Protein AF-A0A7C4HL92-F1 (afdb_monomer_lite)

Secondary structure (DSSP, 8-state):
------S-B-TTT-PBPPPPPTT-SEEE-TTT--EEEHHHHHHHHHHHHHHHHHHHHHHS-TT--TTS---HHHHHHHIIIIIHHHHHHHHHHHHHHHHHHHTS-S--BTTTB------HHHHHHHHHHHHTTGGG--SHHHHHHHHHHHHHHHHHHHHHHHHHHHHTT-HHHHHHHHHHHHHTTTT-S-HHHHHHHHHHHHHHHHHHHHHTT-HHHHHHHHHHHHHHHHHHHH-GGGGG-GGGHHHHHHHHHHHHHHHHHHHHHHHHHHTTS-TTTTHHHHHHHHHHHHHHGGGTS-HHHHHHHHHHHHHHHHHHHTTSS-EEEES--SEEEEEEEEEEEEEEEETTTTEEEEEEEEEEEEESS-SSS--B--TT-TTTT----HHHHGGGS--THHHHTT-EEEPPPSSBBPP-S-HHHHHHHHHHHHHHHHHHTTTSEEEEEPPPPSSPEEEEEEEETTEEEESS--S------HHHHTTTB-

Structure (mmCIF, N/CA/C/O backbone):
data_AF-A0A7C4HL92-F1
#
_entry.id   AF-A0A7C4HL92-F1
#
loop_
_atom_site.group_PDB
_atom_site.id
_atom_site.type_symbol
_atom_site.label_atom_id
_atom_site.label_alt_id
_atom_site.label_comp_id
_atom_site.label_asym_id
_atom_site.label_entity_id
_atom_site.label_seq_id
_atom_site.pdbx_PDB_ins_code
_atom_site.Cartn_x
_atom_site.Cartn_y
_atom_site.Cartn_z
_atom_site.occupancy
_atom_site.B_iso_or_equiv
_atom_site.auth_seq_id
_atom_site.auth_comp_id
_atom_site.auth_asym_id
_atom_site.auth_atom_id
_atom_site.pdbx_PDB_model_num
ATOM 1 N N . MET A 1 1 ? -22.792 1.082 38.961 1.00 51.25 1 MET A N 1
ATOM 2 C CA . MET A 1 1 ? -22.179 0.990 37.625 1.00 51.25 1 MET A CA 1
ATOM 3 C C . MET A 1 1 ? -21.330 -0.270 37.550 1.00 51.25 1 MET A C 1
ATOM 5 O O . MET A 1 1 ? -20.354 -0.383 38.287 1.00 51.25 1 MET A O 1
ATOM 9 N N . THR A 1 2 ? -21.731 -1.240 36.735 1.00 46.06 2 THR A N 1
ATOM 10 C CA . THR A 1 2 ? -20.910 -2.421 36.436 1.00 46.06 2 THR A CA 1
ATOM 11 C C . THR A 1 2 ? -19.999 -2.026 35.281 1.00 46.06 2 THR A C 1
ATOM 13 O O . THR A 1 2 ? -20.484 -1.461 34.309 1.00 46.06 2 THR A O 1
ATOM 16 N N . ILE A 1 3 ? -18.688 -2.266 35.353 1.00 54.38 3 ILE A N 1
ATOM 17 C CA . ILE A 1 3 ? -17.836 -2.057 34.173 1.00 54.38 3 ILE A CA 1
ATOM 18 C C . ILE A 1 3 ? -18.171 -3.181 33.190 1.00 54.38 3 ILE A C 1
ATOM 20 O O . ILE A 1 3 ? -17.644 -4.293 33.293 1.00 54.38 3 ILE A O 1
ATOM 24 N N . VAL A 1 4 ? -19.084 -2.897 32.266 1.00 51.09 4 VAL A N 1
ATOM 25 C CA . VAL A 1 4 ? -19.541 -3.828 31.237 1.00 51.09 4 VAL A CA 1
ATOM 26 C C . VAL A 1 4 ? -18.483 -3.892 30.132 1.00 51.09 4 VAL A C 1
ATOM 28 O O . VAL A 1 4 ? -18.659 -3.385 29.035 1.00 51.09 4 VAL A O 1
ATOM 31 N N . VAL A 1 5 ? -17.328 -4.498 30.423 1.00 57.97 5 VAL A N 1
ATOM 32 C CA . VAL A 1 5 ? -16.474 -5.033 29.353 1.00 57.97 5 VAL A CA 1
ATOM 33 C C . VAL A 1 5 ? -16.852 -6.500 29.183 1.00 57.97 5 VAL A C 1
ATOM 35 O O . VAL A 1 5 ? -16.341 -7.370 29.890 1.00 57.97 5 VAL A O 1
ATOM 38 N N . GLU A 1 6 ? -17.826 -6.743 28.306 1.00 61.19 6 GLU A N 1
ATOM 39 C CA . GLU A 1 6 ? -18.467 -8.053 28.106 1.00 61.19 6 GLU A CA 1
ATOM 40 C C . GLU A 1 6 ? -17.602 -9.058 27.348 1.00 61.19 6 GLU A C 1
ATOM 42 O O . GLU A 1 6 ? -17.754 -10.265 27.524 1.00 61.19 6 GLU A O 1
ATOM 47 N N . LYS A 1 7 ? -16.681 -8.577 26.509 1.00 80.38 7 LYS A N 1
ATOM 48 C CA . LYS A 1 7 ? -15.852 -9.429 25.652 1.00 80.38 7 LYS A CA 1
ATOM 49 C C . LYS A 1 7 ? -14.403 -9.413 26.111 1.00 80.38 7 LYS A C 1
ATOM 51 O O . LYS A 1 7 ? -13.867 -8.355 26.448 1.00 80.38 7 LYS A O 1
ATOM 56 N N . LEU A 1 8 ? -13.762 -10.583 26.072 1.00 88.94 8 LEU A N 1
ATOM 57 C CA . LEU A 1 8 ? -12.307 -10.667 26.173 1.00 88.94 8 LEU A CA 1
ATOM 58 C C . LEU A 1 8 ? -11.665 -9.823 25.070 1.00 88.94 8 LEU A C 1
ATOM 60 O O . LEU A 1 8 ? -12.252 -9.627 24.005 1.00 88.94 8 LEU A O 1
ATOM 64 N N . ARG A 1 9 ? -10.454 -9.330 25.319 1.00 91.88 9 ARG A N 1
ATOM 65 C CA . ARG A 1 9 ? -9.725 -8.481 24.376 1.00 91.88 9 ARG A CA 1
ATOM 66 C C . ARG A 1 9 ? -8.368 -9.065 24.031 1.00 91.88 9 ARG A C 1
ATOM 68 O O . ARG A 1 9 ? -7.756 -9.793 24.816 1.00 91.88 9 ARG A O 1
ATOM 75 N N . CYS A 1 10 ? -7.933 -8.758 22.817 1.00 95.00 10 CYS A N 1
ATOM 76 C CA . CYS A 1 10 ? -6.649 -9.172 22.290 1.00 95.00 10 CYS A CA 1
ATOM 77 C C . CYS A 1 10 ? -5.537 -8.466 23.067 1.00 95.00 10 CYS A C 1
ATOM 79 O O . CYS A 1 10 ? -5.531 -7.239 23.158 1.00 95.00 10 CYS A O 1
ATOM 81 N N . THR A 1 11 ? -4.582 -9.224 23.598 1.00 94.81 11 THR A N 1
ATOM 82 C CA . THR A 1 11 ? -3.456 -8.670 24.364 1.00 94.81 11 THR A CA 1
ATOM 83 C C . THR A 1 11 ? -2.499 -7.869 23.480 1.00 94.81 11 THR A C 1
ATOM 85 O O . THR A 1 11 ? -1.822 -6.970 23.982 1.00 94.81 11 THR A O 1
ATOM 88 N N . ASN A 1 12 ? -2.481 -8.164 22.173 1.00 94.81 12 ASN A N 1
ATOM 89 C CA . ASN A 1 12 ? -1.649 -7.495 21.178 1.00 94.81 12 ASN A CA 1
ATOM 90 C C . ASN A 1 12 ? -2.251 -6.160 20.710 1.00 94.81 12 ASN A C 1
ATOM 92 O O . ASN A 1 12 ? -1.643 -5.116 20.904 1.00 94.81 12 ASN A O 1
ATOM 96 N N . CYS A 1 13 ? -3.456 -6.170 20.127 1.00 94.25 13 CYS A N 1
ATOM 97 C CA . CYS A 1 13 ? -4.036 -4.962 19.523 1.00 94.25 13 CYS A CA 1
ATOM 98 C C . CYS A 1 13 ? -5.153 -4.296 20.339 1.00 94.25 13 CYS A C 1
ATOM 100 O O . CYS A 1 13 ? -5.615 -3.244 19.928 1.00 94.25 13 CYS A O 1
ATOM 102 N N . GLY A 1 14 ? -5.635 -4.874 21.447 1.00 93.75 14 GLY A N 1
ATOM 103 C CA . GLY A 1 14 ? -6.723 -4.309 22.269 1.00 93.75 14 GLY A CA 1
ATOM 104 C C . GLY A 1 14 ? -8.147 -4.474 21.705 1.00 93.75 14 GLY A C 1
ATOM 105 O O . GLY A 1 14 ? -9.130 -4.188 22.400 1.00 93.75 14 GLY A O 1
ATOM 106 N N . ALA A 1 15 ? -8.285 -4.977 20.476 1.00 94.50 15 ALA A N 1
ATOM 107 C CA . ALA A 1 15 ? -9.577 -5.248 19.848 1.00 94.50 15 ALA A CA 1
ATOM 108 C C . ALA A 1 15 ? -10.353 -6.366 20.584 1.00 94.50 15 ALA A C 1
ATOM 110 O O . ALA A 1 15 ? -9.735 -7.237 21.212 1.00 94.50 15 ALA A O 1
ATOM 111 N N . PRO A 1 16 ? -11.698 -6.375 20.528 1.00 92.81 16 PRO A N 1
ATOM 112 C CA . PRO A 1 16 ? -12.498 -7.451 21.110 1.00 92.81 16 PRO A CA 1
ATOM 113 C C . PRO A 1 16 ? -12.199 -8.798 20.435 1.00 92.81 16 PRO A C 1
ATOM 115 O O . PRO A 1 16 ? -11.994 -8.875 19.226 1.00 92.81 16 PRO A O 1
ATOM 118 N N . LEU A 1 17 ? -12.162 -9.868 21.225 1.00 92.19 17 LEU A N 1
ATOM 119 C CA . LEU A 1 17 ? -11.989 -11.235 20.739 1.00 92.19 17 LEU A CA 1
ATOM 120 C C . LEU A 1 17 ? -13.340 -11.860 20.361 1.00 92.19 17 LEU A C 1
ATOM 122 O O . LEU A 1 17 ? -14.373 -11.470 20.924 1.00 92.19 17 LEU A O 1
ATOM 126 N N . PRO A 1 18 ? -13.346 -12.833 19.427 1.00 88.31 18 PRO A N 1
ATOM 127 C CA . PRO A 1 18 ? -14.556 -13.570 19.091 1.00 88.31 18 PRO A CA 1
ATOM 128 C C . PRO A 1 18 ? -15.093 -14.373 20.289 1.00 88.31 18 PRO A C 1
ATOM 130 O O . PRO A 1 18 ? -14.448 -14.506 21.332 1.00 88.31 18 PRO A O 1
ATOM 133 N N . GLN A 1 19 ? -16.314 -14.895 20.158 1.00 83.94 19 GLN A N 1
ATOM 134 C CA . GLN A 1 19 ? -16.912 -15.729 21.203 1.00 83.94 19 GLN A CA 1
ATOM 135 C C . GLN A 1 19 ? -16.117 -17.031 21.380 1.00 83.94 19 GLN A C 1
ATOM 137 O O . GLN A 1 19 ? -15.771 -17.696 20.403 1.00 83.94 19 GLN A O 1
ATOM 142 N N . LEU A 1 20 ? -15.849 -17.392 22.636 1.00 81.69 20 LEU A N 1
ATOM 143 C CA . LEU A 1 20 ? -15.131 -18.613 22.994 1.00 81.69 20 LEU A CA 1
ATOM 144 C C . LEU A 1 20 ? -15.978 -19.850 22.687 1.00 81.69 20 LEU A C 1
ATOM 146 O O . LEU A 1 20 ? -17.129 -19.939 23.121 1.00 81.69 20 LEU A O 1
ATOM 150 N N . LYS A 1 21 ? -15.387 -20.842 22.019 1.00 79.12 21 LYS A N 1
ATOM 151 C CA . LYS A 1 21 ? -15.948 -22.195 21.984 1.00 79.12 21 LYS A CA 1
ATOM 152 C C . LYS A 1 21 ? -15.537 -22.937 23.257 1.00 79.12 21 LYS A C 1
ATOM 154 O O . LYS A 1 21 ? -14.426 -22.764 23.761 1.00 79.12 21 LYS A O 1
ATOM 159 N N . GLN A 1 22 ? -16.441 -23.747 23.805 1.00 74.12 22 GLN A N 1
ATOM 160 C CA . GLN A 1 22 ? -16.168 -24.507 25.029 1.00 74.12 22 GLN A CA 1
ATOM 161 C C . GLN A 1 22 ? -14.968 -25.449 24.830 1.00 74.12 22 GLN A C 1
ATOM 163 O O . GLN A 1 22 ? -14.916 -26.189 23.852 1.00 74.12 22 GLN A O 1
ATOM 168 N N . GLY A 1 23 ? -14.018 -25.426 25.770 1.00 77.56 23 GLY A N 1
ATOM 169 C CA . GLY A 1 23 ? -12.854 -26.323 25.791 1.00 77.56 23 GLY A CA 1
ATOM 170 C C . GLY A 1 23 ? -11.609 -25.830 25.041 1.00 77.56 23 GLY A C 1
ATOM 171 O O . GLY A 1 23 ? -10.557 -26.455 25.158 1.00 77.56 23 GLY A O 1
ATOM 172 N N . GLU A 1 24 ? -11.674 -24.713 24.313 1.00 84.06 24 GLU A N 1
ATOM 173 C CA . GLU A 1 24 ? -10.482 -24.128 23.685 1.00 84.06 24 GLU A CA 1
ATOM 174 C C . GLU A 1 24 ? -9.584 -23.453 24.736 1.00 84.06 24 GLU A C 1
ATOM 176 O O . GLU A 1 24 ? -10.067 -22.927 25.733 1.00 84.06 24 GLU A O 1
ATOM 181 N N . SER A 1 25 ? -8.261 -23.476 24.528 1.00 87.94 25 SER A N 1
ATOM 182 C CA . SER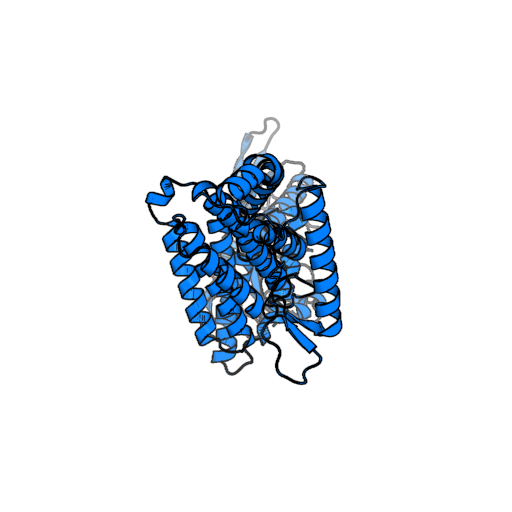 A 1 25 ? -7.271 -22.769 25.374 1.00 87.94 25 SER A CA 1
ATOM 183 C C . SER A 1 25 ? -6.688 -21.518 24.705 1.00 87.94 25 SER A C 1
ATOM 185 O O . SER A 1 25 ? -6.071 -20.678 25.369 1.00 87.94 25 SER A O 1
ATOM 187 N N . PHE A 1 26 ? -6.888 -21.394 23.393 1.00 91.56 26 PHE A N 1
ATOM 188 C CA . PHE A 1 26 ? -6.364 -20.327 22.551 1.00 91.56 26 PHE A CA 1
ATOM 189 C C . PHE A 1 26 ? -7.456 -19.793 21.633 1.00 91.56 26 PHE A C 1
ATOM 191 O O . PHE A 1 26 ? -8.332 -20.540 21.213 1.00 91.56 26 PHE A O 1
ATOM 1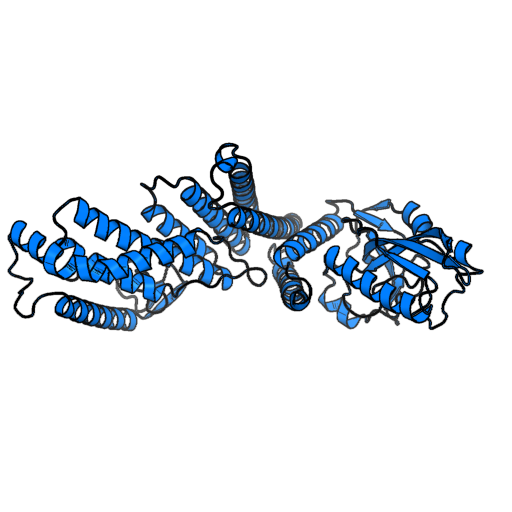98 N N . ILE A 1 27 ? -7.364 -18.513 21.289 1.00 93.06 27 ILE A N 1
ATOM 199 C CA . ILE A 1 27 ? -8.297 -17.823 20.404 1.00 93.06 27 ILE A CA 1
ATOM 200 C C . ILE A 1 27 ? -7.528 -16.898 19.457 1.00 93.06 27 ILE A C 1
ATOM 202 O O . ILE A 1 27 ? -6.726 -16.065 19.889 1.00 93.06 27 ILE A O 1
ATOM 206 N N . LYS A 1 28 ? -7.747 -17.046 18.146 1.00 93.50 28 LYS A N 1
ATOM 207 C CA . LYS A 1 28 ? -7.165 -16.147 17.140 1.00 93.50 28 LYS A CA 1
ATOM 208 C C . LYS A 1 28 ? -7.965 -14.843 17.115 1.00 93.50 28 LYS A C 1
ATOM 210 O O . LYS A 1 28 ? -9.187 -14.865 17.011 1.00 93.50 28 LYS A O 1
ATOM 215 N N . CYS A 1 29 ? -7.280 -13.707 17.199 1.00 94.75 29 CYS A N 1
ATOM 216 C CA . CYS A 1 29 ? -7.905 -12.403 17.020 1.00 94.75 29 CYS A CA 1
ATOM 217 C C . CYS A 1 29 ? -8.283 -12.196 15.547 1.00 94.75 29 CYS A C 1
ATOM 219 O O . CYS A 1 29 ? -7.419 -12.270 14.672 1.00 94.75 29 CYS A O 1
ATOM 221 N N . ASP A 1 30 ? -9.551 -11.875 15.288 1.00 94.19 30 ASP A N 1
ATOM 222 C CA . ASP A 1 30 ? -10.062 -11.582 13.942 1.00 94.19 30 ASP A CA 1
ATOM 223 C C . ASP A 1 30 ? -9.472 -10.316 13.316 1.00 94.19 30 ASP A C 1
ATOM 225 O O . ASP A 1 30 ? -9.549 -10.145 12.100 1.00 94.19 30 ASP A O 1
ATOM 229 N N . TYR A 1 31 ? -8.892 -9.446 14.144 1.00 95.88 31 TYR A N 1
ATOM 230 C CA . TYR A 1 31 ? -8.489 -8.103 13.755 1.00 95.88 31 TYR A CA 1
ATOM 231 C C . TYR A 1 31 ? -6.987 -7.906 13.638 1.00 95.88 31 TYR A C 1
ATOM 233 O O . TYR A 1 31 ? -6.612 -6.916 13.060 1.00 95.88 31 TYR A O 1
ATOM 241 N N . CYS A 1 32 ? -6.115 -8.750 14.190 1.00 94.62 32 CYS A N 1
ATOM 242 C CA . CYS A 1 32 ? -4.658 -8.633 13.952 1.00 94.62 32 CYS A CA 1
ATOM 243 C C . CYS A 1 32 ? -3.972 -9.986 13.719 1.00 94.62 32 CYS A C 1
ATOM 245 O O . CYS A 1 32 ? -2.746 -10.102 13.613 1.00 94.62 32 CYS A O 1
ATOM 247 N N . GLY A 1 33 ? -4.768 -11.058 13.730 1.00 93.12 33 GLY A N 1
ATOM 248 C CA . GLY A 1 33 ? -4.319 -12.427 13.532 1.00 93.12 33 GLY A CA 1
ATOM 249 C C . GLY A 1 33 ? -3.561 -13.041 14.712 1.00 93.12 33 GLY A C 1
ATOM 250 O O . GLY A 1 33 ? -3.219 -14.219 14.646 1.00 93.12 33 GLY A O 1
ATOM 251 N N . PHE A 1 34 ? -3.317 -12.288 15.790 1.00 95.00 34 PHE A N 1
ATOM 252 C CA . PHE A 1 34 ? -2.577 -12.771 16.957 1.00 95.00 34 PHE A CA 1
ATOM 253 C C . PHE A 1 34 ? -3.330 -13.892 17.687 1.00 95.00 34 PHE A C 1
ATOM 255 O O . PHE A 1 34 ? -4.533 -13.786 17.949 1.00 95.00 34 PHE A O 1
ATOM 262 N N . ILE A 1 35 ? -2.616 -14.964 18.035 1.00 93.81 35 ILE A N 1
ATOM 263 C CA . ILE A 1 35 ? -3.158 -16.090 18.799 1.00 93.81 35 ILE A CA 1
ATOM 264 C C . ILE A 1 35 ? -3.019 -15.765 20.284 1.00 93.81 35 ILE A C 1
ATOM 266 O O . ILE A 1 35 ? -1.917 -15.702 20.819 1.00 93.81 35 ILE A O 1
ATOM 270 N N . ASN A 1 36 ? -4.149 -15.563 20.950 1.00 93.81 36 ASN A N 1
ATOM 271 C CA . ASN A 1 36 ? -4.200 -15.240 22.367 1.00 93.81 36 ASN A CA 1
ATOM 272 C C . ASN A 1 36 ? -4.426 -16.512 23.174 1.00 93.81 36 ASN A C 1
ATOM 274 O O . ASN A 1 36 ? -5.320 -17.298 22.857 1.00 93.81 36 ASN A O 1
ATOM 278 N N . ARG A 1 37 ? -3.683 -16.688 24.265 1.00 93.06 37 ARG A N 1
ATOM 279 C CA . ARG A 1 37 ? -4.063 -17.644 25.302 1.00 93.06 37 ARG A CA 1
ATOM 280 C C . ARG A 1 37 ? -5.202 -17.041 26.120 1.00 93.06 37 ARG A C 1
ATOM 282 O O . ARG A 1 37 ? -5.109 -15.895 26.554 1.00 93.06 37 ARG A O 1
ATOM 289 N N . ILE A 1 38 ? -6.259 -17.810 26.372 1.00 90.44 38 ILE A N 1
ATOM 290 C CA . ILE A 1 38 ? -7.452 -17.301 27.076 1.00 90.44 38 ILE A CA 1
ATOM 291 C C . ILE A 1 38 ? -7.101 -16.788 28.476 1.00 90.44 38 ILE A C 1
ATOM 293 O O . ILE A 1 38 ? -7.615 -15.754 28.902 1.00 90.44 38 ILE A O 1
ATOM 297 N N . TYR A 1 39 ? -6.190 -17.475 29.169 1.00 90.62 39 TYR A N 1
ATOM 298 C CA . TYR A 1 39 ? -5.685 -17.052 30.476 1.00 90.62 39 TYR A CA 1
ATOM 299 C C . TYR A 1 39 ? -5.050 -15.651 30.435 1.00 90.62 39 TYR A C 1
ATOM 301 O O . TYR A 1 39 ? -5.369 -14.803 31.270 1.00 90.62 39 TYR A O 1
ATOM 309 N N . ASP A 1 40 ? -4.215 -15.375 29.429 1.00 92.38 40 ASP A N 1
ATOM 310 C CA . ASP A 1 40 ? -3.521 -14.090 29.292 1.00 92.38 40 ASP A CA 1
ATOM 311 C C . ASP A 1 40 ? -4.512 -12.972 28.949 1.00 92.38 40 ASP A C 1
ATOM 313 O O . ASP A 1 40 ? -4.470 -11.901 29.550 1.00 92.38 40 ASP A O 1
ATOM 317 N N . SER A 1 41 ? -5.464 -13.234 28.046 1.00 91.50 41 SER A N 1
ATOM 318 C CA . SER A 1 41 ? -6.546 -12.290 27.737 1.00 91.50 41 SER A CA 1
ATOM 319 C C . SER A 1 41 ? -7.445 -12.012 28.940 1.00 91.50 41 SER A C 1
ATOM 321 O O . SER A 1 41 ? -7.877 -10.877 29.123 1.00 91.50 41 SER A O 1
ATOM 323 N N . THR A 1 42 ? -7.716 -13.016 29.776 1.00 90.62 42 THR A N 1
ATOM 324 C CA . THR A 1 42 ? -8.501 -12.853 31.012 1.00 90.62 42 THR A CA 1
ATOM 325 C C . THR A 1 42 ? -7.742 -11.996 32.022 1.00 90.62 42 THR A C 1
ATOM 327 O O . THR A 1 42 ? -8.292 -11.028 32.542 1.00 90.62 42 THR A O 1
ATOM 330 N N . THR A 1 43 ? -6.453 -12.277 32.221 1.00 93.00 43 THR A N 1
ATOM 331 C CA . THR A 1 43 ? -5.573 -11.497 33.105 1.00 93.00 43 THR A CA 1
ATOM 332 C C . THR A 1 43 ? -5.462 -10.042 32.641 1.00 93.00 43 THR A C 1
ATOM 334 O O . THR A 1 43 ? -5.635 -9.115 33.432 1.00 93.00 43 THR A O 1
ATOM 337 N N . TYR A 1 44 ? -5.244 -9.829 31.342 1.00 93.38 44 TYR A N 1
ATOM 338 C CA . TYR A 1 44 ? -5.217 -8.499 30.734 1.00 93.38 44 TYR A CA 1
ATOM 339 C C . TYR A 1 44 ? -6.535 -7.748 30.958 1.00 93.38 44 TYR A C 1
ATOM 341 O O . TYR A 1 44 ? -6.536 -6.583 31.351 1.00 93.38 44 TYR A O 1
ATOM 349 N N . MET A 1 45 ? -7.666 -8.427 30.783 1.00 91.25 45 MET A N 1
ATOM 350 C CA . MET A 1 45 ? -8.987 -7.856 31.027 1.00 91.25 45 MET A CA 1
ATOM 351 C C . MET A 1 45 ? -9.219 -7.466 32.490 1.00 91.25 45 MET A C 1
ATOM 353 O O . MET A 1 45 ? -9.797 -6.413 32.759 1.00 91.25 45 MET A O 1
ATOM 357 N N . GLU A 1 46 ? -8.783 -8.287 33.445 1.00 91.62 46 GLU A N 1
ATOM 358 C CA . GLU A 1 46 ? -8.852 -7.950 34.870 1.00 91.62 46 GLU A CA 1
ATOM 359 C C . GLU A 1 46 ? -8.001 -6.725 35.204 1.00 91.62 46 GLU A C 1
ATOM 361 O O . GLU A 1 46 ? -8.460 -5.834 35.924 1.00 91.62 46 GLU A O 1
ATOM 366 N N . GLN A 1 47 ? -6.788 -6.648 34.652 1.00 92.25 47 GLN A N 1
ATOM 367 C CA . GLN A 1 47 ? -5.926 -5.482 34.807 1.00 92.25 47 GLN A CA 1
ATOM 368 C C . GLN A 1 47 ? -6.591 -4.225 34.233 1.00 92.25 47 GLN A C 1
ATOM 370 O O . GLN A 1 47 ? -6.693 -3.217 34.933 1.00 92.25 47 GLN A O 1
ATOM 375 N N . LEU A 1 48 ? -7.124 -4.303 33.013 1.00 91.44 48 LEU A N 1
ATOM 376 C CA . LEU A 1 48 ? -7.809 -3.188 32.367 1.00 91.44 48 LEU A CA 1
ATOM 377 C C . LEU A 1 48 ? -9.023 -2.720 33.183 1.00 91.44 48 LEU A C 1
ATOM 379 O O . LEU A 1 48 ? -9.215 -1.521 33.377 1.00 91.44 48 LEU A O 1
ATOM 383 N N . LYS A 1 49 ? -9.814 -3.647 33.742 1.00 90.31 49 LYS A N 1
ATOM 384 C CA . LYS A 1 49 ? -10.925 -3.306 34.649 1.00 90.31 49 LYS A CA 1
ATOM 385 C C . LYS A 1 49 ? -10.438 -2.564 35.894 1.00 90.31 49 LYS A C 1
ATOM 387 O O . LYS A 1 49 ? -11.063 -1.578 36.289 1.00 90.31 49 LYS A O 1
ATOM 392 N N . ARG A 1 50 ? -9.334 -2.997 36.517 1.00 90.69 50 ARG A N 1
ATOM 393 C CA . ARG A 1 50 ? -8.736 -2.295 37.672 1.00 90.69 50 ARG A CA 1
ATOM 394 C C . ARG A 1 50 ? -8.265 -0.891 37.302 1.00 90.69 50 ARG A C 1
ATOM 396 O O . ARG A 1 50 ? -8.517 0.047 38.055 1.00 90.69 50 ARG A O 1
ATOM 403 N N . GLU A 1 51 ? -7.629 -0.732 36.146 1.00 91.06 51 GLU A N 1
ATOM 404 C CA . GLU A 1 51 ? -7.180 0.570 35.645 1.00 91.06 51 GLU A CA 1
ATOM 405 C C . GLU A 1 51 ? -8.350 1.515 35.366 1.00 91.06 51 GLU A C 1
ATOM 407 O O . GLU A 1 51 ? -8.314 2.669 35.793 1.00 91.06 51 GLU A O 1
ATOM 412 N N . ILE A 1 52 ? -9.418 1.024 34.732 1.00 89.88 52 ILE A N 1
ATOM 413 C CA . ILE A 1 52 ? -10.655 1.787 34.522 1.00 89.88 52 ILE A CA 1
ATOM 414 C C . ILE A 1 52 ? -11.274 2.169 35.869 1.00 89.88 52 ILE A C 1
ATOM 416 O O . ILE A 1 52 ? -11.632 3.324 36.069 1.00 89.88 52 ILE A O 1
ATOM 420 N N . SER A 1 53 ? -11.341 1.239 36.825 1.00 88.19 53 SER A N 1
ATOM 421 C CA . SER A 1 53 ? -11.921 1.498 38.152 1.00 88.19 53 SER A CA 1
ATOM 422 C C . SER A 1 53 ? -11.148 2.588 38.900 1.00 88.19 53 SER A C 1
ATOM 424 O O . SER A 1 53 ? -11.743 3.487 39.492 1.00 88.19 53 SER A O 1
ATOM 426 N N . LYS A 1 54 ? -9.812 2.536 38.830 1.00 89.81 54 LYS A N 1
ATOM 427 C CA . LYS A 1 54 ? -8.915 3.559 39.379 1.00 89.81 54 LYS A CA 1
ATOM 428 C C . LYS A 1 54 ? -9.083 4.905 38.671 1.00 89.81 54 LYS A C 1
ATOM 430 O O . LYS A 1 54 ? -9.038 5.946 39.314 1.00 89.81 54 LYS A O 1
ATOM 435 N N . TRP A 1 55 ? -9.266 4.903 37.357 1.00 90.38 55 TRP A N 1
ATOM 436 C CA . TRP A 1 55 ? -9.490 6.126 36.589 1.00 90.38 55 TRP A CA 1
ATOM 437 C C . TRP A 1 55 ? -10.849 6.765 36.918 1.00 90.38 55 TRP A C 1
ATOM 439 O O . TRP A 1 55 ? -10.917 7.967 37.171 1.00 90.38 55 TRP A O 1
ATOM 449 N N . ILE A 1 56 ? -11.916 5.967 37.030 1.00 87.31 56 ILE A N 1
ATOM 450 C CA . ILE A 1 56 ? -13.245 6.436 37.447 1.00 87.31 56 ILE A CA 1
ATOM 451 C C . ILE A 1 56 ? -13.188 7.042 38.857 1.00 87.31 56 ILE A C 1
ATOM 453 O O . ILE A 1 56 ? -13.722 8.130 39.075 1.00 87.31 56 ILE A O 1
ATOM 457 N N . SER A 1 57 ? -12.510 6.387 39.809 1.00 85.62 57 SER A N 1
ATOM 458 C CA . SER A 1 57 ? -12.393 6.900 41.183 1.00 85.62 57 SER A CA 1
ATOM 459 C C . SER A 1 57 ? -11.575 8.186 41.284 1.00 85.62 57 SER A C 1
ATOM 461 O O . SER A 1 57 ? -11.784 8.972 42.202 1.00 85.62 57 SER A O 1
ATOM 463 N N . GLN A 1 58 ? -10.670 8.437 40.334 1.00 87.06 58 GLN A N 1
ATOM 464 C CA . GLN A 1 58 ? -9.985 9.721 40.234 1.00 87.06 58 GLN A CA 1
ATOM 465 C C . GLN A 1 58 ? -10.927 10.816 39.742 1.00 87.06 58 GLN A C 1
ATOM 467 O O . GLN A 1 58 ? -10.814 11.943 40.223 1.00 87.06 58 GLN A O 1
ATOM 472 N N . ILE A 1 59 ? -11.803 10.511 38.777 1.00 85.81 59 ILE A N 1
ATOM 473 C CA . ILE A 1 59 ? -12.738 11.460 38.152 1.00 85.81 59 ILE A CA 1
ATOM 474 C C . ILE A 1 59 ? -13.842 11.889 39.111 1.00 85.81 59 ILE A C 1
ATOM 476 O O . ILE A 1 59 ? -14.173 13.075 39.171 1.00 85.81 59 ILE A O 1
ATOM 480 N N . LEU A 1 60 ? -14.393 10.936 39.855 1.00 83.31 60 LEU A N 1
ATOM 481 C CA . LEU A 1 60 ? -15.508 11.175 40.756 1.00 83.31 60 LEU A CA 1
ATOM 482 C C . LEU A 1 60 ? -15.046 11.702 42.125 1.00 83.31 60 LEU A C 1
ATOM 484 O O . LEU A 1 60 ? -13.927 11.427 42.558 1.00 83.31 60 LEU A O 1
ATOM 488 N N . PRO A 1 61 ? -15.904 12.444 42.844 1.00 78.50 61 PRO A N 1
ATOM 489 C CA . PRO A 1 61 ? -15.654 12.801 44.237 1.00 78.50 61 PRO A CA 1
ATOM 490 C C . PRO A 1 61 ? -15.474 11.561 45.131 1.00 78.50 61 PRO A C 1
ATOM 492 O O . PRO A 1 61 ? -16.164 10.557 44.962 1.00 78.50 61 PRO A O 1
ATOM 495 N N . GLN A 1 62 ? -14.598 11.654 46.141 1.00 68.44 62 GLN A N 1
ATOM 496 C CA . GLN A 1 62 ? -14.196 10.526 47.008 1.00 68.44 62 GLN A CA 1
ATOM 497 C C . GLN A 1 62 ? -15.348 9.857 47.787 1.00 68.44 62 GLN A C 1
ATOM 499 O O . GLN A 1 62 ? -15.198 8.728 48.244 1.00 68.44 62 GLN A O 1
ATOM 504 N N . TYR A 1 63 ? -16.500 10.523 47.913 1.00 66.12 63 TYR A N 1
ATOM 505 C CA . TYR A 1 63 ? -17.677 10.035 48.646 1.00 66.12 63 TYR A CA 1
ATOM 506 C C . TYR A 1 63 ? -18.835 9.613 47.729 1.00 66.12 63 TYR A C 1
ATOM 508 O O . TYR A 1 63 ? -19.919 9.270 48.201 1.00 66.12 63 TYR A O 1
ATOM 516 N N . THR A 1 64 ? -18.638 9.647 46.410 1.00 63.75 64 THR A N 1
ATOM 517 C CA . THR A 1 64 ? -19.665 9.265 45.442 1.00 63.75 64 THR A CA 1
ATOM 518 C C . THR A 1 64 ? -19.713 7.745 45.311 1.00 63.75 64 THR A C 1
ATOM 520 O O . THR A 1 64 ? -18.950 7.144 44.557 1.00 63.75 64 THR A O 1
ATOM 523 N N . SER A 1 65 ? -20.640 7.104 46.027 1.00 59.38 65 SER A N 1
ATOM 524 C CA . SER A 1 65 ? -20.937 5.692 45.787 1.00 59.38 65 SER A CA 1
ATOM 525 C C . SER A 1 65 ? -21.775 5.534 44.513 1.00 59.38 65 SER A C 1
ATOM 527 O O . SER A 1 65 ? -22.948 5.914 44.445 1.00 59.38 65 SER A O 1
ATOM 529 N N . LEU A 1 66 ? -21.160 4.947 43.484 1.00 58.56 66 LEU A N 1
ATOM 530 C CA . LEU A 1 66 ? -21.770 4.664 42.179 1.00 58.56 66 LEU A CA 1
ATOM 531 C C . LEU A 1 66 ? -22.898 3.620 42.227 1.00 58.56 66 LEU A C 1
ATOM 533 O O . LEU A 1 66 ? -23.605 3.450 41.234 1.00 58.56 66 LEU A O 1
ATOM 537 N N . SER A 1 67 ? -23.061 2.890 43.335 1.00 54.28 67 SER A N 1
ATOM 538 C CA . SER A 1 67 ? -24.166 1.940 43.525 1.00 54.28 67 SER A CA 1
ATOM 539 C C . SER A 1 67 ? -25.466 2.613 43.983 1.00 54.28 67 SER A C 1
ATOM 541 O O . SER A 1 67 ? -26.503 1.962 44.005 1.00 54.28 67 SER A O 1
ATOM 543 N N . THR A 1 68 ? -25.418 3.902 44.339 1.00 50.41 68 THR A N 1
ATOM 544 C CA . THR A 1 68 ? -26.525 4.636 44.983 1.00 50.41 68 THR A CA 1
ATOM 545 C C . THR A 1 68 ? -27.077 5.814 44.177 1.00 50.41 68 THR A C 1
ATOM 547 O O . THR A 1 68 ? -28.063 6.416 44.593 1.00 50.41 68 THR A O 1
ATOM 550 N N . ILE A 1 69 ? -26.502 6.156 43.018 1.00 58.84 69 ILE A N 1
ATOM 551 C CA . ILE A 1 69 ? -26.989 7.286 42.207 1.00 58.84 69 ILE A CA 1
ATOM 552 C C . ILE A 1 69 ? -28.141 6.814 41.301 1.00 58.84 69 ILE A C 1
ATOM 554 O O . ILE A 1 69 ? -27.972 6.618 40.099 1.00 58.84 69 ILE A O 1
ATOM 558 N N . ALA A 1 70 ? -29.315 6.583 41.890 1.00 60.06 70 ALA A N 1
ATOM 559 C CA . ALA A 1 70 ? -30.513 6.192 41.141 1.00 60.06 70 ALA A CA 1
ATOM 560 C C . ALA A 1 70 ? -31.130 7.376 40.367 1.00 60.06 70 ALA A C 1
ATOM 562 O O . ALA A 1 70 ? -31.656 7.206 39.265 1.00 60.06 70 ALA A O 1
ATOM 563 N N . ASP A 1 71 ? -31.022 8.588 40.918 1.00 80.19 71 ASP A N 1
ATOM 564 C CA . ASP A 1 71 ? -31.678 9.783 40.392 1.00 80.19 71 ASP A CA 1
ATOM 565 C C . ASP A 1 71 ? -31.003 10.316 39.103 1.00 80.19 71 ASP A C 1
ATOM 567 O O . ASP A 1 71 ? -29.798 10.600 39.103 1.00 80.19 71 ASP A O 1
ATOM 571 N N . PRO A 1 72 ? -31.748 10.460 37.985 1.00 82.44 72 PRO A N 1
ATOM 572 C CA . PRO A 1 72 ? -31.253 11.083 36.758 1.00 82.44 72 PRO A CA 1
ATOM 573 C C . PRO A 1 72 ? -30.698 12.500 36.958 1.00 82.44 72 PRO A C 1
ATOM 575 O O . PRO A 1 72 ? -29.715 12.853 36.304 1.00 82.44 72 PRO A O 1
ATOM 578 N N . VAL A 1 73 ? -31.272 13.301 37.866 1.00 84.06 73 VAL A N 1
ATOM 579 C CA . VAL A 1 73 ? -30.806 14.677 38.110 1.00 84.06 73 VAL A CA 1
ATOM 580 C C . VAL A 1 73 ? -29.439 14.660 38.790 1.00 84.06 73 VAL A C 1
ATOM 582 O O . VAL A 1 73 ? -28.520 15.340 38.328 1.00 84.06 73 VAL A O 1
ATOM 585 N N . ALA A 1 74 ? -29.257 13.834 39.821 1.00 83.25 74 ALA A N 1
ATOM 586 C CA . ALA A 1 74 ? -27.959 13.628 40.460 1.00 83.25 74 ALA A CA 1
ATOM 587 C C . ALA A 1 74 ? -26.892 13.090 39.486 1.00 83.25 74 ALA A C 1
ATOM 589 O O . ALA A 1 74 ? -25.756 13.568 39.500 1.00 83.25 74 ALA A O 1
ATOM 590 N N . ARG A 1 75 ? -27.245 12.144 38.598 1.00 83.25 75 ARG A N 1
ATOM 591 C CA . ARG A 1 75 ? -26.326 11.642 37.555 1.00 83.25 75 ARG A CA 1
ATOM 592 C C . ARG A 1 75 ? -25.893 12.742 36.594 1.00 83.25 75 ARG A C 1
ATOM 594 O O . ARG A 1 75 ? -24.700 12.882 36.341 1.00 83.25 75 ARG A O 1
ATOM 601 N N . HIS A 1 76 ? -26.836 13.554 36.122 1.00 86.06 76 HIS A N 1
ATOM 602 C CA . HIS A 1 76 ? -26.526 14.673 35.240 1.00 86.06 76 HIS A CA 1
ATOM 603 C C . HIS A 1 76 ? -25.624 15.713 35.924 1.00 86.06 76 HIS A C 1
ATOM 605 O O . HIS A 1 76 ? -24.623 16.123 35.340 1.00 86.06 76 HIS A O 1
ATOM 611 N N . HIS A 1 77 ? -25.893 16.077 37.184 1.00 87.12 77 HIS A N 1
ATOM 612 C CA . HIS A 1 77 ? -25.032 16.995 37.943 1.00 87.12 77 HIS A CA 1
ATOM 613 C C . HIS A 1 77 ? -23.618 16.440 38.143 1.00 87.12 77 HIS A C 1
ATOM 615 O O . HIS A 1 77 ? -22.641 17.169 37.972 1.00 87.12 77 HIS A O 1
ATOM 621 N N . LEU A 1 78 ? -23.487 15.149 38.464 1.00 87.38 78 LEU A N 1
ATOM 622 C CA . LEU A 1 78 ? -22.182 14.496 38.579 1.00 87.38 78 LEU A CA 1
ATOM 623 C C . LEU A 1 78 ? -21.429 14.504 37.248 1.00 87.38 78 LEU A C 1
ATOM 625 O O . LEU A 1 78 ? -20.225 14.773 37.217 1.00 87.38 78 LEU A O 1
ATOM 629 N N . PHE A 1 79 ? -22.138 14.250 36.148 1.00 90.88 79 PHE A N 1
ATOM 630 C CA . PHE A 1 79 ? -21.545 14.275 34.824 1.00 90.88 79 PHE A CA 1
ATOM 631 C C . PHE A 1 79 ? -21.047 15.676 34.459 1.00 90.88 79 PHE A C 1
ATOM 633 O O . PHE A 1 79 ? -19.869 15.830 34.147 1.00 90.88 79 PHE A O 1
ATOM 640 N N . GLN A 1 80 ? -21.898 16.699 34.566 1.00 91.56 80 GLN A N 1
ATOM 641 C CA . GLN A 1 80 ? -21.539 18.083 34.237 1.00 91.56 80 GLN A CA 1
ATOM 642 C C . GLN A 1 80 ? -20.443 18.642 35.148 1.00 91.56 80 GLN A C 1
ATOM 644 O O . GLN A 1 80 ? -19.523 19.301 34.672 1.00 91.56 80 GLN A O 1
ATOM 649 N N . GLY A 1 81 ? -20.525 18.377 36.454 1.00 90.00 81 GLY A N 1
ATOM 650 C CA . GLY A 1 81 ? -19.620 18.963 37.441 1.00 90.00 81 GLY A CA 1
ATOM 651 C C . GLY A 1 81 ? -18.240 18.307 37.500 1.00 90.00 81 GLY A C 1
ATOM 652 O O . GLY A 1 81 ? -17.258 18.990 37.781 1.00 90.00 81 GLY A O 1
ATOM 653 N N . TYR A 1 82 ? -18.144 16.999 37.235 1.00 89.75 82 TYR A N 1
ATOM 654 C CA . TYR A 1 82 ? -16.914 16.238 37.501 1.00 89.75 82 TYR A CA 1
ATOM 655 C C . TYR A 1 82 ? -16.418 15.411 36.314 1.00 89.75 82 TYR A C 1
ATOM 657 O O . TYR A 1 82 ? -15.211 15.364 36.071 1.00 89.75 82 TYR A O 1
ATOM 665 N N . VAL A 1 83 ? -17.320 14.773 35.563 1.00 91.12 83 VAL A N 1
ATOM 666 C CA . VAL A 1 83 ? -16.940 13.867 34.467 1.00 91.12 83 VAL A CA 1
ATOM 667 C C . VAL A 1 83 ? -16.614 14.649 33.196 1.00 91.12 83 VAL A C 1
ATOM 669 O O . VAL A 1 83 ? -15.466 14.640 32.753 1.00 91.12 83 VAL A O 1
ATOM 672 N N . LYS A 1 84 ? -17.588 15.379 32.635 1.00 93.12 84 LYS A N 1
ATOM 673 C CA . LYS A 1 84 ? -17.468 16.139 31.379 1.00 93.12 84 LYS A CA 1
ATOM 674 C C . LYS A 1 84 ? -16.230 17.046 31.363 1.00 93.12 84 LYS A C 1
ATOM 676 O O . LYS A 1 84 ? -15.465 16.927 30.406 1.00 93.12 84 LYS A O 1
ATOM 681 N N . PRO A 1 85 ? -15.914 17.844 32.408 1.00 94.00 85 PRO A N 1
ATOM 682 C CA . PRO A 1 85 ? -14.728 18.707 32.407 1.00 94.00 85 PRO A CA 1
ATOM 683 C C . PRO A 1 85 ? -13.409 17.947 32.221 1.00 94.00 85 PRO A C 1
ATOM 685 O O . PRO A 1 85 ? -12.493 18.443 31.569 1.00 94.00 85 PRO A O 1
ATOM 688 N N . ARG A 1 86 ? -13.313 16.721 32.749 1.00 92.25 86 ARG A N 1
ATOM 689 C CA . ARG A 1 86 ? -12.119 15.872 32.610 1.00 92.25 86 ARG A CA 1
ATOM 690 C C . ARG A 1 86 ? -12.077 15.118 31.288 1.00 92.25 86 ARG A C 1
ATOM 692 O O . ARG A 1 86 ? -10.995 14.773 30.821 1.00 92.25 86 ARG A O 1
ATOM 699 N N . LEU A 1 87 ? -13.236 14.882 30.679 1.00 94.19 87 LEU A N 1
ATOM 700 C CA . LEU A 1 87 ? -13.333 14.256 29.365 1.00 94.19 87 LEU A CA 1
ATOM 701 C C . LEU A 1 87 ? -13.116 15.238 28.214 1.00 94.19 87 LEU A C 1
ATOM 703 O O . LEU A 1 87 ? -12.688 14.801 27.155 1.00 94.19 87 LEU A O 1
ATOM 707 N N . ILE A 1 88 ? -13.368 16.538 28.392 1.00 95.56 88 ILE A N 1
ATOM 708 C CA . ILE A 1 88 ? -13.139 17.562 27.356 1.00 95.56 88 ILE A CA 1
ATOM 709 C C . ILE A 1 88 ? -11.737 17.465 26.723 1.00 95.56 88 ILE A C 1
ATOM 711 O O . ILE A 1 88 ? -11.673 17.324 25.500 1.00 95.56 88 ILE A O 1
ATOM 715 N N . PRO A 1 89 ? -10.615 17.479 27.475 1.00 95.75 89 PRO A N 1
ATOM 716 C CA . PRO A 1 89 ? -9.288 17.374 26.861 1.00 95.75 89 PRO A CA 1
ATOM 717 C C . PRO A 1 89 ? -9.076 16.038 26.133 1.00 95.75 89 PRO A C 1
ATOM 719 O O . PRO A 1 89 ? -8.467 16.015 25.063 1.00 95.75 89 PRO A O 1
ATOM 722 N N . ILE A 1 90 ? -9.624 14.938 26.663 1.00 94.88 90 ILE A N 1
ATOM 723 C CA . ILE A 1 90 ? -9.561 13.613 26.027 1.00 94.88 90 ILE A CA 1
ATOM 724 C C . ILE A 1 90 ? -10.343 13.618 24.710 1.00 94.88 90 ILE A C 1
ATOM 726 O O . ILE A 1 90 ? -9.848 13.141 23.695 1.00 94.88 90 ILE A O 1
ATOM 730 N N . SER A 1 91 ? -11.536 14.212 24.700 1.00 96.50 91 SER A N 1
ATOM 731 C CA . SER A 1 91 ? -12.391 14.332 23.520 1.00 96.50 91 SER A CA 1
ATOM 732 C C . SER A 1 91 ? -11.750 15.184 22.428 1.00 96.50 91 SER A C 1
ATOM 734 O O . SER A 1 91 ? -11.758 14.800 21.259 1.00 96.50 91 SER A O 1
ATOM 736 N N . VAL A 1 92 ? -11.111 16.298 22.800 1.00 97.25 92 VAL A N 1
ATOM 737 C CA . VAL A 1 92 ? -10.335 17.121 21.862 1.00 97.25 92 VAL A CA 1
ATOM 738 C C . VAL A 1 92 ? -9.195 16.303 21.255 1.00 97.25 92 VAL A C 1
ATOM 740 O O . VAL A 1 92 ? -9.063 16.266 20.035 1.00 97.25 92 VAL A O 1
ATOM 743 N N . ASN A 1 93 ? -8.421 15.585 22.074 1.00 96.62 93 ASN A N 1
ATOM 744 C CA . ASN A 1 93 ? -7.331 14.734 21.594 1.00 96.62 93 ASN A CA 1
ATOM 745 C C . ASN A 1 93 ? -7.823 13.584 20.695 1.00 96.62 93 ASN A C 1
ATOM 747 O O . ASN A 1 93 ? -7.219 13.296 19.659 1.00 96.62 93 ASN A O 1
ATOM 751 N N . ALA A 1 94 ? -8.941 12.952 21.058 1.00 97.38 94 ALA A N 1
ATOM 752 C CA . ALA A 1 94 ? -9.592 11.911 20.271 1.00 97.38 94 ALA A CA 1
ATOM 753 C C . ALA A 1 94 ? -10.034 12.447 18.906 1.00 97.38 94 ALA A C 1
ATOM 755 O O . ALA A 1 94 ? -9.753 11.831 17.879 1.00 97.38 94 ALA A O 1
ATOM 756 N N . LYS A 1 95 ? -10.665 13.627 18.878 1.00 97.19 95 LYS A N 1
ATOM 757 C CA . LYS A 1 95 ? -11.074 14.297 17.642 1.00 97.19 95 LYS A CA 1
ATOM 758 C C . LYS A 1 95 ? -9.870 14.665 16.775 1.00 97.19 95 LYS A C 1
ATOM 760 O O . LYS A 1 95 ? -9.920 14.436 15.570 1.00 97.19 95 LYS A O 1
ATOM 765 N N . THR A 1 96 ? -8.792 15.187 17.361 1.00 96.81 96 THR A N 1
ATOM 766 C CA . THR A 1 96 ? -7.544 15.480 16.639 1.00 96.81 96 THR A CA 1
ATOM 767 C C . THR A 1 96 ? -6.947 14.211 16.040 1.00 96.81 96 THR A C 1
ATOM 769 O O . THR A 1 96 ? -6.711 14.170 14.838 1.00 96.81 96 THR A O 1
ATOM 772 N N . THR A 1 97 ? -6.811 13.143 16.833 1.00 96.75 97 THR A N 1
ATOM 773 C CA . THR A 1 97 ? -6.308 11.841 16.360 1.00 96.75 97 THR A CA 1
ATOM 774 C C . THR A 1 97 ? -7.164 11.296 15.216 1.00 96.75 97 THR A C 1
ATOM 776 O O . THR A 1 97 ? -6.643 10.819 14.209 1.00 96.75 97 THR A O 1
ATOM 779 N N . TYR A 1 98 ? -8.487 11.394 15.342 1.00 96.69 98 TYR A N 1
ATOM 780 C CA . TYR A 1 98 ? -9.425 10.980 14.307 1.00 96.69 98 TYR A CA 1
ATOM 781 C C . TYR A 1 98 ? -9.252 11.785 13.023 1.00 96.69 98 TYR A C 1
ATOM 783 O O . TYR A 1 98 ? -9.129 11.200 11.950 1.00 96.69 98 TYR A O 1
ATOM 791 N N . ILE A 1 99 ? -9.174 13.113 13.123 1.00 94.69 99 ILE A N 1
ATOM 792 C CA . ILE A 1 99 ? -8.904 13.998 11.988 1.00 94.69 99 ILE A CA 1
ATOM 793 C C . ILE A 1 99 ? -7.571 13.613 11.336 1.00 94.69 99 ILE A C 1
ATOM 795 O O . ILE A 1 99 ? -7.544 13.348 10.138 1.00 94.69 99 ILE A O 1
ATOM 799 N N . GLU A 1 100 ? -6.485 13.500 12.094 1.00 93.62 100 GLU A N 1
ATOM 800 C CA . GLU A 1 100 ? -5.177 13.096 11.564 1.00 93.62 100 GLU A CA 1
ATOM 801 C C . GLU A 1 100 ? -5.215 11.733 10.869 1.00 93.62 100 GLU A C 1
ATOM 803 O O . GLU A 1 100 ? -4.565 11.549 9.841 1.00 93.62 100 GLU A O 1
ATOM 808 N N . THR A 1 101 ? -5.989 10.787 11.400 1.00 95.31 101 THR A N 1
ATOM 809 C CA . THR A 1 101 ? -6.136 9.446 10.827 1.00 95.31 101 THR A CA 1
ATOM 810 C C . THR A 1 101 ? -6.899 9.495 9.506 1.00 95.31 101 THR A C 1
ATOM 812 O O . THR A 1 101 ? -6.427 8.964 8.505 1.00 95.31 101 THR A O 1
ATOM 815 N N . ILE A 1 102 ? -8.048 10.179 9.456 1.00 93.62 102 ILE A N 1
ATOM 816 C CA . ILE A 1 102 ? -8.903 10.182 8.260 1.00 93.62 102 ILE A CA 1
ATOM 817 C C . ILE A 1 102 ? -8.360 11.028 7.104 1.00 93.62 102 ILE A C 1
ATOM 819 O O . ILE A 1 102 ? -8.793 10.847 5.968 1.00 93.62 102 ILE A O 1
ATOM 823 N N . HIS A 1 103 ? -7.450 11.970 7.363 1.00 92.06 103 HIS A N 1
ATOM 824 C CA . HIS A 1 103 ? -6.830 12.787 6.309 1.00 92.06 103 HIS A CA 1
ATOM 825 C C . HIS A 1 103 ? -5.661 12.084 5.617 1.00 92.06 103 HIS A C 1
ATOM 827 O O . HIS A 1 103 ? -5.150 12.594 4.622 1.00 92.06 103 HIS A O 1
ATOM 833 N N . LYS A 1 104 ? -5.249 10.912 6.104 1.00 93.06 104 LYS A N 1
ATOM 834 C CA . LYS A 1 104 ? -4.213 10.107 5.468 1.00 93.06 104 LYS A CA 1
ATOM 835 C C . LYS A 1 104 ? -4.816 9.027 4.550 1.00 93.06 104 LYS A C 1
ATOM 837 O O . LYS A 1 104 ? -5.975 8.651 4.736 1.00 93.06 104 LYS A O 1
ATOM 842 N N . PRO A 1 105 ? -4.055 8.532 3.556 1.00 94.50 105 PRO A N 1
ATOM 843 C CA . PRO A 1 105 ? -4.417 7.346 2.773 1.00 94.50 105 PRO A CA 1
ATOM 844 C C . PRO A 1 105 ? -4.682 6.107 3.636 1.00 94.50 105 PRO A C 1
ATOM 846 O O . PRO A 1 105 ? -3.892 5.805 4.525 1.00 94.50 105 PRO A O 1
ATOM 849 N N . PHE A 1 106 ? -5.743 5.358 3.335 1.00 96.38 106 PHE A N 1
ATOM 850 C CA . PHE A 1 106 ? -6.128 4.143 4.073 1.00 96.38 106 PHE A CA 1
ATOM 851 C C . PHE A 1 106 ? -5.536 2.847 3.517 1.00 96.38 106 PHE A C 1
ATOM 853 O O . PHE A 1 106 ? -5.826 1.765 4.031 1.00 96.38 106 PHE A O 1
ATOM 860 N N . ILE A 1 107 ? -4.726 2.949 2.465 1.00 96.38 107 ILE A N 1
ATOM 861 C CA . ILE A 1 107 ? -4.076 1.822 1.803 1.00 96.38 107 ILE A CA 1
ATOM 862 C C . ILE A 1 107 ? -2.592 1.849 2.169 1.00 96.38 107 ILE A C 1
ATOM 864 O O . ILE A 1 107 ? -1.911 2.852 1.952 1.00 96.38 107 ILE A O 1
ATOM 868 N N . ALA A 1 108 ? -2.096 0.744 2.715 1.00 94.62 108 ALA A N 1
ATOM 869 C CA . ALA A 1 108 ? -0.676 0.497 2.921 1.00 94.62 108 ALA A CA 1
ATOM 870 C C . ALA A 1 108 ? -0.228 -0.699 2.074 1.00 94.62 108 ALA A C 1
ATOM 872 O O . ALA A 1 108 ? -0.971 -1.666 1.892 1.00 94.62 108 ALA A O 1
ATOM 873 N N . LEU A 1 109 ? 0.988 -0.614 1.538 1.00 93.75 109 LEU A N 1
ATOM 874 C CA . LEU A 1 109 ? 1.581 -1.645 0.695 1.00 93.75 109 LEU A CA 1
ATOM 875 C C . LEU A 1 109 ? 3.087 -1.721 0.957 1.00 93.75 109 LEU A C 1
ATOM 877 O O . LEU A 1 109 ? 3.863 -0.881 0.494 1.00 93.75 109 LEU A O 1
ATOM 881 N N . ASN A 1 110 ? 3.504 -2.744 1.698 1.00 89.50 110 ASN A N 1
ATOM 882 C CA . ASN A 1 110 ? 4.909 -3.012 1.993 1.00 89.50 110 ASN A CA 1
ATOM 883 C C . ASN A 1 110 ? 5.672 -3.409 0.708 1.00 89.50 110 ASN A C 1
ATOM 885 O O . ASN A 1 110 ? 5.153 -4.211 -0.070 1.00 89.50 110 ASN A O 1
ATOM 889 N N . PRO A 1 111 ? 6.892 -2.896 0.451 1.00 89.56 111 PRO A N 1
ATOM 890 C CA . PRO A 1 111 ? 7.661 -1.885 1.197 1.00 89.56 111 PRO A CA 1
ATOM 891 C C . PRO A 1 111 ? 7.523 -0.454 0.658 1.00 89.56 111 PRO A C 1
ATOM 893 O O . PRO A 1 111 ? 8.301 0.418 1.040 1.00 89.56 111 PRO A O 1
ATOM 896 N N . ILE A 1 112 ? 6.606 -0.199 -0.275 1.00 88.75 112 ILE A N 1
ATOM 897 C CA . ILE A 1 112 ? 6.516 1.097 -0.964 1.00 88.75 112 ILE A CA 1
ATOM 898 C C . ILE A 1 112 ? 5.934 2.178 -0.074 1.00 88.75 112 ILE A C 1
ATOM 900 O O . ILE A 1 112 ? 6.403 3.315 -0.084 1.00 88.75 112 ILE A O 1
ATOM 904 N N . TYR A 1 113 ? 4.873 1.841 0.649 1.00 89.00 113 TYR A N 1
ATOM 905 C CA . TYR A 1 113 ? 4.084 2.836 1.339 1.00 89.00 113 TYR A CA 1
ATOM 906 C C . TYR A 1 113 ? 3.549 2.289 2.652 1.00 89.00 113 TYR A C 1
ATOM 908 O O . TYR A 1 113 ? 2.646 1.454 2.684 1.00 89.00 113 TYR A O 1
ATOM 916 N N . SER A 1 114 ? 4.108 2.811 3.735 1.00 85.38 114 SER A N 1
ATOM 917 C CA . SER A 1 114 ? 3.657 2.592 5.102 1.00 85.38 114 SER A CA 1
ATOM 918 C C . SER A 1 114 ? 3.427 3.943 5.756 1.00 85.38 114 SER A C 1
ATOM 920 O O . SER A 1 114 ? 4.216 4.869 5.555 1.00 85.38 114 SER A O 1
ATOM 922 N N . GLN A 1 115 ? 2.402 4.051 6.589 1.00 80.19 115 GLN A N 1
ATOM 923 C CA . GLN A 1 115 ? 2.174 5.253 7.377 1.00 80.19 115 GLN A CA 1
ATOM 924 C C . GLN A 1 115 ? 2.291 4.972 8.861 1.00 80.19 115 GLN A C 1
ATOM 926 O O . GLN A 1 115 ? 1.799 3.961 9.358 1.00 80.19 115 GLN A O 1
ATOM 931 N N . ALA A 1 116 ? 2.881 5.930 9.572 1.00 83.50 116 ALA A N 1
ATOM 932 C CA . ALA A 1 116 ? 2.816 5.953 11.018 1.00 83.50 116 ALA A CA 1
ATOM 933 C C . ALA A 1 116 ? 1.371 6.211 11.469 1.00 83.50 116 ALA A C 1
ATOM 935 O O . ALA A 1 116 ? 0.734 7.197 11.066 1.00 83.50 116 ALA A O 1
ATOM 936 N N . CYS A 1 117 ? 0.892 5.333 12.343 1.00 87.12 117 CYS A N 1
ATOM 937 C CA . CYS A 1 117 ? -0.383 5.455 13.030 1.00 87.12 117 CYS A CA 1
ATOM 938 C C . CYS A 1 117 ? -0.162 5.327 14.535 1.00 87.12 117 CYS A C 1
ATOM 940 O O . CYS A 1 117 ? 0.843 4.768 14.980 1.00 87.12 117 CYS A O 1
ATOM 942 N N . LYS A 1 118 ? -1.097 5.863 15.320 1.00 91.19 118 LYS A N 1
ATOM 943 C CA . LYS A 1 118 ? -1.079 5.684 16.772 1.00 91.19 118 LYS A CA 1
ATOM 944 C C . LYS A 1 118 ? -1.328 4.209 17.098 1.00 91.19 118 LYS A C 1
ATOM 946 O O . LYS A 1 118 ? -2.036 3.521 16.367 1.00 91.19 118 LYS A O 1
ATOM 951 N N . GLU A 1 119 ? -0.737 3.729 18.187 1.00 94.94 119 GLU A N 1
ATOM 952 C CA . GLU A 1 119 ? -0.860 2.333 18.603 1.00 94.94 119 GLU A CA 1
ATOM 953 C C . GLU A 1 119 ? -2.342 1.964 18.829 1.00 94.94 119 GLU A C 1
ATOM 955 O O . GLU A 1 119 ? -2.978 2.555 19.714 1.00 94.94 119 GLU A O 1
ATOM 960 N N . PRO A 1 120 ? -2.907 0.991 18.082 1.00 95.75 120 PRO A N 1
ATOM 961 C CA . PRO A 1 120 ? -4.331 0.659 18.160 1.00 95.75 120 PRO A CA 1
ATOM 962 C C . PRO A 1 120 ? -4.781 0.257 19.560 1.00 95.75 120 PRO A C 1
ATOM 964 O O . PRO A 1 120 ? -5.861 0.654 19.994 1.00 95.75 120 PRO A O 1
ATOM 967 N N . LYS A 1 121 ? -3.931 -0.472 20.294 1.00 96.44 121 LYS A N 1
ATOM 968 C CA . LYS A 1 121 ? -4.224 -0.929 21.653 1.00 96.44 121 LYS A CA 1
ATOM 969 C C . LYS A 1 121 ? -4.554 0.235 22.581 1.00 96.44 121 LYS A C 1
ATOM 971 O O . LYS A 1 121 ? -5.591 0.204 23.239 1.00 96.44 121 LYS A O 1
ATOM 976 N N . SER A 1 122 ? -3.738 1.291 22.551 1.00 96.12 122 SER A N 1
ATOM 977 C CA . SER A 1 122 ? -3.964 2.499 23.353 1.00 96.12 122 SER A CA 1
ATOM 978 C C . SER A 1 122 ? -5.310 3.162 23.038 1.00 96.12 122 SER A C 1
ATOM 980 O O . SER A 1 122 ? -6.022 3.591 23.943 1.00 96.12 122 SER A O 1
ATOM 982 N N . LEU A 1 123 ? -5.699 3.191 21.758 1.00 97.19 123 LEU A N 1
ATOM 983 C CA . LEU A 1 123 ? -6.953 3.788 21.306 1.00 97.19 123 LEU A CA 1
ATOM 984 C C . LEU A 1 123 ? -8.170 2.956 21.713 1.00 97.19 123 LEU A C 1
ATOM 986 O O . LEU A 1 123 ? -9.163 3.519 22.173 1.00 97.19 123 LEU A O 1
ATOM 990 N N . PHE A 1 124 ? -8.096 1.628 21.594 1.00 96.19 124 PHE A N 1
ATOM 991 C CA . PHE A 1 124 ? -9.162 0.752 22.073 1.00 96.19 124 PHE A CA 1
ATOM 992 C C . PHE A 1 124 ? -9.343 0.872 23.585 1.00 96.19 124 PHE A C 1
ATOM 994 O O . PHE A 1 124 ? -10.474 1.039 24.038 1.00 96.19 124 PHE A O 1
ATOM 1001 N N . GLU A 1 125 ? -8.256 0.841 24.357 1.00 94.69 125 GLU A N 1
ATOM 1002 C CA . GLU A 1 125 ? -8.296 1.001 25.815 1.00 94.69 125 GLU A CA 1
ATOM 1003 C C . GLU A 1 125 ? -8.894 2.349 26.234 1.00 94.69 125 GLU A C 1
ATOM 1005 O O . GLU A 1 125 ? -9.733 2.406 27.136 1.00 94.69 125 GLU A O 1
ATOM 1010 N N . GLU A 1 126 ? -8.516 3.436 25.557 1.00 94.88 126 GLU A N 1
ATOM 1011 C CA . GLU A 1 126 ? -9.084 4.764 25.790 1.00 94.88 126 GLU A CA 1
ATOM 1012 C C . GLU A 1 126 ? -10.576 4.811 25.416 1.00 94.88 126 GLU A C 1
ATOM 1014 O O . GLU A 1 126 ? -11.376 5.350 26.181 1.00 94.88 126 GLU A O 1
ATOM 1019 N N . SER A 1 127 ? -10.993 4.163 24.318 1.00 94.81 127 SER A N 1
ATOM 1020 C CA . SER A 1 127 ? -12.412 4.102 23.920 1.00 94.81 127 SER A CA 1
ATOM 1021 C C . SER A 1 127 ? -13.291 3.418 24.973 1.00 94.81 127 SER A C 1
ATOM 1023 O O . SER A 1 127 ? -14.420 3.854 25.205 1.00 94.81 127 SER A O 1
ATOM 1025 N N . ILE A 1 128 ? -12.757 2.395 25.653 1.00 92.12 128 ILE A N 1
ATOM 1026 C CA . ILE A 1 128 ? -13.461 1.661 26.713 1.00 92.12 128 ILE A CA 1
ATOM 1027 C C . ILE A 1 128 ? -13.583 2.527 27.962 1.00 92.12 128 ILE A C 1
ATOM 1029 O O . ILE A 1 128 ? -14.623 2.511 28.613 1.00 92.12 128 ILE A O 1
ATOM 1033 N N . LYS A 1 129 ? -12.547 3.306 28.307 1.00 92.00 129 LYS A N 1
ATOM 1034 C CA . LYS A 1 129 ? -12.627 4.262 29.425 1.00 92.00 129 LYS A CA 1
ATOM 1035 C C . LYS A 1 129 ? -13.777 5.243 29.200 1.00 92.00 129 LYS A C 1
ATOM 1037 O O . LYS A 1 129 ? -14.585 5.449 30.101 1.00 92.00 129 LYS A O 1
ATOM 1042 N N . ILE A 1 130 ? -13.911 5.774 27.987 1.00 93.62 130 ILE A N 1
ATOM 1043 C CA . ILE A 1 130 ? -15.013 6.674 27.622 1.00 93.62 130 ILE A CA 1
ATOM 1044 C C . ILE A 1 130 ? -16.375 5.971 27.692 1.00 93.62 130 ILE A C 1
ATOM 1046 O O . ILE A 1 130 ? -17.314 6.502 28.283 1.00 93.62 130 ILE A O 1
ATOM 1050 N N . GLU A 1 131 ? -16.482 4.758 27.154 1.00 90.88 131 GLU A N 1
ATOM 1051 C CA . GLU A 1 131 ? -17.712 3.960 27.212 1.00 90.88 131 GLU A CA 1
ATOM 1052 C C . GLU A 1 131 ? -18.119 3.624 28.659 1.00 90.88 131 GLU A C 1
ATOM 1054 O O . GLU A 1 131 ? -19.299 3.667 29.008 1.00 90.88 131 GLU A O 1
ATOM 1059 N N . SER A 1 132 ? -17.139 3.393 29.539 1.00 88.06 132 SER A N 1
ATOM 1060 C CA . SER A 1 132 ? -17.338 3.034 30.949 1.00 88.06 132 SER A CA 1
ATOM 1061 C C . SER A 1 132 ? -17.903 4.144 31.836 1.00 88.06 132 SER A C 1
ATOM 1063 O O . SER A 1 132 ? -18.088 3.913 33.024 1.00 88.06 132 SER A O 1
ATOM 1065 N N . VAL A 1 133 ? -18.167 5.337 31.300 1.00 89.12 133 VAL A N 1
ATOM 1066 C CA . VAL A 1 133 ? -18.860 6.433 32.006 1.00 89.12 133 VAL A CA 1
ATOM 1067 C C . VAL A 1 133 ? -20.147 6.864 31.294 1.00 89.12 133 VAL A C 1
ATOM 1069 O O . VAL A 1 133 ? -20.776 7.843 31.692 1.00 89.12 133 VAL A O 1
ATOM 1072 N N . SER A 1 134 ? -20.576 6.116 30.273 1.00 88.19 134 SER A N 1
ATOM 1073 C CA . SER A 1 134 ? -21.768 6.416 29.468 1.00 88.19 134 SER A CA 1
ATOM 1074 C C . SER A 1 134 ? -23.072 6.439 30.274 1.00 88.19 134 SER A C 1
ATOM 1076 O O . SER A 1 134 ? -23.914 7.294 30.022 1.00 88.19 134 SER A O 1
ATOM 1078 N N . GLU A 1 135 ? -23.233 5.591 31.299 1.00 86.38 135 GLU A N 1
ATOM 1079 C CA . GLU A 1 135 ? -24.445 5.565 32.146 1.00 86.38 135 GLU A CA 1
ATOM 1080 C C . GLU A 1 135 ? -24.665 6.858 32.959 1.00 86.38 135 GLU A C 1
ATOM 1082 O O . GLU A 1 135 ? -25.767 7.097 33.470 1.00 86.38 135 GLU A O 1
ATOM 1087 N N . LEU A 1 136 ? -23.619 7.682 33.103 1.00 85.62 136 LEU A N 1
ATOM 1088 C CA . LEU A 1 136 ? -23.687 8.986 33.766 1.00 85.62 136 LEU A CA 1
ATOM 1089 C C . LEU A 1 136 ? -24.188 10.088 32.817 1.00 85.62 136 LEU A C 1
ATOM 1091 O O . LEU A 1 136 ? -24.672 11.116 33.286 1.00 85.62 136 LEU A O 1
ATOM 1095 N N . ALA A 1 137 ? -24.112 9.875 31.501 1.00 88.50 137 ALA A N 1
ATOM 1096 C CA . ALA A 1 137 ? -24.605 10.805 30.493 1.00 88.50 137 ALA A CA 1
ATOM 1097 C C . ALA A 1 137 ? -26.124 10.638 30.300 1.00 88.50 137 ALA A C 1
ATOM 1099 O O . ALA A 1 137 ? -26.602 9.667 29.711 1.00 88.50 137 ALA A O 1
ATOM 1100 N N . ILE A 1 138 ? -26.902 11.594 30.817 1.00 88.94 138 ILE A N 1
ATOM 1101 C CA . ILE A 1 138 ? -28.374 11.521 30.817 1.00 88.94 138 ILE A CA 1
ATOM 1102 C C . ILE A 1 138 ? -28.996 12.316 29.669 1.00 88.94 138 ILE A C 1
ATOM 1104 O O . ILE A 1 138 ? -29.899 11.803 29.003 1.00 88.94 138 ILE A O 1
ATOM 1108 N N . SER A 1 139 ? -28.527 13.545 29.439 1.00 90.75 139 SER A N 1
ATOM 1109 C CA . SER A 1 139 ? -29.037 14.402 28.367 1.00 90.75 139 SER A CA 1
ATOM 1110 C C . SER A 1 139 ? -28.566 13.908 26.999 1.00 90.75 139 SER A C 1
ATOM 1112 O O . SER A 1 139 ? -27.537 13.236 26.886 1.00 90.75 139 SER A O 1
ATOM 1114 N N . ASP A 1 140 ? -29.303 14.259 25.948 1.00 92.56 140 ASP A N 1
ATOM 1115 C CA . ASP A 1 140 ? -28.937 13.875 24.581 1.00 92.56 140 ASP A CA 1
ATOM 1116 C C . ASP A 1 140 ? -27.604 14.500 24.151 1.00 92.56 140 ASP A C 1
ATOM 1118 O O . ASP A 1 140 ? -26.806 13.852 23.477 1.00 92.56 140 ASP A O 1
ATOM 1122 N N . GLU A 1 141 ? -27.305 15.715 24.622 1.00 93.44 141 GLU A N 1
ATOM 1123 C CA . GLU A 1 141 ? -26.014 16.370 24.396 1.00 93.44 141 GLU A CA 1
ATOM 1124 C C . GLU A 1 141 ? -24.856 15.577 25.024 1.00 93.44 141 GLU A C 1
ATOM 1126 O O . GLU A 1 141 ? -23.838 15.335 24.376 1.00 93.44 141 GLU A O 1
ATOM 1131 N N . ASP A 1 142 ? -25.012 15.124 26.270 1.00 92.69 142 ASP A N 1
ATOM 1132 C CA . ASP A 1 142 ? -23.971 14.376 26.979 1.00 92.69 142 ASP A CA 1
ATOM 1133 C C . ASP A 1 142 ? -23.762 12.988 26.371 1.00 92.69 142 ASP A C 1
ATOM 1135 O O . ASP A 1 142 ? -22.625 12.537 26.207 1.00 92.69 142 ASP A O 1
ATOM 1139 N N . LYS A 1 143 ? -24.858 12.323 25.985 1.00 94.06 143 LYS A N 1
ATOM 1140 C CA . LYS A 1 143 ? -24.808 11.046 25.266 1.00 94.06 143 LYS A CA 1
ATOM 1141 C C . LYS A 1 143 ? -24.111 11.209 23.922 1.00 94.06 143 LYS A C 1
ATOM 1143 O O . LYS A 1 143 ? -23.253 10.392 23.596 1.00 94.06 143 LYS A O 1
ATOM 1148 N N . SER A 1 144 ? -24.421 12.272 23.176 1.00 93.56 144 SER A N 1
ATOM 1149 C CA . SER A 1 144 ? -23.750 12.585 21.912 1.00 93.56 144 SER A CA 1
ATOM 1150 C C . SER A 1 144 ? -22.261 12.832 22.125 1.00 93.56 144 SER A C 1
ATOM 1152 O O . SER A 1 144 ? -21.447 12.280 21.394 1.00 93.56 144 SER A O 1
ATOM 1154 N N . PHE A 1 145 ? -21.878 13.586 23.158 1.00 95.38 145 PHE A N 1
ATOM 1155 C CA . PHE A 1 145 ? -20.474 13.850 23.478 1.00 95.38 145 PHE A CA 1
ATOM 1156 C C . PHE A 1 145 ? -19.680 12.563 23.768 1.00 95.38 145 PHE A C 1
ATOM 1158 O O . PHE A 1 145 ? -18.582 12.375 23.230 1.00 95.38 145 PHE A O 1
ATOM 1165 N N . ILE A 1 146 ? -20.232 11.657 24.585 1.00 95.25 146 ILE A N 1
ATOM 1166 C CA . ILE A 1 146 ? -19.615 10.351 24.872 1.00 95.25 146 ILE A CA 1
ATOM 1167 C C . ILE A 1 146 ? -19.560 9.488 23.612 1.00 95.25 146 ILE A C 1
ATOM 1169 O O . ILE A 1 146 ? -18.500 8.956 23.283 1.00 95.25 146 ILE A O 1
ATOM 1173 N N . SER A 1 147 ? -20.676 9.390 22.888 1.00 94.12 147 SER A N 1
ATOM 1174 C CA . SER A 1 147 ? -20.796 8.598 21.663 1.00 94.12 147 SER A CA 1
ATOM 1175 C C . SER A 1 147 ? -19.811 9.059 20.587 1.00 94.12 147 SER A C 1
ATOM 1177 O O . SER A 1 147 ? -19.108 8.241 20.000 1.00 94.12 147 SER A O 1
ATOM 1179 N N . ASP A 1 148 ? -19.696 10.367 20.359 1.00 94.69 148 ASP A N 1
ATOM 1180 C CA . ASP A 1 148 ? -18.765 10.938 19.388 1.00 94.69 148 ASP A CA 1
ATOM 1181 C C . ASP A 1 148 ? -17.314 10.674 19.787 1.00 94.69 148 ASP A C 1
ATOM 1183 O O . ASP A 1 148 ? -16.512 10.259 18.951 1.00 94.69 148 ASP A O 1
ATOM 1187 N N . THR A 1 149 ? -16.979 10.861 21.067 1.00 96.81 149 THR A N 1
ATOM 1188 C CA . THR A 1 149 ? -15.623 10.616 21.576 1.00 96.81 149 THR A CA 1
ATOM 1189 C C . THR A 1 149 ? -15.241 9.141 21.446 1.00 96.81 149 THR A C 1
ATOM 1191 O O . THR A 1 149 ? -14.152 8.826 20.962 1.00 96.81 149 THR A O 1
ATOM 1194 N N . HIS A 1 150 ? -16.149 8.234 21.817 1.00 95.94 150 HIS A N 1
ATOM 1195 C CA . HIS A 1 150 ? -15.975 6.798 21.625 1.00 95.94 150 HIS A CA 1
ATOM 1196 C C . HIS A 1 150 ? -15.797 6.462 20.137 1.00 95.94 150 HIS A C 1
ATOM 1198 O O . HIS A 1 150 ? -14.827 5.801 19.772 1.00 95.94 150 HIS A O 1
ATOM 1204 N N . ARG A 1 151 ? -16.666 6.982 19.259 1.00 95.94 151 ARG A N 1
ATOM 1205 C CA . ARG A 1 151 ? -16.582 6.777 17.805 1.00 95.94 151 ARG A CA 1
ATOM 1206 C C . ARG A 1 151 ? -15.239 7.238 17.238 1.00 95.94 151 ARG A C 1
ATOM 1208 O O . ARG A 1 151 ? -14.638 6.501 16.461 1.00 95.94 151 ARG A O 1
ATOM 1215 N N . TYR A 1 152 ? -14.745 8.417 17.625 1.00 97.38 152 TYR A N 1
ATOM 1216 C CA . TYR A 1 152 ? -13.451 8.931 17.161 1.00 97.38 152 TYR A CA 1
ATOM 1217 C C . TYR A 1 152 ? -12.297 7.990 17.511 1.00 97.38 152 TYR A C 1
ATOM 1219 O O . TYR A 1 152 ? -11.479 7.682 16.642 1.00 97.38 152 TYR A O 1
ATOM 1227 N N . LEU A 1 153 ? -12.247 7.498 18.752 1.00 97.88 153 LEU A N 1
ATOM 1228 C CA . LEU A 1 153 ? -11.210 6.568 19.202 1.00 97.88 153 LEU A CA 1
ATOM 1229 C C . LEU A 1 153 ? -11.326 5.216 18.495 1.00 97.88 153 LEU A C 1
ATOM 1231 O O . LEU A 1 153 ? -10.340 4.731 17.946 1.00 97.88 153 LEU A O 1
ATOM 1235 N N . THR A 1 154 ? -12.529 4.643 18.451 1.00 97.12 154 THR A N 1
ATOM 1236 C CA . THR A 1 154 ? -12.775 3.309 17.893 1.00 97.12 154 THR A CA 1
ATOM 1237 C C . THR A 1 154 ? -12.513 3.252 16.388 1.00 97.12 154 THR A C 1
ATOM 1239 O O . THR A 1 154 ? -11.812 2.354 15.923 1.00 97.12 154 THR A O 1
ATOM 1242 N N . VAL A 1 155 ? -12.996 4.233 15.616 1.00 97.88 155 VAL A N 1
ATOM 1243 C CA . VAL A 1 155 ? -12.729 4.300 14.168 1.00 97.88 155 VAL A CA 1
ATOM 1244 C C . VAL A 1 155 ? -11.232 4.464 13.902 1.00 97.88 155 VAL A C 1
ATOM 1246 O O . VAL A 1 155 ? -10.682 3.763 13.054 1.00 97.88 155 VAL A O 1
ATOM 1249 N N . SER A 1 156 ? -10.554 5.335 14.656 1.00 98.06 156 SER A N 1
ATOM 1250 C CA . SER A 1 156 ? -9.103 5.519 14.518 1.00 98.06 156 SER A CA 1
ATOM 1251 C C . SER A 1 156 ? -8.336 4.239 14.848 1.00 98.06 156 SER A C 1
ATOM 1253 O O . SER A 1 156 ? -7.405 3.888 14.129 1.00 98.06 156 SER A O 1
ATOM 1255 N N . ALA A 1 157 ? -8.746 3.514 15.895 1.00 98.12 157 ALA A N 1
ATOM 1256 C CA . ALA A 1 157 ? -8.123 2.259 16.303 1.00 98.12 157 ALA A CA 1
ATOM 1257 C C . ALA A 1 157 ? -8.204 1.204 15.194 1.00 98.12 157 ALA A C 1
ATOM 1259 O O . ALA A 1 157 ? -7.179 0.637 14.818 1.00 98.12 157 ALA A O 1
ATOM 1260 N N . TYR A 1 158 ? -9.394 0.993 14.621 1.00 98.44 158 TYR A N 1
ATOM 1261 C CA . TYR A 1 158 ? -9.583 0.046 13.523 1.00 98.44 158 TYR A CA 1
ATOM 1262 C C . TYR A 1 158 ? -8.806 0.449 12.264 1.00 98.44 158 TYR A C 1
ATOM 1264 O O . TYR A 1 158 ? -8.126 -0.393 11.682 1.00 98.44 158 TYR A O 1
ATOM 1272 N N . ILE A 1 159 ? -8.826 1.725 11.860 1.00 98.12 159 ILE A N 1
ATOM 1273 C CA . ILE A 1 159 ? -8.052 2.182 10.692 1.00 98.12 159 ILE A CA 1
ATOM 1274 C C . ILE A 1 159 ? -6.546 1.987 10.923 1.00 98.12 159 ILE A C 1
ATOM 1276 O O . ILE A 1 159 ? -5.862 1.440 10.059 1.00 98.12 159 ILE A O 1
ATOM 1280 N N . CYS A 1 160 ? -6.024 2.376 12.091 1.00 97.38 160 CYS A N 1
ATOM 1281 C CA . CYS A 1 160 ? -4.614 2.172 12.420 1.00 97.38 160 CYS A CA 1
ATOM 1282 C C . CYS A 1 160 ? -4.230 0.691 12.420 1.00 97.38 160 CYS A C 1
ATOM 1284 O O . CYS A 1 160 ? -3.175 0.331 11.899 1.00 97.38 160 CYS A O 1
ATOM 1286 N N . ASN A 1 161 ? -5.086 -0.170 12.970 1.00 96.94 161 ASN A N 1
ATOM 1287 C CA . ASN A 1 161 ? -4.847 -1.606 12.996 1.00 96.94 161 ASN A CA 1
ATOM 1288 C C . ASN A 1 161 ? -4.835 -2.189 11.571 1.00 96.94 161 ASN A C 1
ATOM 1290 O O . ASN A 1 161 ? -3.915 -2.922 11.224 1.00 96.94 161 ASN A O 1
ATOM 1294 N N . ALA A 1 162 ? -5.756 -1.752 10.700 1.00 97.69 162 ALA A N 1
ATOM 1295 C CA . ALA A 1 162 ? -5.784 -2.159 9.296 1.00 97.69 162 ALA A CA 1
ATOM 1296 C C . ALA A 1 162 ? -4.483 -1.826 8.548 1.00 97.69 162 ALA A C 1
ATOM 1298 O O . ALA A 1 162 ? -3.991 -2.653 7.777 1.00 97.69 162 ALA A O 1
ATOM 1299 N N . LEU A 1 163 ? -3.932 -0.628 8.779 1.00 96.94 163 LEU A N 1
ATOM 1300 C CA . LEU A 1 163 ? -2.676 -0.170 8.176 1.00 96.94 163 LEU A CA 1
ATOM 1301 C C . LEU A 1 163 ? -1.467 -0.972 8.680 1.00 96.94 163 LEU A C 1
ATOM 1303 O O . LEU A 1 163 ? -0.571 -1.281 7.895 1.00 96.94 163 LEU A O 1
ATOM 1307 N N . ILE A 1 164 ? -1.437 -1.319 9.972 1.00 95.62 164 ILE A N 1
ATOM 1308 C CA . ILE A 1 164 ? -0.390 -2.169 10.558 1.00 95.62 164 ILE A CA 1
ATOM 1309 C C . ILE A 1 164 ? -0.450 -3.571 9.948 1.00 95.62 164 ILE A C 1
ATOM 1311 O O . ILE A 1 164 ? 0.552 -4.042 9.413 1.00 95.62 164 ILE A O 1
ATOM 1315 N N . ASP A 1 165 ? -1.628 -4.192 9.936 1.00 95.75 165 ASP A N 1
ATOM 1316 C CA . ASP A 1 165 ? -1.829 -5.522 9.357 1.00 95.75 165 ASP A CA 1
ATOM 1317 C C . ASP A 1 165 ? -1.461 -5.567 7.868 1.00 95.75 165 ASP A C 1
ATOM 1319 O O . ASP A 1 165 ? -0.831 -6.517 7.406 1.00 95.75 165 ASP A O 1
ATOM 1323 N N . ALA A 1 166 ? -1.777 -4.512 7.113 1.00 95.81 166 ALA A N 1
ATOM 1324 C CA . ALA A 1 166 ? -1.468 -4.437 5.687 1.00 95.81 166 ALA A CA 1
ATOM 1325 C C . ALA A 1 166 ? 0.044 -4.364 5.425 1.00 95.81 166 ALA A C 1
ATOM 1327 O O . ALA A 1 166 ? 0.529 -4.937 4.446 1.00 95.81 166 ALA A O 1
ATOM 1328 N N . ASN A 1 167 ? 0.808 -3.710 6.309 1.00 93.12 167 ASN A N 1
ATOM 1329 C CA . ASN A 1 167 ? 2.272 -3.715 6.243 1.00 93.12 167 ASN A CA 1
ATOM 1330 C C . ASN A 1 167 ? 2.862 -5.104 6.530 1.00 93.12 167 ASN A C 1
ATOM 1332 O O . ASN A 1 167 ? 3.926 -5.437 6.007 1.00 93.12 167 ASN A O 1
ATOM 1336 N N . GLU A 1 168 ? 2.168 -5.920 7.320 1.00 93.12 168 GLU A N 1
ATOM 1337 C CA . GLU A 1 168 ? 2.512 -7.320 7.588 1.00 93.12 168 GLU A CA 1
ATOM 1338 C C . GLU A 1 168 ? 1.902 -8.296 6.564 1.00 93.12 168 GLU A C 1
ATOM 1340 O O . GLU A 1 168 ? 1.966 -9.507 6.758 1.00 93.12 168 GLU A O 1
ATOM 1345 N N . GLU A 1 169 ? 1.319 -7.782 5.473 1.00 94.19 169 GLU A N 1
ATOM 1346 C CA . GLU A 1 169 ? 0.666 -8.563 4.410 1.00 94.19 169 GLU A CA 1
ATOM 1347 C C . GLU A 1 169 ? -0.550 -9.388 4.906 1.00 94.19 169 GLU A C 1
ATOM 1349 O O . GLU A 1 169 ? -1.005 -10.321 4.243 1.00 94.19 169 GLU A O 1
ATOM 1354 N N . LYS A 1 170 ? -1.145 -9.013 6.049 1.00 95.94 170 LYS A N 1
ATOM 1355 C CA . LYS A 1 170 ? -2.354 -9.616 6.645 1.00 95.94 170 LYS A CA 1
ATOM 1356 C C . LYS A 1 170 ? -3.637 -8.971 6.107 1.00 95.94 170 LYS A C 1
ATOM 1358 O O . LYS A 1 170 ? -4.451 -8.409 6.839 1.00 95.94 170 LYS A O 1
ATOM 1363 N N . TYR A 1 171 ? -3.831 -9.039 4.793 1.00 97.19 171 TYR A N 1
ATOM 1364 C CA . TYR A 1 171 ? -4.892 -8.286 4.108 1.00 97.19 171 TYR A CA 1
ATOM 1365 C C . TYR A 1 171 ? -6.323 -8.688 4.496 1.00 97.19 171 TYR A C 1
ATOM 1367 O O . TYR A 1 171 ? -7.236 -7.863 4.430 1.00 97.19 171 TYR A O 1
ATOM 1375 N N . THR A 1 172 ? -6.534 -9.934 4.925 1.00 97.50 172 THR A N 1
ATOM 1376 C CA . THR A 1 172 ? -7.837 -10.397 5.427 1.00 97.50 172 THR A CA 1
ATOM 1377 C C . THR A 1 172 ? -8.222 -9.656 6.705 1.00 97.50 172 THR A C 1
ATOM 1379 O O . THR A 1 172 ? -9.327 -9.124 6.812 1.00 97.50 172 THR A O 1
ATOM 1382 N N . GLU A 1 173 ? -7.302 -9.591 7.666 1.00 97.56 173 GLU A N 1
ATOM 1383 C CA . GLU A 1 173 ? -7.452 -8.844 8.909 1.00 97.56 173 GLU A CA 1
ATOM 1384 C C . GLU A 1 173 ? -7.578 -7.333 8.630 1.00 97.56 173 GLU A C 1
ATOM 1386 O O . GLU A 1 173 ? -8.488 -6.691 9.162 1.00 97.56 173 GLU A O 1
ATOM 1391 N N . SER A 1 174 ? -6.787 -6.768 7.707 1.00 97.94 174 SER A N 1
ATOM 1392 C CA . SER A 1 174 ? -6.941 -5.367 7.278 1.00 97.94 174 SER A CA 1
ATOM 1393 C C . SER A 1 174 ? -8.347 -5.061 6.760 1.00 97.94 174 SER A C 1
ATOM 1395 O O . SER A 1 174 ? -8.969 -4.092 7.196 1.00 97.94 174 SER A O 1
ATOM 1397 N N . ALA A 1 175 ? -8.890 -5.897 5.870 1.00 98.25 175 ALA A N 1
ATOM 1398 C CA . ALA A 1 175 ? -10.237 -5.712 5.336 1.00 98.25 175 ALA A CA 1
ATOM 1399 C C . ALA A 1 175 ? -11.316 -5.793 6.432 1.00 98.25 175 ALA A C 1
ATOM 1401 O O . ALA A 1 175 ? -12.259 -4.999 6.412 1.00 98.25 175 ALA A O 1
ATOM 1402 N N . LYS A 1 176 ? -11.166 -6.705 7.406 1.00 98.06 176 LYS A N 1
ATOM 1403 C CA . LYS A 1 176 ? -12.074 -6.824 8.563 1.00 98.06 176 LYS A CA 1
ATOM 1404 C C . LYS A 1 176 ? -12.061 -5.575 9.441 1.00 98.06 176 LYS A C 1
ATOM 1406 O O . LYS A 1 176 ? -13.123 -5.095 9.817 1.00 98.06 176 LYS A O 1
ATOM 1411 N N . ASN A 1 177 ? -10.886 -5.021 9.739 1.00 98.38 177 ASN A N 1
ATOM 1412 C CA . ASN A 1 177 ? -10.785 -3.778 10.505 1.00 98.38 177 ASN A CA 1
ATOM 1413 C C . ASN A 1 177 ? -11.500 -2.612 9.802 1.00 98.38 177 ASN A C 1
ATOM 1415 O O . ASN A 1 177 ? -12.241 -1.867 10.439 1.00 98.38 177 ASN A O 1
ATOM 1419 N N . ILE A 1 178 ? -11.317 -2.463 8.485 1.00 98.44 178 ILE A N 1
ATOM 1420 C CA . ILE A 1 178 ? -12.014 -1.419 7.720 1.00 98.44 178 ILE A CA 1
ATOM 1421 C C . ILE A 1 178 ? -13.534 -1.645 7.722 1.00 98.44 178 ILE A C 1
ATOM 1423 O O . ILE A 1 178 ? -14.294 -0.681 7.806 1.00 98.44 178 ILE A O 1
ATOM 1427 N N . ASP A 1 179 ? -13.989 -2.901 7.673 1.00 97.94 179 ASP A N 1
ATOM 1428 C CA . ASP A 1 179 ? -15.410 -3.238 7.795 1.00 97.94 179 ASP A CA 1
ATOM 1429 C C . ASP A 1 179 ? -15.997 -2.822 9.152 1.00 97.94 179 ASP A C 1
ATOM 1431 O O . ASP A 1 179 ? -17.063 -2.214 9.191 1.00 97.94 179 ASP A O 1
ATOM 1435 N N . GLU A 1 180 ? -15.287 -3.061 10.260 1.00 97.50 180 GLU A N 1
ATOM 1436 C CA . GLU A 1 180 ? -15.728 -2.576 11.576 1.00 97.50 180 GLU A CA 1
ATOM 1437 C C . GLU A 1 180 ? -15.740 -1.050 11.649 1.00 97.50 180 GLU A C 1
ATOM 1439 O O . GLU A 1 180 ? -16.716 -0.469 12.118 1.00 97.50 180 GLU A O 1
ATOM 1444 N N . ALA A 1 181 ? -14.703 -0.376 11.141 1.00 97.81 181 ALA A N 1
ATOM 1445 C CA . ALA A 1 181 ? -14.666 1.086 11.099 1.00 97.81 181 ALA A CA 1
ATOM 1446 C C . ALA A 1 181 ? -15.881 1.667 10.351 1.00 97.81 181 ALA A C 1
ATOM 1448 O O . ALA A 1 181 ? -16.451 2.668 10.783 1.00 97.81 181 ALA A O 1
ATOM 1449 N N . LEU A 1 182 ? -16.306 1.018 9.260 1.00 97.81 182 LEU A N 1
ATOM 1450 C CA . LEU A 1 182 ? -17.493 1.401 8.496 1.00 97.81 182 LEU A CA 1
ATOM 1451 C C . LEU A 1 182 ? -18.791 1.280 9.307 1.00 97.81 182 LEU A C 1
ATOM 1453 O O . LEU A 1 182 ? -19.635 2.165 9.186 1.00 97.81 182 LEU A O 1
ATOM 1457 N N . ARG A 1 183 ? -18.939 0.257 10.163 1.00 96.31 183 ARG A N 1
ATOM 1458 C CA . ARG A 1 183 ? -20.131 0.093 11.024 1.00 96.31 183 ARG A CA 1
ATOM 1459 C C . ARG A 1 183 ? -20.301 1.258 11.996 1.00 96.31 183 ARG A C 1
ATOM 1461 O O . ARG A 1 183 ? -21.397 1.781 12.168 1.00 96.31 183 ARG A O 1
ATOM 1468 N N . TYR A 1 184 ? -19.201 1.753 12.562 1.00 94.88 184 TYR A N 1
ATOM 1469 C CA . TYR A 1 184 ? -19.218 2.940 13.429 1.00 94.88 184 TYR A CA 1
ATOM 1470 C C . TYR A 1 184 ? -19.499 4.255 12.676 1.00 94.88 184 TYR A C 1
ATOM 1472 O O . TYR A 1 184 ? -19.695 5.296 13.308 1.00 94.88 184 TYR A O 1
ATOM 1480 N N . LEU A 1 185 ? -19.528 4.228 11.340 1.00 94.75 185 LEU A N 1
ATOM 1481 C CA . LEU A 1 185 ? -19.765 5.379 10.470 1.00 94.75 185 LEU A CA 1
ATOM 1482 C C . LEU A 1 185 ? -21.087 5.294 9.690 1.00 94.75 185 LEU A C 1
ATOM 1484 O O . LEU A 1 185 ? -21.336 6.169 8.867 1.00 94.75 185 LEU A O 1
ATOM 1488 N N . GLU A 1 186 ? -21.955 4.309 9.941 1.00 87.75 186 GLU A N 1
ATOM 1489 C CA . GLU A 1 186 ? -23.204 4.110 9.177 1.00 87.75 186 GLU A CA 1
ATOM 1490 C C . GLU A 1 186 ? -24.094 5.362 9.109 1.00 87.75 186 GLU A C 1
ATOM 1492 O O . GLU A 1 186 ? -24.682 5.646 8.068 1.00 87.75 186 GLU A O 1
ATOM 1497 N N . ASN A 1 187 ? -24.122 6.151 10.186 1.00 84.81 187 ASN A N 1
ATOM 1498 C CA . ASN A 1 187 ? -24.932 7.366 10.300 1.00 84.81 187 ASN A CA 1
ATOM 1499 C C . ASN A 1 187 ? -24.131 8.664 10.082 1.00 84.81 187 ASN A C 1
ATOM 1501 O O . ASN A 1 187 ? -24.573 9.736 10.490 1.00 84.81 187 ASN A O 1
ATOM 1505 N N . THR A 1 188 ? -22.926 8.599 9.502 1.00 87.44 188 THR A N 1
ATOM 1506 C CA . THR A 1 188 ? -22.116 9.802 9.261 1.00 87.44 188 THR A CA 1
ATOM 1507 C C . THR A 1 188 ? -22.572 10.570 8.021 1.00 87.44 188 THR A C 1
ATOM 1509 O O . THR A 1 188 ? -22.905 9.991 6.987 1.00 87.44 188 THR A O 1
ATOM 1512 N N . GLU A 1 189 ? -22.510 11.900 8.089 1.00 87.69 189 GLU A N 1
ATOM 1513 C CA . GLU A 1 189 ? -22.740 12.768 6.929 1.00 87.69 189 GLU A CA 1
ATOM 1514 C C . GLU A 1 189 ? -21.544 12.793 5.958 1.00 87.69 189 GLU A C 1
ATOM 1516 O O . GLU A 1 189 ? -21.691 13.178 4.795 1.00 87.69 189 GLU A O 1
ATOM 1521 N N . ASP A 1 190 ? -20.352 12.364 6.401 1.00 90.06 190 ASP A N 1
ATOM 1522 C CA . ASP A 1 190 ? -19.133 12.338 5.582 1.00 90.06 190 ASP A CA 1
ATOM 1523 C C . ASP A 1 190 ? -19.130 11.133 4.619 1.00 90.06 190 ASP A C 1
ATOM 1525 O O . ASP A 1 190 ? -18.408 10.146 4.779 1.00 90.06 190 ASP A O 1
ATOM 1529 N N . LYS A 1 191 ? -19.975 11.215 3.584 1.00 90.12 191 LYS A N 1
ATOM 1530 C CA . LYS A 1 191 ? -20.112 10.179 2.545 1.00 90.12 191 LYS A CA 1
ATOM 1531 C C . LYS A 1 191 ? -18.793 9.893 1.819 1.00 90.12 19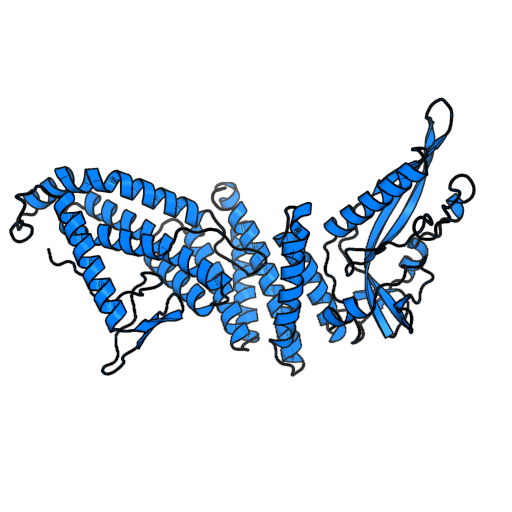1 LYS A C 1
ATOM 1533 O O . LYS A 1 191 ? -18.569 8.762 1.389 1.00 90.12 191 LYS A O 1
ATOM 1538 N N . THR A 1 192 ? -17.915 10.891 1.697 1.00 90.69 192 THR A N 1
ATOM 1539 C CA . THR A 1 192 ? -16.599 10.735 1.066 1.00 90.69 192 THR A CA 1
ATOM 1540 C C . THR A 1 192 ? -15.685 9.853 1.911 1.00 90.69 192 THR A C 1
ATOM 1542 O O . THR A 1 192 ? -15.058 8.948 1.365 1.00 90.69 192 THR A O 1
ATOM 1545 N N . LEU A 1 193 ? -15.644 10.046 3.235 1.00 93.38 193 LEU A N 1
ATOM 1546 C CA . LEU A 1 193 ? -14.909 9.159 4.140 1.00 93.38 193 LEU A CA 1
ATOM 1547 C C . LEU A 1 193 ? -15.393 7.705 4.030 1.00 93.38 193 LEU A C 1
ATOM 1549 O O . LEU A 1 193 ? -14.582 6.789 3.890 1.00 93.38 193 LEU A O 1
ATOM 1553 N N . VAL A 1 194 ? -16.712 7.493 4.034 1.00 95.19 194 VAL A N 1
ATOM 1554 C CA . VAL A 1 194 ? -17.310 6.155 3.890 1.00 95.19 194 VAL A CA 1
ATOM 1555 C C . VAL A 1 194 ? -16.914 5.511 2.559 1.00 95.19 194 VAL A C 1
ATOM 1557 O O . VAL A 1 194 ? -16.539 4.339 2.527 1.00 95.19 194 VAL A O 1
ATOM 1560 N N . ALA A 1 195 ? -16.964 6.262 1.456 1.00 94.88 195 ALA A N 1
ATOM 1561 C CA . ALA A 1 195 ? -16.564 5.760 0.144 1.00 94.88 195 ALA A CA 1
ATOM 1562 C C . ALA A 1 195 ? -15.072 5.382 0.103 1.00 94.88 195 ALA A C 1
ATOM 1564 O O . ALA A 1 195 ? -14.732 4.299 -0.372 1.00 94.88 195 ALA A O 1
ATOM 1565 N N . ARG A 1 196 ? -14.194 6.209 0.685 1.00 95.62 196 ARG A N 1
ATOM 1566 C CA . ARG A 1 196 ? -12.754 5.919 0.799 1.00 95.62 196 ARG A CA 1
ATOM 1567 C C . ARG A 1 196 ? -12.471 4.634 1.573 1.00 95.62 196 ARG A C 1
ATOM 1569 O O . ARG A 1 196 ? -11.691 3.803 1.117 1.00 95.62 196 ARG A O 1
ATOM 1576 N N . LEU A 1 197 ? -13.147 4.417 2.702 1.00 97.62 197 LEU A N 1
ATOM 1577 C CA . LEU A 1 197 ? -13.015 3.174 3.467 1.00 97.62 197 LEU A CA 1
ATOM 1578 C C . LEU A 1 197 ? -13.523 1.957 2.674 1.00 97.62 197 LEU A C 1
ATOM 1580 O O . LEU A 1 197 ? -12.877 0.914 2.674 1.00 97.62 197 LEU A O 1
ATOM 1584 N N . LYS A 1 198 ? -14.623 2.077 1.920 1.00 97.88 198 LYS A N 1
ATOM 1585 C CA . LYS A 1 198 ? -15.099 0.991 1.036 1.00 97.88 198 LYS A CA 1
ATOM 1586 C C . LYS A 1 198 ? -14.097 0.645 -0.073 1.00 97.88 198 LYS A C 1
ATOM 1588 O O . LYS A 1 198 ? -13.907 -0.536 -0.374 1.00 97.88 198 LYS A O 1
ATOM 1593 N N . ILE A 1 199 ? -13.429 1.648 -0.641 1.00 98.19 199 ILE A N 1
ATOM 1594 C CA . ILE A 1 199 ? -12.358 1.466 -1.631 1.00 98.19 199 ILE A CA 1
ATOM 1595 C C . ILE A 1 199 ? -11.157 0.747 -0.999 1.00 98.19 199 ILE A C 1
ATOM 1597 O O . ILE A 1 199 ? -10.665 -0.239 -1.554 1.00 98.19 199 ILE A O 1
ATOM 1601 N N . ALA A 1 200 ? -10.718 1.182 0.186 1.00 98.19 200 ALA A N 1
ATOM 1602 C CA . ALA A 1 200 ? -9.623 0.541 0.915 1.00 98.19 200 ALA A CA 1
ATOM 1603 C C . ALA A 1 200 ? -9.949 -0.920 1.264 1.00 98.19 200 ALA A C 1
ATOM 1605 O O . ALA A 1 200 ? -9.143 -1.810 0.998 1.00 98.19 200 ALA A O 1
ATOM 1606 N N . LYS A 1 201 ? -11.168 -1.191 1.757 1.00 98.50 201 LYS A N 1
ATOM 1607 C CA . LYS A 1 201 ? -11.670 -2.553 1.991 1.00 98.50 201 LYS A CA 1
ATOM 1608 C C . LYS A 1 201 ? -11.581 -3.398 0.722 1.00 98.50 201 LYS A C 1
ATOM 1610 O O . LYS A 1 201 ? -10.995 -4.471 0.763 1.00 98.50 201 LYS A O 1
ATOM 1615 N N . SER A 1 202 ? -12.109 -2.903 -0.399 1.00 98.50 202 SER A N 1
ATOM 1616 C CA . SER A 1 202 ? -12.094 -3.625 -1.682 1.00 98.50 202 SER A CA 1
ATOM 1617 C C . SER A 1 202 ? -10.670 -3.923 -2.155 1.00 98.50 202 SER A C 1
ATOM 1619 O O . SER A 1 202 ? -10.405 -5.011 -2.657 1.00 98.50 202 SER A O 1
ATOM 1621 N N . THR A 1 203 ? -9.739 -2.995 -1.928 1.00 98.62 203 THR A N 1
ATOM 1622 C CA . THR A 1 203 ? -8.314 -3.171 -2.245 1.00 98.62 203 THR A CA 1
ATOM 1623 C C . THR A 1 203 ? -7.679 -4.272 -1.391 1.00 98.62 203 THR A C 1
ATOM 1625 O O . THR A 1 203 ? -7.025 -5.165 -1.928 1.00 98.62 203 THR A O 1
ATOM 1628 N N . TYR A 1 204 ? -7.906 -4.269 -0.074 1.00 98.50 204 TYR A N 1
ATOM 1629 C CA . TYR A 1 204 ? -7.401 -5.323 0.812 1.00 98.50 204 TYR A CA 1
ATOM 1630 C C . TYR A 1 204 ? -8.054 -6.680 0.544 1.00 98.50 204 TYR A C 1
ATOM 1632 O O . TYR A 1 204 ? -7.365 -7.698 0.534 1.00 98.50 204 TYR A O 1
ATOM 1640 N N . THR A 1 205 ? -9.354 -6.719 0.250 1.00 98.62 205 THR A N 1
ATOM 1641 C CA . THR A 1 205 ? -10.022 -7.957 -0.167 1.00 98.62 205 THR A CA 1
ATOM 1642 C C . THR A 1 205 ? -9.450 -8.467 -1.490 1.00 98.62 205 THR A C 1
ATOM 1644 O O . THR A 1 205 ? -9.174 -9.654 -1.593 1.00 98.62 205 THR A O 1
ATOM 1647 N N . ALA A 1 206 ? -9.174 -7.596 -2.468 1.00 98.56 206 ALA A N 1
ATOM 1648 C CA . ALA A 1 206 ? -8.538 -8.002 -3.721 1.00 98.56 206 ALA A CA 1
ATOM 1649 C C . ALA A 1 206 ? -7.160 -8.643 -3.490 1.00 98.56 206 ALA A C 1
ATOM 1651 O O . ALA A 1 206 ? -6.850 -9.672 -4.091 1.00 98.56 206 ALA A O 1
ATOM 1652 N N . LEU A 1 207 ? -6.346 -8.071 -2.597 1.00 97.88 207 LEU A N 1
ATOM 1653 C CA . LEU A 1 207 ? -5.061 -8.654 -2.211 1.00 97.88 207 LEU A CA 1
ATOM 1654 C C . LEU A 1 207 ? -5.249 -9.997 -1.490 1.00 97.88 207 LEU A C 1
ATOM 1656 O O . LEU A 1 207 ? -4.594 -10.965 -1.856 1.00 97.88 207 LEU A O 1
ATOM 1660 N N . SER A 1 208 ? -6.175 -10.102 -0.535 1.00 97.88 208 SER A N 1
ATOM 1661 C CA . SER A 1 208 ? -6.488 -11.372 0.140 1.00 97.88 208 SER A CA 1
ATOM 1662 C C . SER A 1 208 ? -6.897 -12.473 -0.852 1.00 97.88 208 SER A C 1
ATOM 1664 O O . SER A 1 208 ? -6.332 -13.566 -0.828 1.00 97.88 208 SER A O 1
ATOM 1666 N N . GLU A 1 209 ? -7.792 -12.168 -1.797 1.00 98.25 209 GLU A N 1
ATOM 1667 C CA . GLU A 1 209 ? -8.205 -13.103 -2.851 1.00 98.25 209 GLU A CA 1
ATOM 1668 C C . GLU A 1 209 ? -7.033 -13.522 -3.751 1.00 98.25 209 GLU A C 1
ATOM 1670 O O . GLU A 1 209 ? -6.938 -14.692 -4.123 1.00 98.25 209 GLU A O 1
ATOM 1675 N N . LEU A 1 210 ? -6.092 -12.615 -4.046 1.00 97.19 210 LEU A N 1
ATOM 1676 C CA . LEU A 1 210 ? -4.870 -12.964 -4.774 1.00 97.19 210 LEU A CA 1
ATOM 1677 C C . LEU A 1 210 ? -4.033 -14.000 -4.005 1.00 97.19 210 LEU A C 1
ATOM 1679 O O . LEU A 1 210 ? -3.623 -15.000 -4.593 1.00 97.19 210 LEU A O 1
ATOM 1683 N N . TYR A 1 211 ? -3.813 -13.805 -2.700 1.00 95.31 211 TYR A N 1
ATOM 1684 C CA . TYR A 1 211 ? -3.076 -14.765 -1.860 1.00 95.31 211 TYR A CA 1
ATOM 1685 C C . TYR A 1 211 ? -3.817 -16.100 -1.691 1.00 95.31 211 TYR A C 1
ATOM 1687 O O . TYR A 1 211 ? -3.177 -17.145 -1.578 1.00 95.31 211 TYR A O 1
ATOM 1695 N N . ASN A 1 212 ? -5.148 -16.087 -1.782 1.00 96.12 212 ASN A N 1
ATOM 1696 C CA . ASN A 1 212 ? -5.985 -17.288 -1.857 1.00 96.12 212 ASN A CA 1
ATOM 1697 C C . ASN A 1 212 ? -6.046 -17.905 -3.269 1.00 96.12 212 ASN A C 1
ATOM 1699 O O . ASN A 1 212 ? -6.802 -18.848 -3.495 1.00 96.12 212 ASN A O 1
ATOM 1703 N N . LYS A 1 213 ? -5.247 -17.398 -4.220 1.00 95.44 213 LYS A N 1
ATOM 1704 C CA . LYS A 1 213 ? -5.165 -17.844 -5.623 1.00 95.44 213 LYS A CA 1
ATOM 1705 C C . LYS A 1 213 ? -6.463 -17.673 -6.422 1.00 95.44 213 LYS A C 1
ATOM 1707 O O . LYS A 1 213 ? -6.631 -18.290 -7.471 1.00 95.44 213 LYS A O 1
ATOM 1712 N N . ASN A 1 214 ? -7.356 -16.796 -5.975 1.00 95.56 214 ASN A N 1
ATOM 1713 C CA . ASN A 1 214 ? -8.582 -16.425 -6.670 1.00 95.56 214 ASN A CA 1
ATOM 1714 C C . ASN A 1 214 ? -8.361 -15.152 -7.508 1.00 95.56 214 ASN A C 1
ATOM 1716 O O . ASN A 1 214 ? -8.804 -14.051 -7.166 1.00 95.56 214 ASN A O 1
ATOM 1720 N N . THR A 1 215 ? -7.624 -15.291 -8.615 1.00 92.44 215 THR A N 1
ATOM 1721 C CA . THR A 1 215 ? -7.208 -14.145 -9.444 1.00 92.44 215 THR A CA 1
ATOM 1722 C C . THR A 1 215 ? -8.382 -13.424 -10.100 1.00 92.44 215 THR A C 1
ATOM 1724 O O . THR A 1 215 ? -8.335 -12.204 -10.248 1.00 92.44 215 THR A O 1
ATOM 1727 N N . GLN A 1 216 ? -9.457 -14.140 -10.441 1.00 92.06 216 GLN A N 1
ATOM 1728 C CA . GLN A 1 216 ? -10.647 -13.547 -11.048 1.00 92.06 216 GLN A CA 1
ATOM 1729 C C . GLN A 1 216 ? -11.367 -12.609 -10.071 1.00 92.06 216 GLN A C 1
ATOM 1731 O O . GLN A 1 216 ? -11.632 -11.457 -10.419 1.00 92.06 216 GLN A O 1
ATOM 1736 N N . ALA A 1 217 ? -11.642 -13.066 -8.842 1.00 96.31 217 ALA A N 1
ATOM 1737 C CA . ALA A 1 217 ? -12.268 -12.216 -7.828 1.00 96.31 217 ALA A CA 1
ATOM 1738 C C . ALA A 1 217 ? -11.374 -11.022 -7.475 1.00 96.31 217 ALA A C 1
ATOM 1740 O O . ALA A 1 217 ? -11.852 -9.888 -7.406 1.00 96.31 217 ALA A O 1
ATOM 1741 N N . SER A 1 218 ? -10.067 -11.264 -7.336 1.00 97.25 218 SER A N 1
ATOM 1742 C CA . SER A 1 218 ? -9.066 -10.221 -7.109 1.00 97.25 218 SER A CA 1
ATOM 1743 C C . SER A 1 218 ? -9.108 -9.132 -8.192 1.00 97.25 218 SER A C 1
ATOM 1745 O O . SER A 1 218 ? -9.216 -7.943 -7.881 1.00 97.25 218 SER A O 1
ATOM 1747 N N . HIS A 1 219 ? -9.121 -9.529 -9.469 1.00 95.06 219 HIS A N 1
ATOM 1748 C CA . HIS A 1 219 ? -9.178 -8.615 -10.609 1.00 95.06 219 HIS A CA 1
ATOM 1749 C C . HIS A 1 219 ? -10.482 -7.798 -10.647 1.00 95.06 219 HIS A C 1
ATOM 1751 O O . HIS A 1 219 ? -10.453 -6.586 -10.872 1.00 95.06 219 HIS A O 1
ATOM 1757 N N . SER A 1 220 ? -11.632 -8.425 -10.382 1.00 96.62 220 SER A N 1
ATOM 1758 C CA . SER A 1 220 ? -12.918 -7.720 -10.315 1.00 96.62 220 SER A CA 1
ATOM 1759 C C . SER A 1 220 ? -12.960 -6.687 -9.184 1.00 96.62 220 SER A C 1
ATOM 1761 O O . SER A 1 220 ? -13.387 -5.552 -9.403 1.00 96.62 220 SER A O 1
ATOM 1763 N N . LEU A 1 221 ? -12.488 -7.052 -7.989 1.00 98.25 221 LEU A N 1
ATOM 1764 C CA . LEU A 1 221 ? -12.495 -6.177 -6.814 1.00 98.25 221 LEU A CA 1
ATOM 1765 C C . LEU A 1 221 ? -11.580 -4.960 -6.989 1.00 98.25 221 LEU A C 1
ATOM 1767 O O . LEU A 1 221 ? -11.987 -3.841 -6.669 1.00 98.25 221 LEU A O 1
ATOM 1771 N N . ILE A 1 222 ? -10.372 -5.147 -7.533 1.00 98.25 222 ILE A N 1
ATOM 1772 C CA . ILE A 1 222 ? -9.458 -4.019 -7.757 1.00 98.25 222 ILE A CA 1
ATOM 1773 C C . ILE A 1 222 ? -9.939 -3.103 -8.889 1.00 98.25 222 ILE A C 1
ATOM 1775 O O . ILE A 1 222 ? -9.774 -1.886 -8.808 1.00 98.25 222 ILE A O 1
ATOM 1779 N N . GLY A 1 223 ? -10.587 -3.661 -9.919 1.00 97.38 223 GLY A N 1
ATOM 1780 C CA . GLY A 1 223 ? -11.225 -2.881 -10.980 1.00 97.38 223 GLY A CA 1
ATOM 1781 C C . GLY A 1 223 ? -12.339 -1.980 -10.442 1.00 97.38 223 GLY A C 1
ATOM 1782 O O . GLY A 1 223 ? -12.385 -0.794 -10.773 1.00 97.38 223 GLY A O 1
ATOM 1783 N N . LEU A 1 224 ? -13.184 -2.514 -9.552 1.00 96.81 224 LEU A N 1
ATOM 1784 C CA . LEU A 1 224 ? -14.221 -1.745 -8.864 1.00 96.81 224 LEU A CA 1
ATOM 1785 C C . LEU A 1 224 ? -13.619 -0.619 -8.010 1.00 96.81 224 LEU A C 1
ATOM 1787 O O . LEU A 1 224 ? -14.055 0.526 -8.121 1.00 96.81 224 LEU A O 1
ATOM 1791 N N . ALA A 1 225 ? -12.596 -0.925 -7.205 1.00 97.88 225 ALA A N 1
ATOM 1792 C CA . ALA A 1 225 ? -11.911 0.062 -6.370 1.00 97.88 225 ALA A CA 1
ATOM 1793 C C . ALA A 1 225 ? -11.322 1.215 -7.206 1.00 97.88 225 ALA A C 1
ATOM 1795 O O . ALA A 1 225 ? -11.459 2.382 -6.836 1.00 97.88 225 ALA A O 1
ATOM 1796 N N . LEU A 1 226 ? -10.719 0.900 -8.361 1.00 97.56 226 LEU A N 1
ATOM 1797 C CA . LEU A 1 226 ? -10.162 1.902 -9.270 1.00 97.56 226 LEU A CA 1
ATOM 1798 C C . LEU A 1 226 ? -11.245 2.774 -9.923 1.00 97.56 226 LEU A C 1
ATOM 1800 O O . LEU A 1 226 ? -11.059 3.984 -10.045 1.00 97.56 226 LEU A O 1
ATOM 1804 N N . SER A 1 227 ? -12.377 2.193 -10.334 1.00 96.69 227 SER A N 1
ATOM 1805 C CA . SER A 1 227 ? -13.506 2.981 -10.857 1.00 96.69 227 SER A CA 1
ATOM 1806 C C . SER A 1 227 ? -14.002 3.965 -9.802 1.00 96.69 227 SER A C 1
ATOM 1808 O O . SER A 1 227 ? -14.071 5.165 -10.051 1.00 96.69 227 SER A O 1
ATOM 1810 N N . GLN A 1 228 ? -14.240 3.470 -8.586 1.00 95.44 228 GLN A N 1
ATOM 1811 C CA . GLN A 1 228 ? -14.777 4.260 -7.483 1.00 95.44 228 GLN A CA 1
ATOM 1812 C C . GLN A 1 228 ? -13.845 5.403 -7.059 1.00 95.44 228 GLN A C 1
ATOM 1814 O O . GLN A 1 228 ? -14.316 6.516 -6.836 1.00 95.44 228 GLN A O 1
ATOM 1819 N N . VAL A 1 229 ? -12.526 5.178 -6.970 1.00 95.38 229 VAL A N 1
ATOM 1820 C CA . VAL A 1 229 ? -11.590 6.261 -6.611 1.00 95.38 229 VAL A CA 1
ATOM 1821 C C . VAL A 1 229 ? -11.513 7.331 -7.705 1.00 95.38 229 VAL A C 1
ATOM 1823 O O . VAL A 1 229 ? -11.458 8.520 -7.398 1.00 95.38 229 VAL A O 1
ATOM 1826 N N . ASN A 1 230 ? -11.574 6.936 -8.981 1.00 93.94 230 ASN A N 1
ATOM 1827 C CA . ASN A 1 230 ? -11.586 7.880 -10.097 1.00 93.94 230 ASN A CA 1
ATOM 1828 C C . ASN A 1 230 ? -12.898 8.669 -10.153 1.00 93.94 230 ASN A C 1
ATOM 1830 O O . ASN A 1 230 ? -12.876 9.869 -10.411 1.00 93.94 230 ASN A O 1
ATOM 1834 N N . GLU A 1 231 ? -14.035 8.029 -9.880 1.00 91.94 231 GLU A N 1
ATOM 1835 C CA . GLU A 1 231 ? -15.323 8.710 -9.736 1.00 91.94 231 GLU A CA 1
ATOM 1836 C C . GLU A 1 231 ? -15.262 9.760 -8.621 1.00 91.94 231 GLU A C 1
ATOM 1838 O O . GLU A 1 231 ? -15.615 10.912 -8.868 1.00 91.94 231 GLU A O 1
ATOM 1843 N N . LEU A 1 232 ? -14.735 9.412 -7.439 1.00 89.81 232 LEU A N 1
ATOM 1844 C CA . LEU A 1 232 ? -14.571 10.359 -6.328 1.00 89.81 232 LEU A CA 1
ATOM 1845 C C . LEU A 1 232 ? -13.673 11.553 -6.684 1.00 89.81 232 LEU A C 1
ATOM 1847 O O . LEU A 1 232 ? -13.998 12.679 -6.315 1.00 89.81 232 LEU A O 1
ATOM 1851 N N . LEU A 1 233 ? -12.573 11.325 -7.408 1.00 88.94 233 LEU A N 1
ATOM 1852 C CA . LEU A 1 233 ? -11.664 12.387 -7.858 1.00 88.94 233 LEU A CA 1
ATOM 1853 C C . LEU A 1 233 ? -12.293 13.305 -8.923 1.00 88.94 233 LEU A C 1
ATOM 1855 O O . LEU A 1 233 ? -11.940 14.479 -9.003 1.00 88.94 233 LEU A O 1
ATOM 1859 N N . ASN A 1 234 ? -13.222 12.785 -9.731 1.00 84.75 234 ASN A N 1
ATOM 1860 C CA . ASN A 1 234 ? -13.841 13.506 -10.849 1.00 84.75 234 ASN A CA 1
ATOM 1861 C C . ASN A 1 234 ? -15.172 14.194 -10.497 1.00 84.75 234 ASN A C 1
ATOM 1863 O O . ASN A 1 234 ? -15.730 14.917 -11.329 1.00 84.75 234 ASN A O 1
ATOM 1867 N N . MET A 1 235 ? -15.716 13.987 -9.293 1.00 78.69 235 MET A N 1
ATOM 1868 C CA . MET A 1 235 ? -16.935 14.667 -8.852 1.00 78.69 235 MET A CA 1
ATOM 1869 C C . MET A 1 235 ? -16.708 16.187 -8.827 1.00 78.69 235 MET A C 1
ATOM 1871 O O . MET A 1 235 ? -15.919 16.690 -8.036 1.00 78.69 235 MET A O 1
ATOM 1875 N N . LYS A 1 236 ? -17.427 16.950 -9.666 1.00 56.03 236 LYS A N 1
ATOM 1876 C CA . LYS A 1 236 ? -17.309 18.424 -9.752 1.00 56.03 236 LYS A CA 1
ATOM 1877 C C . LYS A 1 236 ? -17.587 19.145 -8.425 1.00 56.03 236 LYS A C 1
ATOM 1879 O O . LYS A 1 236 ? -17.063 20.231 -8.210 1.00 56.03 236 LYS A O 1
ATOM 1884 N N . GLU A 1 237 ? -18.348 18.539 -7.514 1.00 53.78 237 GLU A N 1
ATOM 1885 C CA . GLU A 1 237 ? -18.540 19.045 -6.145 1.00 53.78 237 GLU A CA 1
ATOM 1886 C C . GLU A 1 237 ? -17.267 18.926 -5.280 1.00 53.78 237 GLU A C 1
ATOM 1888 O O . GLU A 1 237 ? -17.083 19.716 -4.353 1.00 53.78 237 GLU A O 1
ATOM 1893 N N . ALA A 1 238 ? -16.329 18.028 -5.609 1.00 47.72 238 ALA A N 1
ATOM 1894 C CA . ALA A 1 238 ? -15.019 17.930 -4.959 1.00 47.72 238 ALA A CA 1
ATOM 1895 C C . ALA A 1 238 ? -14.126 19.151 -5.244 1.00 47.72 238 ALA A C 1
ATOM 1897 O O . ALA A 1 238 ? -13.291 19.500 -4.409 1.00 47.72 238 ALA A O 1
ATOM 1898 N N . ALA A 1 239 ? -14.386 19.899 -6.328 1.00 45.47 239 ALA A N 1
ATOM 1899 C CA . ALA A 1 239 ? -13.760 21.203 -6.567 1.00 45.47 239 ALA A CA 1
ATOM 1900 C C . ALA A 1 239 ? -14.110 22.250 -5.483 1.00 45.47 239 ALA A C 1
ATOM 1902 O O . ALA A 1 239 ? -13.462 23.290 -5.403 1.00 45.47 239 ALA A O 1
ATOM 1903 N N . SER A 1 240 ? -15.090 21.963 -4.613 1.00 43.25 240 SER A N 1
ATOM 1904 C CA . SER A 1 240 ? -15.446 22.774 -3.440 1.00 43.25 240 SER A CA 1
ATOM 1905 C C . SER A 1 240 ? -15.050 22.154 -2.085 1.00 43.25 240 SER A C 1
ATOM 1907 O O . SER A 1 240 ? -15.311 22.756 -1.043 1.00 43.25 240 SER A O 1
ATOM 1909 N N . LYS A 1 241 ? -14.386 20.981 -2.054 1.00 55.97 241 LYS A N 1
ATOM 1910 C CA . LYS A 1 241 ? -13.931 20.324 -0.809 1.00 55.97 241 LYS A CA 1
ATOM 1911 C C . LYS A 1 241 ? -12.508 19.740 -0.927 1.00 55.97 241 LYS A C 1
ATOM 1913 O O . LYS A 1 241 ? -12.354 18.540 -1.141 1.00 55.97 241 LYS A O 1
ATOM 1918 N N . PRO A 1 242 ? -11.456 20.537 -0.646 1.00 62.28 242 PRO A N 1
ATOM 1919 C CA . PRO A 1 242 ? -10.048 20.106 -0.684 1.00 62.28 242 PRO A CA 1
ATOM 1920 C C . PRO A 1 242 ? -9.636 19.097 0.412 1.00 62.28 242 PRO A C 1
ATOM 1922 O O . PRO A 1 242 ? -8.471 18.716 0.487 1.00 62.28 242 PRO A O 1
ATOM 1925 N N . LYS A 1 243 ? -10.562 18.650 1.273 1.00 77.38 243 LYS A N 1
ATOM 1926 C CA . LYS A 1 243 ? -10.268 17.946 2.537 1.00 77.38 243 LYS A CA 1
ATOM 1927 C C . LYS A 1 243 ? -9.469 16.643 2.363 1.00 77.38 243 LYS A C 1
ATOM 1929 O O . LYS A 1 243 ? -8.641 16.335 3.210 1.00 77.38 243 LYS A O 1
ATOM 1934 N N . TYR A 1 244 ? -9.696 15.890 1.283 1.00 86.19 244 TYR A N 1
ATOM 1935 C CA . TYR A 1 244 ? -9.088 14.563 1.079 1.00 86.19 244 TYR A CA 1
ATOM 1936 C C . TYR A 1 244 ? -8.316 14.404 -0.232 1.00 86.19 244 TYR A C 1
ATOM 1938 O O . TYR A 1 244 ? -7.858 13.302 -0.520 1.00 86.19 244 TYR A O 1
ATOM 1946 N N . GLN A 1 245 ? -8.155 15.472 -1.020 1.00 86.19 245 GLN A N 1
ATOM 1947 C CA . GLN A 1 245 ? -7.636 15.379 -2.389 1.00 86.19 245 GLN A CA 1
ATOM 1948 C C . GLN A 1 245 ? -6.266 14.686 -2.452 1.00 86.19 245 GLN A C 1
ATOM 1950 O O . GLN A 1 245 ? -6.109 13.693 -3.155 1.00 86.19 245 GLN A O 1
ATOM 1955 N N . GLY A 1 246 ? -5.300 15.145 -1.649 1.00 87.94 246 GLY A N 1
ATOM 1956 C CA . GLY A 1 246 ? -3.960 14.550 -1.635 1.00 87.94 246 GLY A CA 1
ATOM 1957 C C . GLY A 1 246 ? -3.951 13.085 -1.182 1.00 87.94 246 GLY A C 1
ATOM 1958 O O . GLY A 1 246 ? -3.172 12.285 -1.693 1.00 87.94 246 GLY A O 1
ATOM 1959 N N . ALA A 1 247 ? -4.845 12.702 -0.265 1.00 91.81 247 ALA A N 1
ATOM 1960 C CA . ALA A 1 247 ? -4.962 11.314 0.172 1.00 91.81 247 ALA A CA 1
ATOM 1961 C C . ALA A 1 247 ? -5.565 10.418 -0.920 1.00 91.81 247 ALA A C 1
ATOM 1963 O O . ALA A 1 247 ? -5.051 9.330 -1.157 1.00 91.81 247 ALA A O 1
ATOM 1964 N N . LEU A 1 248 ? -6.603 10.895 -1.613 1.00 92.88 248 LEU A N 1
ATOM 1965 C CA . LEU A 1 248 ? -7.253 10.184 -2.718 1.00 92.88 248 LEU A CA 1
ATOM 1966 C C . LEU A 1 248 ? -6.308 9.956 -3.903 1.00 92.88 248 LEU A C 1
ATOM 1968 O O . LEU A 1 248 ? -6.335 8.889 -4.511 1.00 92.88 248 LEU A O 1
ATOM 1972 N N . GLU A 1 249 ? -5.456 10.930 -4.229 1.00 93.12 249 GLU A N 1
ATOM 1973 C CA . GLU A 1 249 ? -4.452 10.783 -5.290 1.00 93.12 249 GLU A CA 1
ATOM 1974 C C . GLU A 1 249 ? -3.437 9.682 -4.959 1.00 93.12 249 GLU A C 1
ATOM 1976 O O . GLU A 1 249 ? -3.148 8.835 -5.805 1.00 93.12 249 GLU A O 1
ATOM 1981 N N . ILE A 1 250 ? -2.960 9.640 -3.710 1.00 94.56 250 ILE A N 1
ATOM 1982 C CA . ILE A 1 250 ? -2.072 8.573 -3.231 1.00 94.56 250 ILE A CA 1
ATOM 1983 C C . ILE A 1 250 ? -2.798 7.219 -3.223 1.00 94.56 250 ILE A C 1
ATOM 1985 O O . ILE A 1 250 ? -2.229 6.219 -3.657 1.00 94.56 250 ILE A O 1
ATOM 1989 N N . GLU A 1 251 ? -4.054 7.168 -2.767 1.00 95.94 251 GLU A N 1
ATOM 1990 C CA . GLU A 1 251 ? -4.877 5.950 -2.791 1.00 95.94 251 GLU A CA 1
ATOM 1991 C C . GLU A 1 251 ? -5.055 5.428 -4.220 1.00 95.94 251 GLU A C 1
ATOM 1993 O O . GLU A 1 251 ? -4.849 4.241 -4.459 1.00 95.94 251 GLU A O 1
ATOM 1998 N N . ARG A 1 252 ? -5.353 6.299 -5.192 1.00 96.88 252 ARG A N 1
ATOM 1999 C CA . ARG A 1 252 ? -5.448 5.934 -6.614 1.00 96.88 252 ARG A CA 1
ATOM 2000 C C . ARG A 1 252 ? -4.140 5.341 -7.132 1.00 96.88 252 ARG A C 1
ATOM 2002 O O . ARG A 1 252 ? -4.164 4.325 -7.824 1.00 96.88 252 ARG A O 1
ATOM 2009 N N . ASP A 1 253 ? -3.007 5.956 -6.812 1.00 96.69 253 ASP A N 1
ATOM 2010 C CA . ASP A 1 253 ? -1.697 5.475 -7.253 1.00 96.69 253 ASP A CA 1
ATOM 2011 C C . ASP A 1 253 ? -1.379 4.096 -6.638 1.00 96.69 253 ASP A C 1
ATOM 2013 O O . ASP A 1 253 ? -0.939 3.188 -7.346 1.00 96.69 253 ASP A O 1
ATOM 2017 N N . LEU A 1 254 ? -1.709 3.878 -5.360 1.00 97.50 254 LEU A N 1
ATOM 2018 C CA . LEU A 1 254 ? -1.603 2.566 -4.707 1.00 97.50 254 LEU A CA 1
ATOM 2019 C C . LEU A 1 254 ? -2.537 1.519 -5.331 1.00 97.50 254 LEU A C 1
ATOM 2021 O O . LEU A 1 254 ? -2.120 0.385 -5.559 1.00 97.50 254 LEU A O 1
ATOM 2025 N N . ILE A 1 255 ? -3.778 1.887 -5.655 1.00 98.31 255 ILE A N 1
ATOM 2026 C CA . ILE A 1 255 ? -4.743 0.999 -6.323 1.00 98.31 255 ILE A CA 1
ATOM 2027 C C . ILE A 1 255 ? -4.241 0.612 -7.717 1.00 98.31 255 ILE A C 1
ATOM 2029 O O . ILE A 1 255 ? -4.318 -0.556 -8.090 1.00 98.31 255 ILE A O 1
ATOM 2033 N N . ASN A 1 256 ? -3.678 1.556 -8.476 1.00 97.94 256 ASN A N 1
ATOM 2034 C CA . ASN A 1 256 ? -3.060 1.277 -9.775 1.00 97.94 256 ASN A CA 1
ATOM 2035 C C . ASN A 1 256 ? -1.868 0.323 -9.650 1.00 97.94 256 ASN A C 1
ATOM 2037 O O . ASN A 1 256 ? -1.737 -0.609 -10.447 1.00 97.94 256 ASN A O 1
ATOM 2041 N N . LEU A 1 257 ? -1.022 0.516 -8.635 1.00 97.94 257 LEU A N 1
ATOM 2042 C CA . LEU A 1 257 ? 0.082 -0.392 -8.3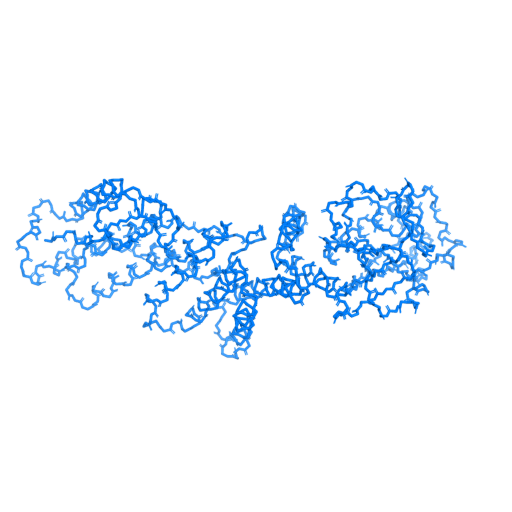41 1.00 97.94 257 LEU A CA 1
ATOM 2043 C C . LEU A 1 257 ? -0.430 -1.811 -8.050 1.00 97.94 257 LEU A C 1
ATOM 2045 O O . LEU A 1 257 ? 0.017 -2.763 -8.687 1.00 97.94 257 LEU A O 1
ATOM 2049 N N . VAL A 1 258 ? -1.418 -1.952 -7.161 1.00 98.00 258 VAL A N 1
ATOM 2050 C CA . VAL A 1 258 ? -2.044 -3.245 -6.833 1.00 98.00 258 VAL A CA 1
ATOM 2051 C C . VAL A 1 258 ? -2.703 -3.879 -8.062 1.00 98.00 258 VAL A C 1
ATOM 2053 O O . VAL A 1 258 ? -2.517 -5.070 -8.307 1.00 98.00 258 VAL A O 1
ATOM 2056 N N . LYS A 1 259 ? -3.400 -3.095 -8.891 1.00 98.06 259 LYS A N 1
ATOM 2057 C CA . LYS A 1 259 ? -3.993 -3.564 -10.151 1.00 98.06 259 LYS A CA 1
ATOM 2058 C C . LYS A 1 259 ? -2.941 -4.153 -11.082 1.00 98.06 259 LYS A C 1
ATOM 2060 O O . LYS A 1 259 ? -3.147 -5.239 -11.613 1.00 98.06 259 LYS A O 1
ATOM 2065 N N . ASN A 1 260 ? -1.800 -3.485 -11.246 1.00 97.75 260 ASN A N 1
ATOM 2066 C CA . ASN A 1 260 ? -0.718 -4.013 -12.073 1.00 97.75 260 ASN A CA 1
ATOM 2067 C C . ASN A 1 260 ? -0.160 -5.337 -11.523 1.00 97.75 260 ASN A C 1
ATOM 2069 O O . ASN A 1 260 ? 0.104 -6.249 -12.303 1.00 97.75 260 ASN A O 1
ATOM 2073 N N . ILE A 1 261 ? -0.016 -5.468 -10.199 1.00 97.12 261 ILE A N 1
ATOM 2074 C CA . ILE A 1 261 ? 0.433 -6.711 -9.544 1.00 97.12 261 ILE A CA 1
ATOM 2075 C C . ILE A 1 261 ? -0.566 -7.853 -9.789 1.00 97.12 261 ILE A C 1
ATOM 2077 O O . ILE A 1 261 ? -0.165 -8.969 -10.134 1.00 97.12 261 ILE A O 1
ATOM 2081 N N . ILE A 1 262 ? -1.865 -7.578 -9.652 1.00 97.56 262 ILE A N 1
ATOM 2082 C CA . ILE A 1 262 ? -2.933 -8.558 -9.887 1.00 97.56 262 ILE A CA 1
ATOM 2083 C C . ILE A 1 262 ? -2.980 -8.969 -11.360 1.00 97.56 262 ILE A C 1
ATOM 2085 O O . ILE A 1 262 ? -3.060 -10.158 -11.649 1.00 97.56 262 ILE A O 1
ATOM 2089 N N . GLU A 1 263 ? -2.870 -8.026 -12.298 1.00 96.56 263 GLU A N 1
ATOM 2090 C CA . GLU A 1 263 ? -2.836 -8.326 -13.735 1.00 96.56 263 GLU A CA 1
ATOM 2091 C C . GLU A 1 263 ? -1.626 -9.195 -14.102 1.00 96.56 263 GLU A C 1
ATOM 2093 O O . GLU A 1 263 ? -1.779 -10.175 -14.829 1.00 96.56 263 GLU A O 1
ATOM 2098 N N . ILE A 1 264 ? -0.440 -8.905 -13.551 1.00 95.94 264 ILE A N 1
ATOM 2099 C CA . ILE A 1 264 ? 0.741 -9.768 -13.708 1.00 95.94 264 ILE A CA 1
ATOM 2100 C C . ILE A 1 264 ? 0.438 -11.185 -13.204 1.00 95.94 264 ILE A C 1
ATOM 2102 O O . ILE A 1 264 ? 0.691 -12.159 -13.910 1.00 95.94 264 ILE A O 1
ATOM 2106 N N . SER A 1 265 ? -0.128 -11.305 -12.005 1.00 96.38 265 SER A N 1
ATOM 2107 C CA . SER A 1 265 ? -0.439 -12.595 -11.377 1.00 96.38 265 SER A CA 1
ATOM 2108 C C . SER A 1 265 ? -1.492 -13.388 -12.158 1.00 96.38 265 SER A C 1
ATOM 2110 O O . SER A 1 265 ? -1.362 -14.599 -12.341 1.00 96.38 265 SER A O 1
ATOM 2112 N N . ASN A 1 266 ? -2.510 -12.703 -12.683 1.00 95.00 266 ASN A N 1
ATOM 2113 C CA . ASN A 1 266 ? -3.556 -13.308 -13.497 1.00 95.00 266 ASN A CA 1
ATOM 2114 C C . ASN A 1 266 ? -2.997 -13.894 -14.801 1.00 95.00 266 ASN A C 1
ATOM 2116 O O . ASN A 1 266 ? -3.389 -14.984 -15.197 1.00 95.00 266 ASN A O 1
ATOM 2120 N N . ILE A 1 267 ? -2.023 -13.231 -15.429 1.00 94.62 267 ILE A N 1
ATOM 2121 C CA . ILE A 1 267 ? -1.364 -13.768 -16.627 1.00 94.62 267 ILE A CA 1
ATOM 2122 C C . ILE A 1 267 ? -0.614 -15.069 -16.340 1.00 94.62 267 ILE A C 1
ATOM 2124 O O . ILE A 1 267 ? -0.644 -15.973 -17.173 1.00 94.62 267 ILE A O 1
ATOM 2128 N N . TYR A 1 268 ? 0.024 -15.204 -15.176 1.00 94.94 268 TYR A N 1
ATOM 2129 C CA . TYR A 1 268 ? 0.632 -16.478 -14.783 1.00 94.94 268 TYR A CA 1
ATOM 2130 C C . TYR A 1 268 ? -0.433 -17.572 -14.638 1.00 94.94 268 TYR A C 1
ATOM 2132 O O . TYR A 1 268 ? -0.279 -18.648 -15.214 1.00 94.94 268 TYR A O 1
ATOM 2140 N N . PHE A 1 269 ? -1.540 -17.270 -13.956 1.00 94.88 269 PHE A N 1
ATOM 2141 C CA . PHE A 1 269 ? -2.654 -18.205 -13.785 1.00 94.88 269 PHE A CA 1
ATOM 2142 C C . PHE A 1 269 ? -3.275 -18.652 -15.116 1.00 94.88 269 PHE A C 1
ATOM 2144 O O . PHE A 1 269 ? -3.426 -19.849 -15.352 1.00 94.88 269 PHE A O 1
ATOM 2151 N N . GLU A 1 270 ? -3.563 -17.717 -16.026 1.00 93.75 270 GLU A N 1
ATOM 2152 C CA . GLU A 1 270 ? -4.118 -18.009 -17.358 1.00 93.75 270 GLU A CA 1
ATOM 2153 C C . GLU A 1 270 ? -3.215 -18.910 -18.213 1.00 93.75 270 GLU A C 1
ATOM 2155 O O . GLU A 1 270 ? -3.692 -19.570 -19.133 1.00 93.75 270 GLU A O 1
ATOM 2160 N N . ASN A 1 271 ? -1.914 -18.943 -17.918 1.00 93.50 271 ASN A N 1
ATOM 2161 C CA . ASN A 1 271 ? -0.937 -19.801 -18.585 1.00 93.50 271 ASN A CA 1
ATOM 2162 C C . ASN A 1 271 ? -0.623 -21.083 -17.786 1.00 93.50 271 ASN A C 1
ATOM 2164 O O . ASN A 1 271 ? 0.367 -21.756 -18.071 1.00 93.50 271 ASN A O 1
ATOM 2168 N N . GLY A 1 272 ? -1.447 -21.433 -16.793 1.00 94.19 272 GLY A N 1
ATOM 2169 C CA . GLY A 1 272 ? -1.312 -22.662 -16.005 1.00 94.19 272 GLY A CA 1
ATOM 2170 C C . GLY A 1 272 ? -0.177 -22.640 -14.976 1.00 94.19 272 GLY A C 1
ATOM 2171 O O . GLY A 1 272 ? 0.243 -23.699 -14.512 1.00 94.19 272 GLY A O 1
ATOM 2172 N N . LEU A 1 273 ? 0.340 -21.459 -14.629 1.00 95.00 273 LEU A N 1
ATOM 2173 C CA . LEU A 1 273 ? 1.380 -21.272 -13.616 1.00 95.00 273 LEU A CA 1
ATOM 2174 C C . LEU A 1 273 ? 0.773 -20.815 -12.282 1.00 95.00 273 LEU A C 1
ATOM 2176 O O . LEU A 1 273 ? -0.353 -20.321 -12.230 1.00 95.00 273 LEU A O 1
ATOM 2180 N N . ASP A 1 274 ? 1.532 -20.940 -11.188 1.00 95.62 274 ASP A N 1
ATOM 2181 C CA . ASP A 1 274 ? 1.098 -20.412 -9.889 1.00 95.62 274 ASP A CA 1
ATOM 2182 C C . ASP A 1 274 ? 1.003 -18.871 -9.962 1.00 95.62 274 ASP A C 1
ATOM 2184 O O . ASP A 1 274 ? 2.025 -18.232 -10.252 1.00 95.62 274 ASP A O 1
ATOM 2188 N N . PRO A 1 275 ? -0.167 -18.254 -9.683 1.00 96.31 275 PRO A N 1
ATOM 2189 C CA . PRO A 1 275 ? -0.334 -16.799 -9.712 1.00 96.31 275 PRO A CA 1
ATOM 2190 C C . PRO A 1 275 ? 0.585 -16.048 -8.748 1.00 96.31 275 PRO A C 1
ATOM 2192 O O . PRO A 1 275 ? 0.812 -14.858 -8.941 1.00 96.31 275 PRO A O 1
ATOM 2195 N N . LEU A 1 276 ? 1.136 -16.715 -7.730 1.00 96.44 276 LEU A N 1
ATOM 2196 C CA . LEU A 1 276 ? 2.054 -16.104 -6.767 1.00 96.44 276 LEU A CA 1
ATOM 2197 C C . LEU A 1 276 ? 3.529 -16.189 -7.182 1.00 96.44 276 LEU A C 1
ATOM 2199 O O . LEU A 1 276 ? 4.376 -15.578 -6.532 1.00 96.44 276 LEU A O 1
ATOM 2203 N N . THR A 1 277 ? 3.849 -16.867 -8.290 1.00 94.81 277 THR A N 1
ATOM 2204 C CA . THR A 1 277 ? 5.205 -16.905 -8.871 1.00 94.81 277 THR A CA 1
ATOM 2205 C C . THR A 1 277 ? 5.849 -15.514 -9.031 1.00 94.81 277 THR A C 1
ATOM 2207 O O . THR A 1 277 ? 7.014 -15.364 -8.662 1.00 94.81 277 THR A O 1
ATOM 2210 N N . PRO A 1 278 ? 5.154 -14.471 -9.534 1.00 93.44 278 PRO A N 1
ATOM 2211 C CA . PRO A 1 278 ? 5.738 -13.134 -9.661 1.00 93.44 278 PRO A CA 1
ATOM 2212 C C . PRO A 1 278 ? 5.925 -12.386 -8.329 1.00 93.44 278 PRO A C 1
ATOM 2214 O O . PRO A 1 278 ? 6.695 -11.425 -8.290 1.00 93.44 278 PRO A O 1
ATOM 2217 N N . ALA A 1 279 ? 5.260 -12.784 -7.238 1.00 92.38 279 ALA A N 1
ATOM 2218 C CA . ALA A 1 279 ? 5.217 -11.993 -6.005 1.00 92.38 279 ALA A CA 1
ATOM 2219 C C . ALA A 1 279 ? 6.606 -11.738 -5.372 1.00 92.38 279 ALA A C 1
ATOM 2221 O O . ALA A 1 279 ? 6.899 -10.580 -5.056 1.00 92.38 279 ALA A O 1
ATOM 2222 N N . PRO A 1 280 ? 7.518 -12.730 -5.248 1.00 92.00 280 PRO A N 1
ATOM 2223 C CA . PRO A 1 280 ? 8.860 -12.493 -4.710 1.00 92.00 280 PRO A CA 1
ATOM 2224 C C . PRO A 1 280 ? 9.689 -11.526 -5.563 1.00 92.00 280 PRO A C 1
ATOM 2226 O O . PRO A 1 280 ? 10.433 -10.708 -5.023 1.00 92.00 280 PRO A O 1
ATOM 2229 N N . ILE A 1 281 ? 9.553 -11.598 -6.891 1.00 91.12 281 ILE A N 1
ATOM 2230 C CA . ILE A 1 281 ? 10.267 -10.723 -7.829 1.00 91.12 281 ILE A CA 1
ATOM 2231 C C . ILE A 1 281 ? 9.751 -9.292 -7.693 1.00 91.12 281 ILE A C 1
ATOM 2233 O O . ILE A 1 281 ? 10.542 -8.371 -7.502 1.00 91.12 281 ILE A O 1
ATOM 2237 N N . ILE A 1 282 ? 8.428 -9.108 -7.705 1.00 93.56 282 ILE A N 1
ATOM 2238 C CA . ILE A 1 282 ? 7.801 -7.800 -7.496 1.00 93.56 282 ILE A CA 1
ATOM 2239 C C . ILE A 1 282 ? 8.259 -7.212 -6.158 1.00 93.56 282 ILE A C 1
ATOM 2241 O O . ILE A 1 282 ? 8.721 -6.076 -6.123 1.00 93.56 282 ILE A O 1
ATOM 2245 N N . LYS A 1 283 ? 8.238 -7.987 -5.067 1.00 92.25 283 LYS A N 1
ATOM 2246 C CA . LYS A 1 283 ? 8.687 -7.526 -3.744 1.00 92.25 283 LYS A CA 1
ATOM 2247 C C . LYS A 1 283 ? 10.149 -7.070 -3.741 1.00 92.25 283 LYS A C 1
ATOM 2249 O O . LYS A 1 283 ? 10.462 -6.051 -3.122 1.00 92.25 283 LYS A O 1
ATOM 2254 N N . LYS A 1 284 ? 11.041 -7.769 -4.452 1.00 90.44 284 LYS A N 1
ATOM 2255 C CA . LYS A 1 284 ? 12.440 -7.341 -4.634 1.00 90.44 284 LYS A CA 1
ATOM 2256 C C . LYS A 1 284 ? 12.534 -6.009 -5.380 1.00 90.44 284 LYS A C 1
ATOM 2258 O O . LYS A 1 284 ? 13.245 -5.125 -4.911 1.00 90.44 284 LYS A O 1
ATOM 2263 N N . ILE A 1 285 ? 11.789 -5.843 -6.475 1.00 90.75 285 ILE A N 1
ATOM 2264 C CA . ILE A 1 285 ? 11.747 -4.592 -7.253 1.00 90.75 285 ILE A CA 1
ATOM 2265 C C . ILE A 1 285 ? 11.254 -3.438 -6.377 1.00 90.75 285 ILE A C 1
ATOM 2267 O O . ILE A 1 285 ? 11.910 -2.406 -6.287 1.00 90.75 285 ILE A O 1
ATOM 2271 N N . LEU A 1 286 ? 10.145 -3.629 -5.662 1.00 91.75 286 LEU A N 1
ATOM 2272 C CA . LEU A 1 286 ? 9.600 -2.611 -4.766 1.00 91.75 286 LEU A CA 1
ATOM 2273 C C . LEU A 1 286 ? 10.590 -2.250 -3.646 1.00 91.75 286 LEU A C 1
ATOM 2275 O O . LEU A 1 286 ? 10.798 -1.076 -3.358 1.00 91.75 286 LEU A O 1
ATOM 2279 N N . THR A 1 287 ? 11.257 -3.247 -3.054 1.00 89.69 287 THR A N 1
ATOM 2280 C CA . THR A 1 287 ? 12.298 -3.029 -2.031 1.00 89.69 287 THR A CA 1
ATOM 2281 C C . THR A 1 287 ? 13.465 -2.223 -2.587 1.00 89.69 287 THR A C 1
ATOM 2283 O O . THR A 1 287 ? 13.985 -1.337 -1.908 1.00 89.69 287 THR A O 1
ATOM 2286 N N . TYR A 1 288 ? 13.886 -2.537 -3.812 1.00 86.25 288 TYR A N 1
ATOM 2287 C CA . TYR A 1 288 ? 14.942 -1.817 -4.504 1.00 86.25 288 TYR A CA 1
ATOM 2288 C C . TYR A 1 288 ? 14.552 -0.345 -4.701 1.00 86.25 288 TYR A C 1
ATOM 2290 O O . TYR A 1 288 ? 15.294 0.530 -4.260 1.00 86.25 288 TYR A O 1
ATOM 2298 N N . ILE A 1 289 ? 13.356 -0.072 -5.233 1.00 86.56 289 ILE A N 1
ATOM 2299 C CA . ILE A 1 289 ? 12.842 1.293 -5.423 1.00 86.56 289 ILE A CA 1
ATOM 2300 C C . ILE A 1 289 ? 12.835 2.053 -4.093 1.00 86.56 289 ILE A C 1
ATOM 2302 O O . ILE A 1 289 ? 13.449 3.112 -4.003 1.00 86.56 289 ILE A O 1
ATOM 2306 N N . THR A 1 290 ? 12.249 1.493 -3.026 1.00 84.44 290 THR A N 1
ATOM 2307 C CA . THR A 1 290 ? 12.212 2.147 -1.703 1.00 84.44 290 THR A CA 1
ATOM 2308 C C . THR A 1 290 ? 13.610 2.472 -1.161 1.00 84.44 290 THR A C 1
ATOM 2310 O O . THR A 1 290 ? 13.792 3.494 -0.501 1.00 84.44 290 THR A O 1
ATOM 2313 N N . ARG A 1 291 ? 14.623 1.636 -1.429 1.00 81.88 291 ARG A N 1
ATOM 2314 C CA . ARG A 1 291 ? 16.009 1.885 -0.988 1.00 81.88 291 ARG A CA 1
ATOM 2315 C C . ARG A 1 291 ? 16.718 2.949 -1.826 1.00 81.88 291 ARG A C 1
ATOM 2317 O O . ARG A 1 291 ? 17.475 3.737 -1.261 1.00 81.88 291 ARG A O 1
ATOM 2324 N N . SER A 1 292 ? 16.462 2.985 -3.131 1.00 71.38 292 SER A N 1
ATOM 2325 C CA . SER A 1 292 ? 17.050 3.954 -4.068 1.00 71.38 292 SER A CA 1
ATOM 2326 C C . SER A 1 292 ? 16.484 5.372 -3.907 1.00 71.38 292 SER A C 1
ATOM 2328 O O . SER A 1 292 ? 17.089 6.341 -4.344 1.00 71.38 292 SER A O 1
ATOM 2330 N N . VAL A 1 293 ? 15.350 5.511 -3.217 1.00 58.16 293 VAL A N 1
ATOM 2331 C CA . VAL A 1 293 ? 14.588 6.761 -3.037 1.00 58.16 293 VAL A CA 1
ATOM 2332 C C . VAL A 1 293 ? 15.242 7.809 -2.135 1.00 58.16 293 VAL A C 1
ATOM 2334 O O . VAL A 1 293 ? 14.761 8.945 -2.120 1.00 58.16 293 VAL A O 1
ATOM 2337 N N . LYS A 1 294 ? 16.354 7.506 -1.445 1.00 57.03 294 LYS A N 1
ATOM 2338 C CA . LYS A 1 294 ? 17.097 8.527 -0.674 1.00 57.03 294 LYS A CA 1
ATOM 2339 C C . LYS A 1 294 ? 17.430 9.779 -1.501 1.00 57.03 294 LYS A C 1
ATOM 2341 O O . LYS A 1 294 ? 17.554 10.849 -0.915 1.00 57.03 294 LYS A O 1
ATOM 2346 N N . ASP A 1 295 ? 17.486 9.652 -2.826 1.00 56.88 295 ASP A N 1
ATOM 2347 C CA . ASP A 1 295 ? 17.900 10.723 -3.726 1.00 56.88 295 ASP A CA 1
ATOM 2348 C C . ASP A 1 295 ? 16.733 11.455 -4.444 1.00 56.88 295 ASP A C 1
ATOM 2350 O O . ASP A 1 295 ? 16.952 12.561 -4.936 1.00 56.88 295 ASP A O 1
ATOM 2354 N N . HIS A 1 296 ? 15.492 10.918 -4.491 1.00 60.88 296 HIS A N 1
ATOM 2355 C CA . HIS A 1 296 ? 14.435 11.425 -5.410 1.00 60.88 296 HIS A CA 1
ATOM 2356 C C . HIS A 1 296 ? 13.034 11.689 -4.817 1.00 60.88 296 HIS A C 1
ATOM 2358 O O . HIS A 1 296 ? 12.177 12.206 -5.529 1.00 60.88 296 HIS A O 1
ATOM 2364 N N . ASN A 1 297 ? 12.763 11.404 -3.535 1.00 73.75 297 ASN A N 1
ATOM 2365 C CA . ASN A 1 297 ? 11.512 11.775 -2.827 1.00 73.75 297 ASN A CA 1
ATOM 2366 C C . ASN A 1 297 ? 10.164 11.411 -3.521 1.00 73.75 297 ASN A C 1
ATOM 2368 O O . ASN A 1 297 ? 9.136 12.024 -3.226 1.00 73.75 297 ASN A O 1
ATOM 2372 N N . ARG A 1 298 ? 10.112 10.404 -4.413 1.00 84.31 298 ARG A N 1
ATOM 2373 C CA . ARG A 1 298 ? 8.876 9.978 -5.125 1.00 84.31 298 ARG A CA 1
ATOM 2374 C C . ARG A 1 298 ? 8.664 8.446 -5.254 1.00 84.31 298 ARG A C 1
ATOM 2376 O O . ARG A 1 298 ? 8.213 7.987 -6.305 1.00 84.31 298 ARG A O 1
ATOM 2383 N N . PRO A 1 299 ? 8.876 7.649 -4.183 1.00 86.19 299 PRO A N 1
ATOM 2384 C CA . PRO A 1 299 ? 8.899 6.175 -4.229 1.00 86.19 299 PRO A CA 1
ATOM 2385 C C . PRO A 1 299 ? 7.655 5.545 -4.857 1.00 86.19 299 PRO A C 1
ATOM 2387 O O . PRO A 1 299 ? 7.756 4.607 -5.642 1.00 86.19 299 PRO A O 1
ATOM 2390 N N . LEU A 1 300 ? 6.471 6.060 -4.516 1.00 91.62 300 LEU A N 1
ATOM 2391 C CA . LEU A 1 300 ? 5.209 5.503 -4.993 1.00 91.62 300 LEU A CA 1
ATOM 2392 C C . LEU A 1 300 ? 5.020 5.709 -6.499 1.00 91.62 300 LEU A C 1
ATOM 2394 O O . LEU A 1 300 ? 4.635 4.774 -7.194 1.00 91.62 300 LEU A O 1
ATOM 2398 N N . LYS A 1 301 ? 5.314 6.908 -7.012 1.00 91.31 301 LYS A N 1
ATOM 2399 C CA . LYS A 1 301 ? 5.172 7.201 -8.446 1.00 91.31 301 LYS A CA 1
ATOM 2400 C C . LYS A 1 301 ? 6.142 6.362 -9.273 1.00 91.31 301 LYS A C 1
ATOM 2402 O O . LYS A 1 301 ? 5.743 5.810 -10.293 1.00 91.31 301 LYS A O 1
ATOM 2407 N N . ASP A 1 302 ? 7.375 6.211 -8.791 1.00 90.94 302 ASP A N 1
ATOM 2408 C CA . ASP A 1 302 ? 8.368 5.346 -9.433 1.00 90.94 302 ASP A CA 1
ATOM 2409 C C . ASP A 1 302 ? 7.933 3.879 -9.406 1.00 90.94 302 ASP A C 1
ATOM 2411 O O . ASP A 1 302 ? 8.011 3.197 -10.422 1.00 90.94 302 ASP A O 1
ATOM 2415 N N . ALA A 1 303 ? 7.394 3.398 -8.282 1.00 93.56 303 ALA A N 1
ATOM 2416 C CA . ALA A 1 303 ? 6.864 2.042 -8.181 1.00 93.56 303 ALA A CA 1
ATOM 2417 C C . ALA A 1 303 ? 5.701 1.787 -9.149 1.00 93.56 303 ALA A C 1
ATOM 2419 O O . ALA A 1 303 ? 5.676 0.750 -9.813 1.00 93.56 303 ALA A O 1
ATOM 2420 N N . VAL A 1 304 ? 4.751 2.721 -9.263 1.00 95.44 304 VAL A N 1
ATOM 2421 C CA . VAL A 1 304 ? 3.629 2.613 -10.209 1.00 95.44 304 VAL A CA 1
ATOM 2422 C C . VAL A 1 304 ? 4.140 2.492 -11.641 1.00 95.44 304 VAL A C 1
ATOM 2424 O O . VAL A 1 304 ? 3.704 1.601 -12.372 1.00 95.44 304 VAL A O 1
ATOM 2427 N N . GLU A 1 305 ? 5.071 3.354 -12.038 1.00 94.44 305 GLU A N 1
ATOM 2428 C CA . GLU A 1 305 ? 5.646 3.357 -13.381 1.00 94.44 305 GLU A CA 1
ATOM 2429 C C . GLU A 1 305 ? 6.436 2.076 -13.669 1.00 94.44 305 GLU A C 1
ATOM 2431 O O . GLU A 1 305 ? 6.131 1.360 -14.626 1.00 94.44 305 GLU A O 1
ATOM 2436 N N . VAL A 1 306 ? 7.393 1.728 -12.805 1.00 94.38 306 VAL A N 1
ATOM 2437 C CA . VAL A 1 306 ? 8.245 0.546 -12.980 1.00 94.38 306 VAL A CA 1
ATOM 2438 C C . VAL A 1 306 ? 7.399 -0.721 -13.060 1.00 94.38 306 VAL A C 1
ATOM 2440 O O . VAL A 1 306 ? 7.562 -1.508 -13.991 1.00 94.38 306 VAL A O 1
ATOM 2443 N N . ILE A 1 307 ? 6.431 -0.908 -12.157 1.00 96.56 307 ILE A N 1
ATOM 2444 C CA . ILE A 1 307 ? 5.563 -2.092 -12.191 1.00 96.56 307 ILE A CA 1
ATOM 2445 C C . ILE A 1 307 ? 4.613 -2.072 -13.398 1.00 96.56 307 ILE A C 1
ATOM 2447 O O . ILE A 1 307 ? 4.303 -3.134 -13.944 1.00 96.56 307 ILE A O 1
ATOM 2451 N N . THR A 1 308 ? 4.207 -0.896 -13.890 1.00 96.69 308 THR A N 1
ATOM 2452 C CA . THR A 1 308 ? 3.480 -0.786 -15.168 1.00 96.69 308 THR A CA 1
ATOM 2453 C C . THR A 1 308 ? 4.331 -1.301 -16.328 1.00 96.69 308 THR A C 1
ATOM 2455 O O . THR A 1 308 ? 3.830 -2.052 -17.171 1.00 96.69 308 THR A O 1
ATOM 2458 N N . HIS A 1 309 ? 5.619 -0.958 -16.371 1.00 95.69 309 HIS A N 1
ATOM 2459 C CA . HIS A 1 309 ? 6.516 -1.477 -17.397 1.00 95.69 309 HIS A CA 1
ATOM 2460 C C . HIS A 1 309 ? 6.798 -2.969 -17.224 1.00 95.69 309 HIS A C 1
ATOM 2462 O O . HIS A 1 309 ? 6.685 -3.691 -18.210 1.00 95.69 309 HIS A O 1
ATOM 2468 N N . CYS A 1 310 ? 7.045 -3.457 -16.002 1.00 95.50 310 CYS A N 1
ATOM 2469 C CA . CYS A 1 310 ? 7.183 -4.891 -15.720 1.00 95.50 310 CYS A CA 1
ATOM 2470 C C . CYS A 1 310 ? 5.969 -5.680 -16.214 1.00 95.50 310 CYS A C 1
ATOM 2472 O O . CYS A 1 310 ? 6.114 -6.737 -16.830 1.00 95.50 310 CYS A O 1
ATOM 2474 N N . LYS A 1 311 ? 4.761 -5.147 -16.000 1.00 96.44 311 LYS A N 1
ATOM 2475 C CA . LYS A 1 311 ? 3.533 -5.737 -16.529 1.00 96.44 311 LYS A CA 1
ATOM 2476 C C . LYS A 1 311 ? 3.561 -5.824 -18.054 1.00 96.44 311 LYS A C 1
ATOM 2478 O O . LYS A 1 311 ? 3.282 -6.894 -18.590 1.00 96.44 311 LYS A O 1
ATOM 2483 N N . LYS A 1 312 ? 3.917 -4.737 -18.755 1.00 95.81 312 LYS A N 1
ATOM 2484 C CA . LYS A 1 312 ? 4.072 -4.745 -20.223 1.00 95.81 312 LYS A CA 1
ATOM 2485 C C . LYS A 1 312 ? 5.097 -5.805 -20.663 1.00 95.81 312 LYS A C 1
ATOM 2487 O O . LYS A 1 312 ? 4.809 -6.565 -21.586 1.00 95.81 312 LYS A O 1
ATOM 2492 N N . THR A 1 313 ? 6.240 -5.919 -19.973 1.00 95.25 313 THR A N 1
ATOM 2493 C CA . THR A 1 313 ? 7.272 -6.940 -20.243 1.00 95.25 313 THR A CA 1
ATOM 2494 C C . THR A 1 313 ? 6.706 -8.354 -20.134 1.00 95.25 313 THR A C 1
ATOM 2496 O O . THR A 1 313 ? 6.870 -9.172 -21.037 1.00 95.25 313 THR A O 1
ATOM 2499 N N . ILE A 1 314 ? 6.013 -8.645 -19.031 1.00 94.94 314 ILE A N 1
ATOM 2500 C CA . ILE A 1 314 ? 5.465 -9.972 -18.741 1.00 94.94 314 ILE A CA 1
ATOM 2501 C C . ILE A 1 314 ? 4.358 -10.322 -19.736 1.00 94.94 314 ILE A C 1
ATOM 2503 O O . ILE A 1 314 ? 4.399 -11.395 -20.335 1.00 94.94 314 ILE A O 1
ATOM 2507 N N . LEU A 1 315 ? 3.418 -9.408 -19.990 1.00 95.06 315 LEU A N 1
ATOM 2508 C CA . LEU A 1 315 ? 2.384 -9.590 -21.012 1.00 95.06 315 LEU A CA 1
ATOM 2509 C C . LEU A 1 315 ? 2.992 -9.908 -22.380 1.00 95.06 315 LEU A C 1
ATOM 2511 O O . LEU A 1 315 ? 2.482 -10.769 -23.096 1.00 95.06 315 LEU A O 1
ATOM 2515 N N . SER A 1 316 ? 4.092 -9.246 -22.737 1.00 95.62 316 SER A N 1
ATOM 2516 C CA . SER A 1 316 ? 4.773 -9.483 -24.006 1.00 95.62 316 SER A CA 1
ATOM 2517 C C . SER A 1 316 ? 5.382 -10.873 -24.120 1.00 95.62 316 SER A C 1
ATOM 2519 O O . SER A 1 316 ? 5.190 -11.537 -25.139 1.00 95.62 316 SER A O 1
ATOM 2521 N N . ARG A 1 317 ? 5.994 -11.374 -23.044 1.00 93.31 317 ARG A N 1
ATOM 2522 C CA . ARG A 1 317 ? 6.524 -12.747 -22.980 1.00 93.31 317 ARG A CA 1
ATOM 2523 C C . ARG A 1 317 ? 5.455 -13.813 -23.187 1.00 93.31 317 ARG A C 1
ATOM 2525 O O . ARG A 1 317 ? 5.711 -14.831 -23.822 1.00 93.31 317 ARG A O 1
ATOM 2532 N N . PHE A 1 318 ? 4.249 -13.566 -22.682 1.00 93.94 318 PHE A N 1
ATOM 2533 C CA . PHE A 1 318 ? 3.086 -14.435 -22.881 1.00 93.94 318 PHE A CA 1
ATOM 2534 C C . PHE A 1 318 ? 2.296 -14.110 -24.158 1.00 93.94 318 PHE A C 1
ATOM 2536 O O . PHE A 1 318 ? 1.164 -14.558 -24.323 1.00 93.94 318 PHE A O 1
ATOM 2543 N N . ARG A 1 319 ? 2.876 -13.327 -25.075 1.00 93.75 319 ARG A N 1
ATOM 2544 C CA . ARG A 1 319 ? 2.280 -12.937 -26.361 1.00 93.75 319 ARG A CA 1
ATOM 2545 C C . ARG A 1 319 ? 0.933 -12.207 -26.255 1.00 93.75 319 ARG A C 1
ATOM 2547 O O . ARG A 1 319 ? 0.117 -12.257 -27.173 1.00 93.75 319 ARG A O 1
ATOM 2554 N N . ARG A 1 320 ? 0.701 -11.493 -25.150 1.00 93.56 320 ARG A N 1
ATOM 2555 C CA . ARG A 1 320 ? -0.525 -10.713 -24.892 1.00 93.56 320 ARG A CA 1
ATOM 2556 C C . ARG A 1 320 ? -0.397 -9.231 -25.238 1.00 93.56 320 ARG A C 1
ATOM 2558 O O . ARG A 1 320 ? -1.406 -8.600 -25.524 1.00 93.56 320 ARG A O 1
ATOM 2565 N N . ALA A 1 321 ? 0.816 -8.681 -25.240 1.00 93.94 321 ALA A N 1
ATOM 2566 C CA . ALA A 1 321 ? 1.077 -7.288 -25.604 1.00 93.94 321 ALA A CA 1
ATOM 2567 C C . ALA A 1 321 ? 2.357 -7.173 -26.438 1.00 93.94 321 ALA A C 1
ATOM 2569 O O . ALA A 1 321 ? 3.347 -7.837 -26.149 1.00 93.94 321 ALA A O 1
ATOM 2570 N N . ARG A 1 322 ? 2.358 -6.334 -27.471 1.00 94.56 322 ARG A N 1
ATOM 2571 C CA . ARG A 1 322 ? 3.595 -6.010 -28.191 1.00 94.56 322 ARG A CA 1
ATOM 2572 C C . ARG A 1 322 ? 4.301 -4.843 -27.510 1.00 94.56 322 ARG A C 1
ATOM 2574 O O . ARG A 1 322 ? 3.656 -4.038 -26.838 1.00 94.56 322 ARG A O 1
ATOM 2581 N N . VAL A 1 323 ? 5.622 -4.830 -27.619 1.00 95.00 323 VAL A N 1
ATOM 2582 C CA . VAL A 1 323 ? 6.476 -3.746 -27.137 1.00 95.00 323 VAL A CA 1
ATOM 2583 C C . VAL A 1 323 ? 7.457 -3.347 -28.230 1.00 95.00 323 VAL A C 1
ATOM 2585 O O . VAL A 1 323 ? 7.744 -4.119 -29.145 1.00 95.00 323 VAL A O 1
ATOM 2588 N N . LYS A 1 324 ? 8.030 -2.156 -28.080 1.00 95.00 324 LYS A N 1
ATOM 2589 C CA . LYS A 1 324 ? 9.089 -1.649 -28.947 1.00 95.00 324 LYS A CA 1
ATOM 2590 C C . LYS A 1 324 ? 10.367 -2.455 -28.759 1.00 95.00 324 LYS A C 1
ATOM 2592 O O . LYS A 1 324 ? 10.931 -2.470 -27.667 1.00 95.00 324 LYS A O 1
ATOM 2597 N N . VAL A 1 325 ? 10.830 -3.086 -29.828 1.00 93.38 325 VAL A N 1
ATOM 2598 C CA . VAL A 1 325 ? 12.048 -3.892 -29.889 1.00 93.38 325 VAL A CA 1
ATOM 2599 C C . VAL A 1 325 ? 12.995 -3.313 -30.933 1.00 93.38 325 VAL A C 1
ATOM 2601 O O . VAL A 1 325 ? 12.580 -2.961 -32.038 1.00 93.38 325 VAL A O 1
ATOM 2604 N N . LEU A 1 326 ? 14.274 -3.239 -30.580 1.00 90.12 326 LEU A N 1
ATOM 2605 C CA . LEU A 1 326 ? 15.358 -2.808 -31.449 1.00 90.12 326 LEU A CA 1
ATOM 2606 C C . LEU A 1 326 ? 16.414 -3.914 -31.558 1.00 90.12 326 LEU A C 1
ATOM 2608 O O . LEU A 1 326 ? 16.929 -4.399 -30.549 1.00 90.12 326 LEU A O 1
ATOM 2612 N N . GLY A 1 327 ? 16.758 -4.282 -32.792 1.00 85.62 327 GLY A N 1
ATOM 2613 C CA . GLY A 1 327 ? 17.715 -5.350 -33.076 1.00 85.62 327 GLY A CA 1
ATOM 2614 C C . GLY A 1 327 ? 17.151 -6.759 -32.860 1.00 85.62 327 GLY A C 1
ATOM 2615 O O . GLY A 1 327 ? 15.944 -6.965 -32.723 1.00 85.62 327 GLY A O 1
ATOM 2616 N N . GLU A 1 328 ? 18.044 -7.741 -32.863 1.00 85.19 328 GLU A N 1
ATOM 2617 C CA . GLU A 1 328 ? 17.734 -9.160 -32.655 1.00 85.19 328 GLU A CA 1
ATOM 2618 C C . GLU A 1 328 ? 18.552 -9.712 -31.484 1.00 85.19 328 GLU A C 1
ATOM 2620 O O . GLU A 1 328 ? 19.517 -9.099 -31.036 1.00 85.19 328 GLU A O 1
ATOM 2625 N N . GLY A 1 329 ? 18.174 -10.858 -30.935 1.00 83.44 329 GLY A N 1
ATOM 2626 C CA . GLY A 1 329 ? 18.977 -11.496 -29.900 1.00 83.44 329 GLY A CA 1
ATOM 2627 C C . GLY A 1 329 ? 18.205 -12.485 -29.052 1.00 83.44 329 GLY A C 1
ATOM 2628 O O . GLY A 1 329 ? 16.973 -12.529 -29.059 1.00 83.44 329 GLY A O 1
ATOM 2629 N N . ASP A 1 330 ? 18.971 -13.255 -28.288 1.00 82.88 330 ASP A N 1
ATOM 2630 C CA . ASP A 1 330 ? 18.442 -14.276 -27.390 1.00 82.88 330 ASP A CA 1
ATOM 2631 C C . ASP A 1 330 ? 18.007 -13.698 -26.046 1.00 82.88 330 ASP A C 1
ATOM 2633 O O . ASP A 1 330 ? 17.306 -14.380 -25.300 1.00 82.88 330 ASP A O 1
ATOM 2637 N N . THR A 1 331 ? 18.447 -12.479 -25.708 1.00 85.50 331 THR A N 1
ATOM 2638 C CA . THR A 1 331 ? 18.050 -11.752 -24.497 1.00 85.50 331 THR A CA 1
ATOM 2639 C C . THR A 1 331 ? 17.696 -10.304 -24.798 1.00 85.50 331 THR A C 1
ATOM 2641 O O . THR A 1 331 ? 18.361 -9.665 -25.606 1.00 85.50 331 THR A O 1
ATOM 2644 N N . TYR A 1 332 ? 16.687 -9.767 -24.115 1.00 89.81 332 TYR A N 1
ATOM 2645 C CA . TYR A 1 332 ? 16.239 -8.386 -24.289 1.00 89.81 332 TYR A CA 1
ATOM 2646 C C . TYR A 1 332 ? 16.458 -7.551 -23.028 1.00 89.81 332 TYR A C 1
ATOM 2648 O O . TYR A 1 332 ? 16.091 -7.960 -21.921 1.00 89.81 332 TYR A O 1
ATOM 2656 N N . LEU A 1 333 ? 17.034 -6.363 -23.214 1.00 88.56 333 LEU A N 1
ATOM 2657 C CA . LEU A 1 333 ? 17.323 -5.399 -22.153 1.00 88.56 333 LEU A CA 1
ATOM 2658 C C . LEU A 1 333 ? 16.471 -4.130 -22.325 1.00 88.56 333 LEU A C 1
ATOM 2660 O O . LEU A 1 333 ? 16.394 -3.619 -23.443 1.00 88.56 333 LEU A O 1
ATOM 2664 N N . PRO A 1 334 ? 15.838 -3.610 -21.258 1.00 92.19 334 PRO A N 1
ATOM 2665 C CA . PRO A 1 334 ? 14.991 -2.425 -21.338 1.00 92.19 334 PRO A CA 1
ATOM 2666 C C . PRO A 1 334 ? 15.811 -1.125 -21.271 1.00 92.19 334 PRO A C 1
ATOM 2668 O O . PRO A 1 334 ? 16.678 -0.982 -20.409 1.00 92.19 334 PRO A O 1
ATOM 2671 N N . PHE A 1 335 ? 15.496 -0.153 -22.128 1.00 90.69 335 PHE A N 1
ATOM 2672 C CA . PHE A 1 335 ? 16.117 1.173 -22.169 1.00 90.69 335 PHE A CA 1
ATOM 2673 C C . PHE A 1 335 ? 15.086 2.298 -22.286 1.00 90.69 335 PHE A C 1
ATOM 2675 O O . PHE A 1 335 ? 14.117 2.197 -23.039 1.00 90.69 335 PHE A O 1
ATOM 2682 N N . TYR A 1 336 ? 15.354 3.403 -21.596 1.00 91.44 336 TYR A N 1
ATOM 2683 C CA . TYR A 1 336 ? 14.770 4.708 -21.876 1.00 91.44 336 TYR A CA 1
ATOM 2684 C C . TYR A 1 336 ? 15.542 5.404 -22.994 1.00 91.44 336 TYR A C 1
ATOM 2686 O O . TYR A 1 336 ? 16.761 5.263 -23.107 1.00 91.44 336 TYR A O 1
ATOM 2694 N N . VAL A 1 337 ? 14.827 6.195 -23.792 1.00 89.19 337 VAL A N 1
ATOM 2695 C CA . VAL A 1 337 ? 15.417 7.079 -24.802 1.00 89.19 337 VAL A CA 1
ATOM 2696 C C . VAL A 1 337 ? 15.360 8.510 -24.285 1.00 89.19 337 VAL A C 1
ATOM 2698 O O . VAL A 1 337 ? 14.270 9.024 -24.022 1.00 89.19 337 VAL A O 1
ATOM 2701 N N . VAL A 1 338 ? 16.516 9.165 -24.193 1.00 86.81 338 VAL A N 1
ATOM 2702 C CA . VAL A 1 338 ? 16.620 10.568 -23.776 1.00 86.81 338 VAL A CA 1
ATOM 2703 C C . VAL A 1 338 ? 17.308 11.390 -24.849 1.00 86.81 338 VAL A C 1
ATOM 2705 O O . VAL A 1 338 ? 18.434 11.099 -25.242 1.00 86.81 338 VAL A O 1
ATOM 2708 N N . GLY A 1 339 ? 16.637 12.447 -25.303 1.00 84.94 339 GLY A N 1
ATOM 2709 C CA . GLY A 1 339 ? 17.251 13.417 -26.201 1.00 84.94 339 GLY A CA 1
ATOM 2710 C C . GLY A 1 339 ? 18.127 14.395 -25.424 1.00 84.94 339 GLY A C 1
ATOM 2711 O O . GLY A 1 339 ? 17.723 14.896 -24.375 1.00 84.94 339 GLY A O 1
ATOM 2712 N N . VAL A 1 340 ? 19.295 14.723 -25.956 1.00 84.06 340 VAL A N 1
ATOM 2713 C CA . VAL A 1 340 ? 20.218 15.716 -25.408 1.00 84.06 340 VAL A CA 1
ATOM 2714 C C . VAL A 1 340 ? 20.473 16.788 -26.452 1.00 84.06 340 VAL A C 1
ATOM 2716 O O . VAL A 1 340 ? 20.842 16.500 -27.590 1.00 84.06 340 VAL A O 1
ATOM 2719 N N . SER A 1 341 ? 20.289 18.038 -26.045 1.00 82.75 341 SER A N 1
ATOM 2720 C CA . SER A 1 341 ? 20.640 19.209 -26.839 1.00 82.75 341 SER A CA 1
ATOM 2721 C C . SER A 1 341 ? 22.046 19.671 -26.473 1.00 82.75 341 SER A C 1
ATOM 2723 O O . SER A 1 341 ? 22.370 19.863 -25.298 1.00 82.75 341 SER A O 1
ATOM 2725 N N . ILE A 1 342 ? 22.870 19.881 -27.492 1.00 80.00 342 ILE A N 1
ATOM 2726 C CA . ILE A 1 342 ? 24.254 20.337 -27.386 1.00 80.00 342 ILE A CA 1
ATOM 2727 C C . ILE A 1 342 ? 24.332 21.734 -27.992 1.00 80.00 342 ILE A C 1
ATOM 2729 O O . ILE A 1 342 ? 23.915 21.944 -29.128 1.00 80.00 342 ILE A O 1
ATOM 2733 N N . THR A 1 343 ? 24.864 22.699 -27.244 1.00 77.62 343 THR A N 1
ATOM 2734 C CA . THR A 1 343 ? 25.148 24.054 -27.737 1.00 77.62 343 THR A CA 1
ATOM 2735 C C . THR A 1 343 ? 26.628 24.368 -27.572 1.00 77.62 343 THR A C 1
ATOM 2737 O O . THR A 1 343 ? 27.161 24.284 -26.465 1.00 77.62 343 THR A O 1
ATOM 2740 N N . TYR A 1 344 ? 27.279 24.787 -28.655 1.00 72.38 344 TYR A N 1
ATOM 2741 C CA . TYR A 1 344 ? 28.689 25.177 -28.641 1.00 72.38 344 TYR A CA 1
ATOM 2742 C C . TYR A 1 344 ? 28.868 26.641 -28.241 1.00 72.38 344 TYR A C 1
ATOM 2744 O O . TYR A 1 344 ? 28.132 27.521 -28.699 1.00 72.38 344 TYR A O 1
ATOM 2752 N N . THR A 1 345 ? 29.878 26.918 -27.418 1.00 65.38 345 THR A N 1
ATOM 2753 C CA . THR A 1 345 ? 30.338 28.280 -27.130 1.00 65.38 345 THR A CA 1
ATOM 2754 C C . THR A 1 345 ? 31.676 28.506 -27.834 1.00 65.38 345 THR A C 1
ATOM 2756 O O . THR A 1 345 ? 32.704 27.969 -27.436 1.00 65.38 345 THR A O 1
ATOM 2759 N N . SER A 1 346 ? 31.682 29.295 -28.914 1.00 55.25 346 SER A N 1
ATOM 2760 C CA . SER A 1 346 ? 32.909 29.600 -29.668 1.00 55.25 346 SER A CA 1
ATOM 2761 C C . SER A 1 346 ? 33.346 31.063 -29.496 1.00 55.25 346 SER A C 1
ATOM 2763 O O . SER A 1 346 ? 32.565 31.979 -29.771 1.00 55.25 346 SER A O 1
ATOM 2765 N N . GLY A 1 347 ? 34.615 31.279 -29.120 1.00 50.22 347 GLY A N 1
ATOM 2766 C CA . GLY A 1 347 ? 35.328 32.570 -29.175 1.00 50.22 347 GLY A CA 1
ATOM 2767 C C . GLY A 1 347 ? 35.403 33.380 -27.866 1.00 50.22 347 GLY A C 1
ATOM 2768 O O . GLY A 1 347 ? 34.622 33.162 -26.944 1.00 50.22 347 GLY A O 1
ATOM 2769 N N . LEU A 1 348 ? 36.317 34.371 -27.823 1.00 44.72 348 LEU A N 1
ATOM 2770 C CA . LEU A 1 348 ? 36.604 35.287 -26.689 1.00 44.72 348 LEU A CA 1
ATOM 2771 C C . LEU A 1 348 ? 35.388 36.099 -26.172 1.00 44.72 348 LEU A C 1
ATOM 2773 O O . LEU A 1 348 ? 35.499 36.805 -25.176 1.00 44.72 348 LEU A O 1
ATOM 2777 N N . LEU A 1 349 ? 34.241 36.021 -26.856 1.00 49.22 349 LEU A N 1
ATOM 2778 C CA . LEU A 1 349 ? 33.015 36.789 -26.604 1.00 49.22 349 LEU A CA 1
ATOM 2779 C C . LEU A 1 349 ? 31.765 35.902 -26.404 1.00 49.22 349 LEU A C 1
ATOM 2781 O O . LEU A 1 349 ? 30.653 36.414 -26.483 1.00 49.22 349 LEU A O 1
ATOM 2785 N N . PHE A 1 350 ? 31.917 34.588 -26.174 1.00 51.06 350 PHE A N 1
ATOM 2786 C CA . PHE A 1 350 ? 30.806 33.656 -25.890 1.00 51.06 350 PHE A CA 1
ATOM 2787 C C . PHE A 1 350 ? 29.605 33.772 -26.859 1.00 51.06 350 PHE A C 1
ATOM 2789 O O . PHE A 1 350 ? 28.445 33.783 -26.439 1.00 51.06 350 PHE A O 1
ATOM 2796 N N . LYS A 1 351 ? 29.844 33.864 -28.176 1.00 48.12 351 LYS A N 1
ATOM 2797 C CA . LYS A 1 351 ? 28.741 33.834 -29.154 1.00 48.12 351 LYS A CA 1
ATOM 2798 C C . LYS A 1 351 ? 28.128 32.424 -29.191 1.00 48.12 351 LYS A C 1
ATOM 2800 O O . LYS A 1 351 ? 28.862 31.437 -29.245 1.00 48.12 351 LYS A O 1
ATOM 2805 N N . LYS A 1 352 ? 26.789 32.334 -29.154 1.00 51.94 352 LYS A N 1
ATOM 2806 C CA . LYS A 1 352 ? 26.043 31.067 -29.295 1.00 51.94 352 LYS A CA 1
ATOM 2807 C C . LYS A 1 352 ? 26.336 30.452 -30.670 1.00 51.94 352 LYS A C 1
ATOM 2809 O O . LYS A 1 352 ? 26.032 31.080 -31.681 1.00 51.94 352 LYS A O 1
ATOM 2814 N N . GLY A 1 353 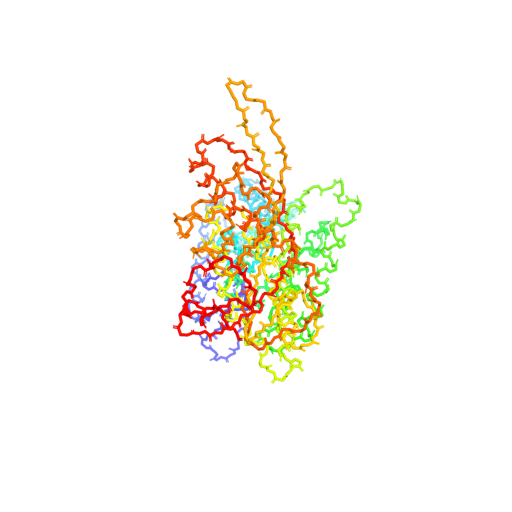? 26.936 29.264 -30.694 1.00 53.81 353 GLY A N 1
ATOM 2815 C CA . GLY A 1 353 ? 27.150 28.470 -31.905 1.00 53.81 353 GLY A CA 1
ATOM 2816 C C . GLY A 1 353 ? 25.923 27.644 -32.312 1.00 53.81 353 GLY A C 1
ATOM 2817 O O . GLY A 1 353 ? 24.864 27.735 -31.687 1.00 53.81 353 GLY A O 1
ATOM 2818 N N . HIS A 1 354 ? 26.083 26.834 -33.365 1.00 59.06 354 HIS A N 1
ATOM 2819 C CA . HIS A 1 354 ? 25.073 25.895 -33.870 1.00 59.06 354 HIS A CA 1
ATOM 2820 C C . HIS A 1 354 ? 24.656 24.888 -32.784 1.00 59.06 354 HIS A C 1
ATOM 2822 O O . HIS A 1 354 ? 25.476 24.480 -31.962 1.00 59.06 354 HIS A O 1
ATOM 2828 N N . GLY A 1 355 ? 23.374 24.517 -32.759 1.00 64.56 355 GLY A N 1
ATOM 2829 C CA . GLY A 1 355 ? 22.841 23.509 -31.844 1.00 64.56 355 GLY A CA 1
ATOM 2830 C C . GLY A 1 355 ? 22.684 22.161 -32.541 1.00 64.56 355 GLY A C 1
ATOM 2831 O O . GLY A 1 355 ? 22.191 22.114 -33.666 1.00 64.56 355 GLY A O 1
ATOM 2832 N N . SER A 1 356 ? 23.060 21.079 -31.865 1.00 72.81 356 SER A N 1
ATOM 2833 C CA . SER A 1 356 ? 22.850 19.700 -32.329 1.00 72.81 356 SER A CA 1
ATOM 2834 C C . SER A 1 356 ? 22.010 18.938 -31.307 1.00 72.81 356 SER A C 1
ATOM 2836 O O . SER A 1 356 ? 22.061 19.239 -30.113 1.00 72.81 356 SER A O 1
ATOM 2838 N N . ARG A 1 357 ? 21.239 17.947 -31.760 1.00 77.62 357 ARG A N 1
ATOM 2839 C CA . ARG A 1 357 ? 20.478 17.044 -30.888 1.00 77.62 357 ARG A CA 1
ATOM 2840 C C . ARG A 1 357 ? 20.951 15.616 -31.114 1.00 77.62 357 ARG A C 1
ATOM 2842 O O . ARG A 1 357 ? 21.059 15.194 -32.259 1.00 77.62 357 ARG A O 1
ATOM 2849 N N . ILE A 1 358 ? 21.201 14.898 -30.028 1.00 78.94 358 ILE A N 1
ATOM 2850 C CA . ILE A 1 358 ? 21.528 13.469 -30.044 1.00 78.94 358 ILE A CA 1
ATOM 2851 C C . ILE A 1 358 ? 20.536 12.714 -29.163 1.00 78.94 358 ILE A C 1
ATOM 2853 O O . ILE A 1 358 ? 20.045 13.274 -28.185 1.00 78.94 358 ILE A O 1
ATOM 2857 N N . ASP A 1 359 ? 20.251 11.457 -29.487 1.00 83.19 359 ASP A N 1
ATOM 2858 C CA . ASP A 1 359 ? 19.490 10.567 -28.606 1.00 83.19 359 ASP A CA 1
ATOM 2859 C C . ASP A 1 359 ? 20.434 9.581 -27.912 1.00 83.19 359 ASP A C 1
ATOM 2861 O O . ASP A 1 359 ? 21.329 9.011 -28.538 1.00 83.19 359 ASP A O 1
ATOM 2865 N N . LEU A 1 360 ? 20.215 9.377 -26.615 1.00 83.81 360 LEU A N 1
ATOM 2866 C CA . LEU A 1 360 ? 20.966 8.460 -25.765 1.00 83.81 360 LEU A CA 1
ATOM 2867 C C . LEU A 1 360 ? 20.041 7.378 -25.214 1.00 83.81 360 LEU A C 1
ATOM 2869 O O . LEU A 1 360 ? 18.867 7.629 -24.931 1.00 83.81 360 LEU A O 1
ATOM 2873 N N . LEU A 1 361 ? 20.588 6.178 -25.036 1.00 85.44 361 LEU A N 1
ATOM 2874 C CA . LEU A 1 361 ? 19.910 5.079 -24.359 1.00 85.44 361 LEU A CA 1
ATOM 2875 C C . LEU A 1 361 ? 20.384 4.993 -22.917 1.00 85.44 361 LEU A C 1
ATOM 2877 O O . LEU A 1 361 ? 21.590 4.950 -22.676 1.00 85.44 361 LEU A O 1
ATOM 2881 N N . ILE A 1 362 ? 19.439 4.914 -21.980 1.00 86.00 362 ILE A N 1
ATOM 2882 C CA . ILE A 1 362 ? 19.712 4.642 -20.566 1.00 86.00 362 ILE A CA 1
ATOM 2883 C C . ILE A 1 362 ? 19.033 3.340 -20.172 1.00 86.00 362 ILE A C 1
ATOM 2885 O O . ILE A 1 362 ? 17.825 3.202 -20.343 1.00 86.00 362 ILE A O 1
ATOM 2889 N N . SER A 1 363 ? 19.787 2.375 -19.653 1.00 86.25 363 SER A N 1
ATOM 2890 C CA . SER A 1 363 ? 19.229 1.106 -19.204 1.00 86.25 363 SER A CA 1
ATOM 2891 C C . SER A 1 363 ? 18.233 1.347 -18.083 1.00 86.25 363 SER A C 1
ATOM 2893 O O . SER A 1 363 ? 18.568 1.912 -17.044 1.00 86.25 363 SER A O 1
ATOM 2895 N N . ALA A 1 364 ? 17.020 0.839 -18.270 1.00 88.75 364 ALA A N 1
ATOM 2896 C CA . ALA A 1 364 ? 16.001 0.834 -17.236 1.00 88.75 364 ALA A CA 1
ATOM 2897 C C . ALA A 1 364 ? 16.256 -0.258 -16.181 1.00 88.75 364 ALA A C 1
ATOM 2899 O O . ALA A 1 364 ? 15.523 -0.334 -15.201 1.00 88.75 364 ALA A O 1
ATOM 2900 N N . ALA A 1 365 ? 17.262 -1.119 -16.369 1.00 82.69 365 ALA A N 1
ATOM 2901 C CA . ALA A 1 365 ? 17.574 -2.236 -15.479 1.00 82.69 365 ALA A CA 1
ATOM 2902 C C . ALA A 1 365 ? 18.828 -2.022 -14.611 1.00 82.69 365 ALA A C 1
ATOM 2904 O O . ALA A 1 365 ? 19.018 -2.771 -13.656 1.00 82.69 365 ALA A O 1
ATOM 2905 N N . PHE A 1 366 ? 19.687 -1.036 -14.909 1.00 72.25 366 PHE A N 1
ATOM 2906 C CA . PHE A 1 366 ? 20.962 -0.854 -14.194 1.00 72.25 366 PHE A CA 1
ATOM 2907 C C . PHE A 1 366 ? 21.115 0.570 -13.662 1.00 72.25 366 PHE A C 1
ATOM 2909 O O . PHE A 1 366 ? 21.335 1.488 -14.442 1.00 72.25 366 PHE A O 1
ATOM 2916 N N . PRO A 1 367 ? 21.064 0.773 -12.340 1.00 60.38 367 PRO A N 1
ATOM 2917 C CA . PRO A 1 367 ? 21.262 2.087 -11.726 1.00 60.38 367 PRO A CA 1
ATOM 2918 C C . PRO A 1 367 ? 22.742 2.481 -11.567 1.00 60.38 367 PRO A C 1
ATOM 2920 O O . PRO A 1 367 ? 23.044 3.642 -11.301 1.00 60.38 367 PRO A O 1
ATOM 2923 N N . THR A 1 368 ? 23.682 1.533 -11.675 1.00 56.16 368 THR A N 1
ATOM 2924 C CA . THR A 1 368 ? 25.096 1.747 -11.323 1.00 56.16 368 THR A CA 1
ATOM 2925 C C . THR A 1 368 ? 26.040 1.127 -12.359 1.00 56.16 368 THR A C 1
ATOM 2927 O O . THR A 1 368 ? 26.074 -0.094 -12.480 1.00 56.16 368 THR A O 1
ATOM 2930 N N . LEU A 1 369 ? 26.850 1.985 -13.009 1.00 54.41 369 LEU A N 1
ATOM 2931 C CA . LEU A 1 369 ? 27.947 1.707 -13.970 1.00 54.41 369 LEU A CA 1
ATOM 2932 C C . LEU A 1 369 ? 27.510 1.306 -15.394 1.00 54.41 369 LEU A C 1
ATOM 2934 O O . LEU A 1 369 ? 26.485 0.657 -15.568 1.00 54.41 369 LEU A O 1
ATOM 2938 N N . PRO A 1 370 ? 28.202 1.848 -16.417 1.00 55.91 370 PRO A N 1
ATOM 2939 C CA . PRO A 1 370 ? 27.603 2.760 -17.382 1.00 55.91 370 PRO A CA 1
ATOM 2940 C C . PRO A 1 370 ? 26.387 2.143 -18.061 1.00 55.91 370 PRO A C 1
ATOM 2942 O O . PRO A 1 370 ? 26.456 1.407 -19.040 1.00 55.91 370 PRO A O 1
ATOM 2945 N N . ALA A 1 371 ? 25.243 2.534 -17.521 1.00 66.38 371 ALA A N 1
ATOM 2946 C CA . ALA A 1 371 ? 23.932 2.233 -18.048 1.00 66.38 371 ALA A CA 1
ATOM 2947 C C . ALA A 1 371 ? 23.571 3.137 -19.234 1.00 66.38 371 ALA A C 1
ATOM 2949 O O . ALA A 1 371 ? 22.423 3.132 -19.649 1.00 66.38 371 ALA A O 1
ATOM 2950 N N . ILE A 1 372 ? 24.506 3.947 -19.738 1.00 73.56 372 ILE A N 1
ATOM 2951 C CA . ILE A 1 372 ? 24.264 5.004 -20.721 1.00 73.56 372 ILE A CA 1
ATOM 2952 C C . ILE A 1 372 ? 25.095 4.705 -21.965 1.00 73.56 372 ILE A C 1
ATOM 2954 O O . ILE A 1 372 ? 26.276 4.374 -21.854 1.00 73.56 372 ILE A O 1
ATOM 2958 N N . SER A 1 373 ? 24.501 4.851 -23.147 1.00 74.19 373 SER A N 1
ATOM 2959 C CA . SER A 1 373 ? 25.238 4.800 -24.411 1.00 74.19 373 SER A CA 1
ATOM 2960 C C . SER A 1 373 ? 26.309 5.901 -24.459 1.00 74.19 373 SER A C 1
ATOM 2962 O O . SER A 1 373 ? 25.976 7.087 -24.501 1.00 74.19 373 SER A O 1
ATOM 2964 N N . ASP A 1 374 ? 27.590 5.521 -24.457 1.00 71.56 374 ASP A N 1
ATOM 2965 C CA . ASP A 1 374 ? 28.725 6.447 -24.337 1.00 71.56 374 ASP A CA 1
ATOM 2966 C C . ASP A 1 374 ? 29.073 7.170 -25.647 1.00 71.56 374 ASP A C 1
ATOM 2968 O O . ASP A 1 374 ? 30.155 7.004 -26.205 1.00 71.56 374 ASP A O 1
ATOM 2972 N N . VAL A 1 375 ? 28.158 7.984 -26.167 1.00 75.25 375 VAL A N 1
ATOM 2973 C CA . VAL A 1 375 ? 28.353 8.679 -27.453 1.00 75.25 375 VAL A CA 1
ATOM 2974 C C . VAL A 1 375 ? 29.517 9.687 -27.397 1.00 75.25 375 VAL A C 1
ATOM 2976 O O . VAL A 1 375 ? 30.121 9.989 -28.421 1.00 75.25 375 VAL A O 1
ATOM 2979 N N . PHE A 1 376 ? 29.899 10.164 -26.206 1.00 75.12 376 PHE A N 1
ATOM 2980 C CA . PHE A 1 376 ? 31.018 11.100 -26.030 1.00 75.12 376 PHE A CA 1
ATOM 2981 C C . PHE A 1 376 ? 32.372 10.437 -25.735 1.00 75.12 376 PHE A C 1
ATOM 2983 O O . PHE A 1 376 ? 33.374 11.152 -25.661 1.00 75.12 376 PHE A O 1
ATOM 2990 N N . GLY A 1 377 ? 32.426 9.112 -25.558 1.00 73.00 377 GLY A N 1
ATOM 2991 C CA . GLY A 1 377 ? 33.666 8.373 -25.302 1.00 73.00 377 GLY A CA 1
ATOM 2992 C C . GLY A 1 377 ? 34.281 8.593 -23.910 1.00 73.00 377 GLY A C 1
ATOM 2993 O O . GLY A 1 377 ? 35.499 8.481 -23.741 1.00 73.00 377 GLY A O 1
ATOM 2994 N N . LEU A 1 378 ? 33.465 8.924 -22.904 1.00 74.44 378 LEU A N 1
ATOM 2995 C CA . LEU A 1 378 ? 33.903 9.127 -21.520 1.00 74.44 378 LEU A CA 1
ATOM 2996 C C . LEU A 1 378 ? 34.435 7.841 -20.885 1.00 74.44 378 LEU A C 1
ATOM 2998 O O . LEU A 1 378 ? 35.479 7.861 -20.234 1.00 74.44 378 LEU A O 1
ATOM 3002 N N . TYR A 1 379 ? 33.719 6.735 -21.069 1.00 69.38 379 TYR A N 1
ATOM 3003 C CA . TYR A 1 379 ? 34.040 5.438 -20.479 1.00 69.38 379 TYR A CA 1
ATOM 3004 C C . TYR A 1 379 ? 35.076 4.679 -21.307 1.00 69.38 379 TYR A C 1
ATOM 3006 O O . TYR A 1 379 ? 35.850 3.898 -20.760 1.00 69.38 379 TYR A O 1
ATOM 3014 N N . THR A 1 380 ? 35.157 4.956 -22.611 1.00 68.06 380 THR A N 1
ATOM 3015 C CA . THR A 1 380 ? 36.234 4.432 -23.471 1.00 68.06 380 THR A CA 1
ATOM 3016 C C . THR A 1 380 ? 37.564 5.177 -23.292 1.00 68.06 380 THR A C 1
ATOM 3018 O O . THR A 1 380 ? 38.592 4.744 -23.816 1.00 68.06 380 THR A O 1
ATOM 3021 N N . GLY A 1 381 ? 37.565 6.301 -22.563 1.00 68.69 381 GLY A N 1
ATOM 3022 C CA . GLY A 1 381 ? 38.738 7.149 -22.339 1.00 68.69 381 GLY A CA 1
ATOM 3023 C C . GLY A 1 381 ? 39.185 7.941 -23.573 1.00 68.69 381 GLY A C 1
ATOM 3024 O O . GLY A 1 381 ? 40.212 8.620 -23.523 1.00 68.69 381 GLY A O 1
ATOM 3025 N N . ARG A 1 382 ? 38.429 7.873 -24.675 1.00 72.94 382 ARG A N 1
ATOM 3026 C CA . ARG A 1 382 ? 38.689 8.583 -25.931 1.00 72.94 382 ARG A CA 1
ATOM 3027 C C . ARG A 1 382 ? 37.560 9.573 -26.189 1.00 72.94 382 ARG A C 1
ATOM 3029 O O . ARG A 1 382 ? 36.610 9.263 -26.899 1.00 72.94 382 ARG A O 1
ATOM 3036 N N . LEU A 1 383 ? 37.682 10.764 -25.604 1.00 76.38 383 LEU A N 1
ATOM 3037 C CA . LEU A 1 383 ? 36.710 11.837 -25.810 1.00 76.38 383 LEU A CA 1
ATOM 3038 C C . LEU A 1 383 ? 36.651 12.245 -27.289 1.00 76.38 383 LEU A C 1
ATOM 3040 O O . LEU A 1 383 ? 37.688 12.488 -27.910 1.00 76.38 383 LEU A O 1
ATOM 3044 N N . VAL A 1 384 ? 35.435 12.334 -27.826 1.00 73.44 384 VAL A N 1
ATOM 3045 C CA . VAL A 1 384 ? 35.170 12.735 -29.218 1.00 73.44 384 VAL A CA 1
ATOM 3046 C C . VAL A 1 384 ? 35.587 14.191 -29.455 1.00 73.44 384 VAL A C 1
ATOM 3048 O O . VAL A 1 384 ? 35.312 15.072 -28.644 1.00 73.44 384 VAL A O 1
ATOM 3051 N N . ASN A 1 385 ? 36.228 14.506 -30.584 1.00 72.69 385 ASN A N 1
ATOM 3052 C CA . ASN A 1 385 ? 36.565 15.901 -30.873 1.00 72.69 385 ASN A CA 1
ATOM 3053 C C . ASN A 1 385 ? 35.358 16.639 -31.470 1.00 72.69 385 ASN A C 1
ATOM 3055 O O . ASN A 1 385 ? 35.214 16.740 -32.687 1.00 72.69 385 ASN A O 1
ATOM 3059 N N . LEU A 1 386 ? 34.506 17.192 -30.607 1.00 69.94 386 LEU A N 1
ATOM 3060 C CA . LEU A 1 386 ? 33.240 17.816 -31.007 1.00 69.94 386 LEU A CA 1
ATOM 3061 C C . LEU A 1 386 ? 33.381 18.992 -31.999 1.00 69.94 386 LEU A C 1
ATOM 3063 O O . LEU A 1 386 ? 32.453 19.248 -32.761 1.00 69.94 386 LEU A O 1
ATOM 3067 N N . GLU A 1 387 ? 34.530 19.678 -32.052 1.00 62.31 387 GLU A N 1
ATOM 3068 C CA . GLU A 1 387 ? 34.778 20.763 -33.024 1.00 62.31 387 GLU A CA 1
ATOM 3069 C C . GLU A 1 387 ? 34.988 20.247 -34.461 1.00 62.31 387 GLU A C 1
ATOM 3071 O O . GLU A 1 387 ? 34.805 21.001 -35.414 1.00 62.31 387 GLU A O 1
ATOM 3076 N N . LYS A 1 388 ? 35.390 18.979 -34.630 1.00 60.06 388 LYS A N 1
ATOM 3077 C CA . LYS A 1 388 ? 35.719 18.367 -35.934 1.00 60.06 388 LYS A CA 1
ATOM 3078 C C . LYS A 1 388 ? 34.844 17.167 -36.298 1.00 60.06 388 LYS A C 1
ATOM 3080 O O . LYS A 1 388 ? 34.841 16.739 -37.448 1.00 60.06 388 LYS A O 1
ATOM 3085 N N . GLU A 1 389 ? 34.161 16.588 -35.317 1.00 60.00 389 GLU A N 1
ATOM 3086 C CA . GLU A 1 389 ? 33.471 15.298 -35.419 1.00 60.00 389 GLU A CA 1
ATOM 3087 C C . GLU A 1 389 ? 32.001 15.398 -34.996 1.00 60.00 389 GLU A C 1
ATOM 3089 O O . GLU A 1 389 ? 31.367 14.393 -34.697 1.00 60.00 389 GLU A O 1
ATOM 3094 N N . THR A 1 390 ? 31.440 16.607 -34.991 1.00 58.56 390 THR A N 1
ATOM 3095 C CA . THR A 1 390 ? 30.040 16.877 -34.637 1.00 58.56 390 THR A CA 1
ATOM 3096 C C . THR A 1 390 ? 29.063 16.112 -35.521 1.00 58.56 390 THR A C 1
ATOM 3098 O O . THR A 1 390 ? 28.150 15.471 -35.010 1.00 58.56 390 THR A O 1
ATOM 3101 N N . ASP A 1 391 ? 29.324 16.097 -36.828 1.00 55.59 391 ASP A N 1
ATOM 3102 C CA . ASP A 1 391 ? 28.547 15.344 -37.820 1.00 55.59 391 ASP A CA 1
ATOM 3103 C C . ASP A 1 391 ? 28.794 13.824 -37.741 1.00 55.59 391 ASP A C 1
ATOM 3105 O O . ASP A 1 391 ? 28.104 13.046 -38.395 1.00 55.59 391 ASP A O 1
ATOM 3109 N N . LYS A 1 392 ? 29.790 13.392 -36.950 1.00 54.41 392 LYS A N 1
ATOM 3110 C CA . LYS A 1 392 ? 30.151 11.984 -36.719 1.00 54.41 392 LYS A CA 1
ATOM 3111 C C . LYS A 1 392 ? 29.689 11.453 -35.365 1.00 54.41 392 LYS A C 1
ATOM 3113 O O . LYS A 1 392 ? 29.967 10.294 -35.064 1.00 54.41 392 LYS A O 1
ATOM 3118 N N . LEU A 1 393 ? 29.025 12.266 -34.538 1.00 60.09 393 LEU A N 1
ATOM 3119 C CA . LEU A 1 393 ? 28.297 11.734 -33.391 1.00 60.09 393 LEU A CA 1
ATOM 3120 C C . LEU A 1 393 ? 27.210 10.822 -33.964 1.00 60.09 393 LEU A C 1
ATOM 3122 O O . LEU A 1 393 ? 26.188 11.312 -34.442 1.00 60.09 393 LEU A O 1
ATOM 3126 N N . GLU A 1 394 ? 27.464 9.512 -33.982 1.00 58.28 394 GLU A N 1
ATOM 3127 C CA . GLU A 1 394 ? 26.495 8.514 -34.424 1.00 58.28 394 GLU A CA 1
ATOM 3128 C C . GLU A 1 394 ? 25.265 8.628 -33.527 1.00 58.28 394 GLU A C 1
ATOM 3130 O O . GLU A 1 394 ? 25.224 8.119 -32.405 1.00 58.28 394 GLU A O 1
ATOM 3135 N N . SER A 1 395 ? 24.263 9.370 -34.001 1.00 62.31 395 SER A N 1
ATOM 3136 C CA . SER A 1 395 ? 23.022 9.489 -33.265 1.00 62.31 395 SER A CA 1
ATOM 3137 C C . SER A 1 395 ? 22.302 8.155 -33.349 1.00 62.31 395 SER A C 1
ATOM 3139 O O . SER A 1 395 ? 21.974 7.669 -34.440 1.00 62.31 395 SER A O 1
ATOM 3141 N N . ILE A 1 396 ? 21.972 7.609 -32.179 1.00 70.38 396 ILE A N 1
ATOM 3142 C CA . ILE A 1 396 ? 21.133 6.416 -32.062 1.00 70.38 396 ILE A CA 1
ATOM 3143 C C . ILE A 1 396 ? 19.758 6.672 -32.704 1.00 70.38 396 ILE A C 1
ATOM 3145 O O . ILE A 1 396 ? 19.072 5.719 -33.042 1.00 70.38 396 ILE A O 1
ATOM 3149 N N . SER A 1 397 ? 19.373 7.929 -32.978 1.00 73.38 397 SER A N 1
ATOM 3150 C CA . SER A 1 397 ? 18.152 8.286 -33.717 1.00 73.38 397 SER A CA 1
ATOM 3151 C C . SER A 1 397 ? 17.947 7.468 -34.998 1.00 73.38 397 SER A C 1
ATOM 3153 O O . SER A 1 397 ? 16.846 6.974 -35.213 1.00 73.38 397 SER A O 1
ATOM 3155 N N . SER A 1 398 ? 18.997 7.248 -35.799 1.00 73.19 398 SER A N 1
ATOM 3156 C CA . SER A 1 398 ? 18.907 6.432 -37.025 1.00 73.19 398 SER A CA 1
ATOM 3157 C C . SER A 1 398 ? 18.645 4.947 -36.737 1.00 73.19 398 SER A C 1
ATOM 3159 O O . SER A 1 398 ? 17.938 4.270 -37.479 1.00 73.19 398 SER A O 1
ATOM 3161 N N . LEU A 1 399 ? 19.162 4.428 -35.619 1.00 76.00 399 LEU A N 1
ATOM 3162 C CA . LEU A 1 399 ? 18.860 3.076 -35.151 1.00 76.00 399 LEU A CA 1
ATOM 3163 C C . LEU A 1 399 ? 17.427 2.992 -34.614 1.00 76.00 399 LEU A C 1
ATOM 3165 O O . LEU A 1 399 ? 16.748 2.001 -34.863 1.00 76.00 399 LEU A O 1
ATOM 3169 N N . LEU A 1 400 ? 16.942 4.031 -33.926 1.00 81.62 400 LEU A N 1
ATOM 3170 C CA . LEU A 1 400 ? 15.581 4.083 -33.386 1.00 81.62 400 LEU A CA 1
ATOM 3171 C C . LEU A 1 400 ? 14.507 4.029 -34.478 1.00 81.62 400 LEU A C 1
ATOM 3173 O O . LEU A 1 400 ? 13.423 3.514 -34.208 1.00 81.62 400 LEU A O 1
ATOM 3177 N N . GLU A 1 401 ? 14.796 4.490 -35.697 1.00 84.12 401 GLU A N 1
ATOM 3178 C CA . GLU A 1 401 ? 13.896 4.345 -36.854 1.00 84.12 401 GLU A CA 1
ATOM 3179 C C . GLU A 1 401 ? 13.615 2.874 -37.204 1.00 84.12 401 GLU A C 1
ATOM 3181 O O . GLU A 1 401 ? 12.543 2.558 -37.712 1.00 84.12 401 GLU A O 1
ATOM 3186 N N . ASN A 1 402 ? 14.523 1.957 -36.849 1.00 85.44 402 ASN A N 1
ATOM 3187 C CA . ASN A 1 402 ? 14.367 0.514 -37.063 1.00 85.44 402 ASN A CA 1
ATOM 3188 C C . ASN A 1 402 ? 13.642 -0.203 -35.910 1.00 85.44 402 ASN A C 1
ATOM 3190 O O . ASN A 1 402 ? 13.593 -1.435 -35.874 1.00 85.44 402 ASN A O 1
ATOM 3194 N N . THR A 1 403 ? 13.101 0.540 -34.942 1.00 90.25 403 THR A N 1
ATOM 3195 C CA . THR A 1 403 ? 12.323 -0.044 -33.844 1.00 90.25 403 THR A CA 1
ATOM 3196 C C . THR A 1 403 ? 11.032 -0.655 -34.386 1.00 90.25 403 THR A C 1
ATOM 3198 O O . THR A 1 403 ? 10.280 0.001 -35.106 1.00 90.25 403 THR A O 1
ATOM 3201 N N . ARG A 1 404 ? 10.732 -1.895 -33.995 1.00 92.94 404 ARG A N 1
ATOM 3202 C CA . ARG A 1 404 ? 9.501 -2.607 -34.371 1.00 92.94 404 ARG A CA 1
ATOM 3203 C C . ARG A 1 404 ? 8.659 -2.970 -33.153 1.00 92.94 404 ARG A C 1
ATOM 3205 O O . ARG A 1 404 ? 9.178 -3.082 -32.051 1.00 92.94 404 ARG A O 1
ATOM 3212 N N . GLU A 1 405 ? 7.367 -3.194 -33.357 1.00 94.81 405 GLU A N 1
ATOM 3213 C CA . GLU A 1 405 ? 6.477 -3.751 -32.331 1.00 94.81 405 GLU A CA 1
ATOM 3214 C C . GLU A 1 405 ? 6.519 -5.283 -32.385 1.00 94.81 405 GLU A C 1
ATOM 3216 O O . GLU A 1 405 ? 6.069 -5.881 -33.366 1.00 94.81 405 GLU A O 1
ATOM 3221 N N . ASP A 1 406 ? 7.034 -5.920 -31.336 1.00 94.19 406 ASP A N 1
ATOM 3222 C CA . ASP A 1 406 ? 7.249 -7.370 -31.289 1.00 94.19 406 ASP A CA 1
ATOM 3223 C C . ASP A 1 406 ? 6.924 -7.962 -29.907 1.00 94.19 406 ASP A C 1
ATOM 3225 O O . ASP A 1 406 ? 6.641 -7.248 -28.938 1.00 94.19 406 ASP A O 1
ATOM 3229 N N . TYR A 1 407 ? 6.927 -9.291 -29.826 1.00 93.88 407 TYR A N 1
ATOM 3230 C CA . TYR A 1 407 ? 6.828 -10.026 -28.572 1.00 93.88 407 TYR A CA 1
ATOM 3231 C C . TYR A 1 407 ? 8.211 -10.358 -28.024 1.00 93.88 407 TYR A C 1
ATOM 3233 O O . TYR A 1 407 ? 9.108 -10.784 -28.748 1.00 93.88 407 TYR A O 1
ATOM 3241 N N . LEU A 1 408 ? 8.362 -10.219 -26.714 1.00 92.31 408 LEU A N 1
ATOM 3242 C CA . LEU A 1 408 ? 9.607 -10.522 -26.029 1.00 92.31 408 LEU A CA 1
ATOM 3243 C C . LEU A 1 408 ? 9.805 -12.026 -25.831 1.00 92.31 408 LEU A C 1
ATOM 3245 O O . LEU A 1 408 ? 8.868 -12.777 -25.554 1.00 92.31 408 LEU A O 1
ATOM 3249 N N . GLY A 1 409 ? 11.061 -12.460 -25.930 1.00 85.06 409 GLY A N 1
ATOM 3250 C CA . GLY A 1 409 ? 11.470 -13.823 -25.604 1.00 85.06 409 GLY A CA 1
ATOM 3251 C C . GLY A 1 409 ? 11.499 -14.093 -24.096 1.00 85.06 409 GLY A C 1
ATOM 3252 O O . GLY A 1 409 ? 11.429 -13.182 -23.268 1.00 85.06 409 GLY A O 1
ATOM 3253 N N . LYS A 1 410 ? 11.655 -15.370 -23.721 1.00 79.31 410 LYS A N 1
ATOM 3254 C CA . LYS A 1 410 ? 11.722 -15.796 -22.311 1.00 79.31 410 LYS A CA 1
ATOM 3255 C C . LYS A 1 410 ? 12.846 -15.091 -21.542 1.00 79.31 410 LYS A C 1
ATOM 3257 O O . LYS A 1 410 ? 12.629 -14.695 -20.403 1.00 79.31 410 LYS A O 1
ATOM 3262 N N . ASN A 1 411 ? 14.004 -14.888 -22.167 1.00 85.75 411 ASN A N 1
ATOM 3263 C CA . ASN A 1 411 ? 15.119 -14.179 -21.545 1.00 85.75 411 ASN A CA 1
ATOM 3264 C C . ASN A 1 411 ? 14.918 -12.671 -21.734 1.00 85.75 411 ASN A C 1
ATOM 3266 O O . ASN A 1 411 ? 15.394 -12.073 -22.695 1.00 85.75 411 ASN A O 1
ATOM 3270 N N . THR A 1 412 ? 14.173 -12.048 -20.830 1.00 88.19 412 THR A N 1
ATOM 3271 C CA . THR A 1 412 ? 13.998 -10.593 -20.832 1.00 88.19 412 THR A CA 1
ATOM 3272 C C . THR A 1 412 ? 14.193 -10.057 -19.428 1.00 88.19 412 THR A C 1
ATOM 3274 O O . THR A 1 412 ? 13.638 -10.603 -18.472 1.00 88.19 412 THR A O 1
ATOM 3277 N N . VAL A 1 413 ? 14.977 -8.988 -19.314 1.00 87.69 413 VAL A N 1
ATOM 3278 C CA . VAL A 1 413 ? 15.231 -8.307 -18.044 1.00 87.69 413 VAL A CA 1
ATOM 3279 C C . VAL A 1 413 ? 14.084 -7.347 -17.736 1.00 87.69 413 VAL A C 1
ATOM 3281 O O . VAL A 1 413 ? 13.615 -6.620 -18.614 1.00 87.69 413 VAL A O 1
ATOM 3284 N N . LEU A 1 414 ? 13.617 -7.357 -16.486 1.00 90.75 414 LEU A N 1
ATOM 3285 C CA . LEU A 1 414 ? 12.593 -6.426 -16.020 1.00 90.75 414 LEU A CA 1
ATOM 3286 C C . LEU A 1 414 ? 13.194 -5.037 -15.749 1.00 90.75 414 LEU A C 1
ATOM 3288 O O . LEU A 1 414 ? 14.324 -4.944 -15.265 1.00 90.75 414 LEU A O 1
ATOM 3292 N N . PRO A 1 415 ? 12.453 -3.953 -16.028 1.00 91.38 415 PRO A N 1
ATOM 3293 C CA . PRO A 1 415 ? 12.866 -2.613 -15.634 1.00 91.38 415 PRO A CA 1
ATOM 3294 C C . PRO A 1 415 ? 12.828 -2.452 -14.107 1.00 91.38 415 PRO A C 1
ATOM 3296 O O . PRO A 1 415 ? 11.998 -3.051 -13.424 1.00 91.38 415 PRO A O 1
ATOM 3299 N N . LEU A 1 416 ? 13.732 -1.628 -13.581 1.00 89.06 416 LEU A N 1
ATOM 3300 C CA . LEU A 1 416 ? 13.949 -1.367 -12.154 1.00 89.06 416 LEU A CA 1
ATOM 3301 C C . LEU A 1 416 ? 13.933 0.121 -11.791 1.00 89.06 416 LEU A C 1
ATOM 3303 O O . LEU A 1 416 ? 13.784 0.447 -10.614 1.00 89.06 416 LEU A O 1
ATOM 3307 N N . ILE A 1 417 ? 14.108 1.014 -12.768 1.00 87.44 417 ILE A N 1
ATOM 3308 C CA . ILE A 1 417 ? 14.127 2.466 -12.557 1.00 87.44 417 ILE A CA 1
ATOM 3309 C C . ILE A 1 417 ? 13.027 3.154 -13.368 1.00 87.44 417 ILE A C 1
ATOM 3311 O O . ILE A 1 417 ? 12.608 2.633 -14.399 1.00 87.44 417 ILE A O 1
ATOM 3315 N N . SER A 1 418 ? 12.574 4.316 -12.894 1.00 89.69 418 SER A N 1
ATOM 3316 C CA . SER A 1 418 ? 11.646 5.195 -13.614 1.00 89.69 418 SER A CA 1
ATOM 3317 C C . SER A 1 418 ? 12.380 6.117 -14.590 1.00 89.69 418 SER A C 1
ATOM 3319 O O . SER A 1 418 ? 13.600 6.298 -14.500 1.00 89.69 418 SER A O 1
ATOM 3321 N N . HIS A 1 419 ? 11.631 6.771 -15.478 1.00 89.44 419 HIS A N 1
ATOM 3322 C CA . HIS A 1 419 ? 12.164 7.764 -16.407 1.00 89.44 419 HIS A CA 1
ATOM 3323 C C . HIS A 1 419 ? 12.846 8.924 -15.673 1.00 89.44 419 HIS A C 1
ATOM 3325 O O . HIS A 1 419 ? 13.881 9.391 -16.125 1.00 89.44 419 HIS A O 1
ATOM 3331 N N . VAL A 1 420 ? 12.343 9.343 -14.505 1.00 86.69 420 VAL A N 1
ATOM 3332 C CA . VAL A 1 420 ? 12.968 10.419 -13.711 1.00 86.69 420 VAL A CA 1
ATOM 3333 C C . VAL A 1 420 ? 14.320 10.005 -13.143 1.00 86.69 420 VAL A C 1
ATOM 3335 O O . VAL A 1 420 ? 15.252 10.807 -13.098 1.00 86.69 420 VAL A O 1
ATOM 3338 N N . ILE A 1 421 ? 14.465 8.745 -12.729 1.00 85.38 421 ILE A N 1
ATOM 3339 C CA . ILE A 1 421 ? 15.774 8.231 -12.317 1.00 85.38 421 ILE A CA 1
ATOM 3340 C C . ILE A 1 421 ? 16.704 8.179 -13.535 1.00 85.38 421 ILE A C 1
ATOM 3342 O O . ILE A 1 421 ? 17.857 8.594 -13.427 1.00 85.38 421 ILE A O 1
ATOM 3346 N N . ALA A 1 422 ? 16.205 7.753 -14.700 1.00 86.69 422 ALA A N 1
ATOM 3347 C CA . ALA A 1 422 ? 16.980 7.758 -15.939 1.00 86.69 422 ALA A CA 1
ATOM 3348 C C . ALA A 1 422 ? 17.437 9.177 -16.338 1.00 86.69 422 ALA A C 1
ATOM 3350 O O . ALA A 1 422 ? 18.607 9.353 -16.677 1.00 86.69 422 ALA A O 1
ATOM 3351 N N . GLU A 1 423 ? 16.566 10.187 -16.221 1.00 86.31 423 GLU A N 1
ATOM 3352 C CA . GLU A 1 423 ? 16.879 11.616 -16.399 1.00 86.31 423 GLU A CA 1
ATOM 3353 C C . GLU A 1 423 ? 17.975 12.076 -15.429 1.00 86.31 423 GLU A C 1
ATOM 3355 O O . GLU A 1 423 ? 18.982 12.652 -15.831 1.00 86.31 423 GLU A O 1
ATOM 3360 N N . SER A 1 424 ? 17.854 11.731 -14.148 1.00 84.44 424 SER A N 1
ATOM 3361 C CA . SER A 1 424 ? 18.868 12.083 -13.153 1.00 84.44 424 SER A CA 1
ATOM 3362 C C . SER A 1 424 ? 20.230 11.434 -13.434 1.00 84.44 424 SER A C 1
ATOM 3364 O O . SER A 1 424 ? 21.276 12.043 -13.195 1.00 84.44 424 SER A O 1
ATOM 3366 N N . MET A 1 425 ? 20.243 10.203 -13.952 1.00 82.75 425 MET A N 1
ATOM 3367 C CA . MET A 1 425 ? 21.475 9.519 -14.349 1.00 82.75 425 MET A CA 1
ATOM 3368 C C . MET A 1 425 ? 22.146 10.208 -15.536 1.00 82.75 425 MET A C 1
ATOM 3370 O O . MET A 1 425 ? 23.371 10.364 -15.535 1.00 82.75 425 MET A O 1
ATOM 3374 N N . ILE A 1 426 ? 21.366 10.637 -16.532 1.00 84.56 426 ILE A N 1
ATOM 3375 C CA . ILE A 1 426 ? 21.926 11.330 -17.688 1.00 84.56 426 ILE A CA 1
ATOM 3376 C C . ILE A 1 426 ? 22.400 12.740 -17.331 1.00 84.56 426 ILE A C 1
ATOM 3378 O O . ILE A 1 426 ? 23.466 13.132 -17.794 1.00 84.56 426 ILE A O 1
ATOM 3382 N N . ASP A 1 427 ? 21.706 13.465 -16.452 1.00 85.50 427 ASP A N 1
ATOM 3383 C CA . ASP A 1 427 ? 22.148 14.787 -15.997 1.00 85.50 427 ASP A CA 1
ATOM 3384 C C . ASP A 1 427 ? 23.530 14.702 -15.332 1.00 85.50 427 ASP A C 1
ATOM 3386 O O . ASP A 1 427 ? 24.435 15.462 -15.685 1.00 85.50 427 ASP A O 1
ATOM 3390 N N . LYS A 1 428 ? 23.743 13.702 -14.462 1.00 84.56 428 LYS A N 1
ATOM 3391 C CA . LYS A 1 428 ? 25.059 13.420 -13.860 1.00 84.56 428 LYS A CA 1
ATOM 3392 C C . LYS A 1 428 ? 26.111 13.099 -14.924 1.00 84.56 428 LYS A C 1
ATOM 3394 O O . LYS A 1 428 ? 27.226 13.613 -14.865 1.00 84.56 428 LYS A O 1
ATOM 3399 N N . TYR A 1 429 ? 25.781 12.264 -15.912 1.00 83.31 429 TYR A N 1
ATOM 3400 C CA . TYR A 1 429 ? 26.695 11.950 -17.016 1.00 83.31 429 TYR A CA 1
ATOM 3401 C C . TYR A 1 429 ? 27.085 13.206 -17.807 1.00 83.31 429 TYR A C 1
ATOM 3403 O O . TYR A 1 429 ? 28.271 13.447 -18.030 1.00 83.31 429 TYR A O 1
ATOM 3411 N N . LEU A 1 430 ? 26.118 14.044 -18.181 1.00 85.12 430 LEU A N 1
ATOM 3412 C CA . LEU A 1 430 ? 26.370 15.272 -18.933 1.00 85.12 430 LEU A CA 1
ATOM 3413 C C . LEU A 1 430 ? 27.149 16.311 -18.122 1.00 85.12 430 LEU A C 1
ATOM 3415 O O . LEU A 1 430 ? 27.949 17.039 -18.706 1.00 85.12 430 LEU A O 1
ATOM 3419 N N . GLU A 1 431 ? 26.976 16.363 -16.801 1.00 85.38 431 GLU A N 1
ATOM 3420 C CA . GLU A 1 431 ? 27.797 17.191 -15.913 1.00 85.38 431 GLU A CA 1
ATOM 3421 C C . GLU A 1 431 ? 29.276 16.775 -15.981 1.00 85.38 431 GLU A C 1
ATOM 3423 O O . GLU A 1 431 ? 30.151 17.619 -16.210 1.00 85.38 431 GLU A O 1
ATOM 3428 N N . TYR A 1 432 ? 29.565 15.469 -15.894 1.00 84.88 432 TYR A N 1
ATOM 3429 C CA . TYR A 1 432 ? 30.927 14.951 -16.068 1.00 84.88 432 TYR A CA 1
ATOM 3430 C C . TYR A 1 432 ? 31.495 15.281 -17.448 1.00 84.88 432 TYR A C 1
ATOM 3432 O O . TYR A 1 432 ? 32.652 15.695 -17.555 1.00 84.88 432 TYR A O 1
ATOM 3440 N N . ILE A 1 433 ? 30.693 15.132 -18.503 1.00 83.62 433 ILE A N 1
ATOM 3441 C CA . ILE A 1 433 ? 31.093 15.504 -19.861 1.00 83.62 433 ILE A CA 1
ATOM 3442 C C . ILE A 1 433 ? 31.414 17.004 -19.934 1.00 83.62 433 ILE A C 1
ATOM 3444 O O . ILE A 1 433 ? 32.505 17.377 -20.363 1.00 83.62 433 ILE A O 1
ATOM 3448 N N . GLY A 1 434 ? 30.517 17.876 -19.472 1.00 83.06 434 GLY A N 1
ATOM 3449 C CA . GLY A 1 434 ? 30.707 19.327 -19.496 1.00 83.06 434 GLY A CA 1
ATOM 3450 C C . GLY A 1 434 ? 31.986 19.770 -18.778 1.00 83.06 434 GLY A C 1
ATOM 3451 O O . GLY A 1 434 ? 32.725 20.615 -19.295 1.00 83.06 434 GLY A O 1
ATOM 3452 N N . ALA A 1 435 ? 32.298 19.141 -17.640 1.00 83.38 435 ALA A N 1
ATOM 3453 C CA . ALA A 1 435 ? 33.545 19.363 -16.912 1.00 83.38 435 ALA A CA 1
ATOM 3454 C C . ALA A 1 435 ? 34.783 18.958 -17.734 1.00 83.38 435 ALA A C 1
ATOM 3456 O O . ALA A 1 435 ? 35.767 19.700 -17.775 1.00 83.38 435 ALA A O 1
ATOM 3457 N N . ARG A 1 436 ? 34.732 17.821 -18.442 1.00 83.69 436 ARG A N 1
ATOM 3458 C CA . ARG A 1 436 ? 35.826 17.347 -19.312 1.00 83.69 436 ARG A CA 1
ATOM 3459 C C . ARG A 1 436 ? 36.073 18.245 -20.522 1.00 83.69 436 ARG A C 1
ATOM 3461 O O . ARG A 1 436 ? 37.216 18.370 -20.949 1.00 83.69 436 ARG A O 1
ATOM 3468 N N . TYR A 1 437 ? 35.038 18.899 -21.039 1.00 80.88 437 TYR A N 1
ATOM 3469 C CA . TYR A 1 437 ? 35.164 19.890 -22.113 1.00 80.88 437 TYR A CA 1
ATOM 3470 C C . TYR A 1 437 ? 35.402 21.320 -21.597 1.00 80.88 437 TYR A C 1
ATOM 3472 O O . TYR A 1 437 ? 35.331 22.268 -22.379 1.00 80.88 437 TYR A O 1
ATOM 3480 N N . HIS A 1 438 ? 35.699 21.505 -20.303 1.00 80.50 438 HIS A N 1
ATOM 3481 C CA . HIS A 1 438 ? 36.010 22.803 -19.688 1.00 80.50 438 HIS A CA 1
ATOM 3482 C C . HIS A 1 438 ? 34.964 23.901 -19.972 1.00 80.50 438 HIS A C 1
ATOM 3484 O O . HIS A 1 438 ? 35.314 25.063 -20.174 1.00 80.50 438 HIS A O 1
ATOM 3490 N N . GLY A 1 439 ? 33.677 23.540 -20.046 1.00 72.06 439 GLY A N 1
ATOM 3491 C CA . GLY A 1 439 ? 32.589 24.495 -20.303 1.00 72.06 439 GLY A CA 1
ATOM 3492 C C . GLY A 1 439 ? 32.500 25.035 -21.740 1.00 72.06 439 GLY A C 1
ATOM 3493 O O . GLY A 1 439 ? 31.705 25.938 -22.001 1.00 72.06 439 GLY A O 1
ATOM 3494 N N . LYS A 1 440 ? 33.269 24.480 -22.689 1.00 73.56 440 LYS A N 1
ATOM 3495 C CA . LYS A 1 440 ? 33.183 24.813 -24.130 1.00 73.56 440 LYS A CA 1
ATOM 3496 C C . LYS A 1 440 ? 31.890 24.332 -24.800 1.00 73.56 440 LYS A C 1
ATOM 3498 O O . LYS A 1 440 ? 31.577 24.707 -25.930 1.00 73.56 440 LYS A O 1
ATOM 3503 N N . ILE A 1 441 ? 31.151 23.475 -24.105 1.00 75.12 441 ILE A N 1
ATOM 3504 C CA . ILE A 1 441 ? 29.852 22.971 -24.526 1.00 75.12 441 ILE A CA 1
ATOM 3505 C C . ILE A 1 441 ? 28.855 23.175 -23.397 1.00 75.12 441 ILE A C 1
ATOM 3507 O O . ILE A 1 441 ? 29.163 22.960 -22.223 1.00 75.12 441 ILE A O 1
ATOM 3511 N N . LYS A 1 442 ? 27.644 23.575 -23.766 1.00 78.81 442 LYS A N 1
ATOM 3512 C CA . LYS A 1 442 ? 26.487 23.537 -22.886 1.00 78.81 442 LYS A CA 1
ATOM 3513 C C . LYS A 1 442 ? 25.625 22.356 -23.300 1.00 78.81 442 LYS A C 1
ATOM 3515 O O . LYS A 1 442 ? 25.172 22.286 -24.441 1.00 78.81 442 LYS A O 1
ATOM 3520 N N . LEU A 1 443 ? 25.421 21.446 -22.361 1.00 80.38 443 LEU A N 1
ATOM 3521 C CA . LEU A 1 443 ? 24.585 20.269 -22.523 1.00 80.38 443 LEU A CA 1
ATOM 3522 C C . LEU A 1 443 ? 23.299 20.480 -21.732 1.00 80.38 443 LEU A C 1
ATOM 3524 O O . LEU A 1 443 ? 23.331 20.995 -20.615 1.00 80.38 443 LEU A O 1
ATOM 3528 N N . SER A 1 444 ? 22.171 20.117 -22.324 1.00 77.06 444 SER A N 1
ATOM 3529 C CA . SER A 1 444 ? 20.881 20.115 -21.640 1.00 77.06 444 SER A CA 1
ATOM 3530 C C . SER A 1 444 ? 20.069 18.919 -22.099 1.00 77.06 444 SER A C 1
ATOM 3532 O O . SER A 1 444 ? 19.924 18.699 -23.306 1.00 77.06 444 SER A O 1
ATOM 3534 N N . THR A 1 445 ? 19.527 18.173 -21.150 1.00 73.88 445 THR A N 1
ATOM 3535 C CA . THR A 1 445 ? 18.596 17.081 -21.412 1.00 73.88 445 THR A CA 1
ATOM 3536 C C . THR A 1 445 ? 17.252 17.612 -21.900 1.00 73.88 445 THR A C 1
ATOM 3538 O O . THR A 1 445 ? 16.824 18.725 -21.591 1.00 73.88 445 THR A O 1
ATOM 3541 N N . THR A 1 446 ? 16.593 16.805 -22.720 1.00 71.56 446 THR A N 1
ATOM 3542 C CA . THR A 1 446 ? 15.142 16.849 -22.910 1.00 71.56 446 THR A CA 1
ATOM 3543 C C . THR A 1 446 ? 14.516 15.746 -22.063 1.00 71.56 446 THR A C 1
ATOM 3545 O O . THR A 1 446 ? 15.225 14.828 -21.653 1.00 71.56 446 THR A O 1
ATOM 3548 N N . GLN A 1 447 ? 13.209 15.828 -21.803 1.00 76.19 447 GLN A N 1
ATOM 3549 C CA . GLN A 1 447 ? 12.509 14.793 -21.040 1.00 76.19 447 GLN A CA 1
ATOM 3550 C C . GLN A 1 447 ? 12.706 13.411 -21.673 1.00 76.19 447 GLN A C 1
ATOM 3552 O O . GLN A 1 447 ? 12.636 13.255 -22.900 1.00 76.19 447 GLN A O 1
ATOM 3557 N N . ALA A 1 448 ? 12.955 12.418 -20.826 1.00 75.44 448 ALA A N 1
ATOM 3558 C CA . ALA A 1 448 ? 12.963 11.023 -21.214 1.00 75.44 448 ALA A CA 1
ATOM 3559 C C . ALA A 1 448 ? 11.608 10.646 -21.804 1.00 75.44 448 ALA A C 1
ATOM 3561 O O . ALA A 1 448 ? 10.554 11.028 -21.293 1.00 75.44 448 ALA A O 1
ATOM 3562 N N . LYS A 1 449 ? 11.621 9.867 -22.889 1.00 78.94 449 LYS A N 1
ATOM 3563 C CA . LYS A 1 449 ? 10.382 9.256 -23.372 1.00 78.94 449 LYS A CA 1
ATOM 3564 C C . LYS A 1 449 ? 9.900 8.276 -22.302 1.00 78.94 449 LYS A C 1
ATOM 3566 O O . LYS A 1 449 ? 10.663 7.405 -21.906 1.00 78.94 449 LYS A O 1
ATOM 3571 N N . GLU A 1 450 ? 8.643 8.400 -21.874 1.00 71.38 450 GLU A N 1
ATOM 3572 C CA . GLU A 1 450 ? 8.062 7.531 -20.836 1.00 71.38 450 GLU A CA 1
ATOM 3573 C C . GLU A 1 450 ? 8.031 6.048 -21.250 1.00 71.38 450 GLU A C 1
ATOM 3575 O O . GLU A 1 450 ? 8.051 5.163 -20.404 1.00 71.38 450 GLU A O 1
ATOM 3580 N N . ASP A 1 451 ? 7.999 5.745 -22.551 1.00 84.56 451 ASP A N 1
ATOM 3581 C CA . ASP A 1 451 ? 8.031 4.366 -23.038 1.00 84.56 451 ASP A CA 1
ATOM 3582 C C . ASP A 1 451 ? 9.452 3.787 -23.111 1.00 84.56 451 ASP A C 1
ATOM 3584 O O . ASP A 1 451 ? 10.388 4.411 -23.615 1.00 84.56 451 ASP A O 1
ATOM 3588 N N . ILE A 1 452 ? 9.560 2.520 -22.708 1.00 92.44 452 ILE A N 1
ATOM 3589 C CA . ILE A 1 452 ? 10.775 1.706 -22.787 1.00 92.44 452 ILE A CA 1
ATOM 3590 C C . ILE A 1 452 ? 10.879 1.025 -24.156 1.00 92.44 452 ILE A C 1
ATOM 3592 O O . ILE A 1 452 ? 9.896 0.471 -24.659 1.00 92.44 452 ILE A O 1
ATOM 3596 N N . ILE A 1 453 ? 12.090 0.998 -24.713 1.00 93.19 453 ILE A N 1
ATOM 3597 C CA . ILE A 1 453 ? 12.465 0.126 -25.831 1.00 93.19 453 ILE A CA 1
ATOM 3598 C C . ILE A 1 453 ? 13.278 -1.065 -25.321 1.00 93.19 453 ILE A C 1
ATOM 3600 O O . ILE A 1 453 ? 14.054 -0.940 -24.377 1.00 93.19 453 ILE A O 1
ATOM 3604 N N . TYR A 1 454 ? 13.129 -2.221 -25.954 1.00 92.94 454 TYR A N 1
ATOM 3605 C CA . TYR A 1 454 ? 13.888 -3.422 -25.629 1.00 92.94 454 TYR A CA 1
ATOM 3606 C C . TYR A 1 454 ? 14.946 -3.673 -26.692 1.00 92.94 454 TYR A C 1
ATOM 3608 O O . TYR A 1 454 ? 14.621 -3.896 -27.854 1.00 92.94 454 TYR A O 1
ATOM 3616 N N . VAL A 1 455 ? 16.214 -3.659 -26.300 1.00 90.06 455 VAL A N 1
ATOM 3617 C CA . VAL A 1 455 ? 17.329 -3.907 -27.217 1.00 90.06 455 VAL A CA 1
ATOM 3618 C C . VAL A 1 455 ? 17.714 -5.381 -27.154 1.00 90.06 455 VAL A C 1
ATOM 3620 O O . VAL A 1 455 ? 17.987 -5.909 -26.073 1.00 90.06 455 VAL A O 1
ATOM 3623 N N . GLY A 1 456 ? 17.732 -6.045 -28.311 1.00 88.56 456 GLY A N 1
ATOM 3624 C CA . GLY A 1 456 ? 18.174 -7.430 -28.445 1.00 88.56 456 GLY A CA 1
ATOM 3625 C C . GLY A 1 456 ? 19.683 -7.559 -28.233 1.00 88.56 456 GLY A C 1
ATOM 3626 O O . GLY A 1 456 ? 20.472 -6.778 -28.766 1.00 88.56 456 GLY A O 1
ATOM 3627 N N . CYS A 1 457 ? 20.093 -8.530 -27.427 1.00 83.44 457 CYS A N 1
ATOM 3628 C CA . CYS A 1 457 ? 21.476 -8.785 -27.045 1.00 83.44 457 CYS A CA 1
ATOM 3629 C C . CYS A 1 457 ? 21.813 -10.272 -27.198 1.00 83.44 457 CYS A C 1
ATOM 3631 O O . CYS A 1 457 ? 20.995 -11.151 -26.909 1.00 83.44 457 CYS A O 1
ATOM 3633 N N . MET A 1 458 ? 23.051 -10.547 -27.604 1.00 80.31 458 MET A N 1
ATOM 3634 C CA . MET A 1 458 ? 23.666 -11.867 -27.510 1.00 80.31 458 MET A CA 1
ATOM 3635 C C . MET A 1 458 ? 24.380 -11.989 -26.163 1.00 80.31 458 MET A C 1
ATOM 3637 O O . MET A 1 458 ? 25.051 -11.055 -25.720 1.00 80.31 458 MET A O 1
ATOM 3641 N N . LEU A 1 459 ? 24.225 -13.135 -25.505 1.00 70.06 459 LEU A N 1
ATOM 3642 C CA . LEU A 1 459 ? 24.959 -13.447 -24.284 1.00 70.06 459 LEU A CA 1
ATOM 3643 C C . LEU A 1 459 ? 26.310 -14.065 -24.668 1.00 70.06 459 LEU A C 1
ATOM 3645 O O . LEU A 1 459 ? 26.339 -15.113 -25.312 1.00 70.06 459 LEU A O 1
ATOM 3649 N N . ASP A 1 460 ? 27.420 -13.447 -24.270 1.00 65.56 460 ASP A N 1
ATOM 3650 C CA . ASP A 1 460 ? 28.759 -14.019 -24.424 1.00 65.56 460 ASP A CA 1
ATOM 3651 C C . ASP A 1 460 ? 29.447 -14.225 -23.060 1.00 65.56 460 ASP A C 1
ATOM 3653 O O . ASP A 1 460 ? 28.912 -13.883 -22.005 1.00 65.56 460 ASP A O 1
ATOM 3657 N N . LYS A 1 461 ? 30.641 -14.838 -23.055 1.00 58.41 461 LYS A N 1
ATOM 3658 C CA . LYS A 1 461 ? 31.397 -15.122 -21.818 1.00 58.41 461 LYS A CA 1
ATOM 3659 C C . LYS A 1 461 ? 31.811 -13.856 -21.040 1.00 58.41 461 LYS A C 1
ATOM 3661 O O . LYS A 1 461 ? 32.231 -13.988 -19.895 1.00 58.41 461 LYS A O 1
ATOM 3666 N N . GLY A 1 462 ? 31.734 -12.673 -21.653 1.00 56.62 462 GLY A N 1
ATOM 3667 C CA . GLY A 1 462 ? 32.085 -11.372 -21.081 1.00 56.62 462 GLY A CA 1
ATOM 3668 C C . GLY A 1 462 ? 30.886 -10.478 -20.735 1.00 56.62 462 GLY A C 1
ATOM 3669 O O . GLY A 1 462 ? 31.103 -9.394 -20.195 1.00 56.62 462 GLY A O 1
ATOM 3670 N N . GLY A 1 463 ? 29.647 -10.909 -21.007 1.00 63.25 463 GLY A N 1
ATOM 3671 C CA . GLY A 1 463 ? 28.421 -10.192 -20.650 1.00 63.25 463 GLY A CA 1
ATOM 3672 C C . GLY A 1 463 ? 27.407 -10.101 -21.795 1.00 63.25 463 GLY A C 1
ATOM 3673 O O . GLY A 1 463 ? 27.330 -10.969 -22.665 1.00 63.25 463 GLY A O 1
ATOM 3674 N N . PHE A 1 464 ? 26.584 -9.050 -21.776 1.00 65.56 464 PHE A N 1
ATOM 3675 C CA . PHE A 1 464 ? 25.634 -8.763 -22.852 1.00 65.56 464 PHE A CA 1
ATOM 3676 C C . PHE A 1 464 ? 26.292 -7.960 -23.967 1.00 65.56 464 PHE A C 1
ATOM 3678 O O . PHE A 1 464 ? 26.772 -6.850 -23.739 1.00 65.56 464 PHE A O 1
ATOM 3685 N N . LYS A 1 465 ? 26.239 -8.493 -25.187 1.00 70.94 465 LYS A N 1
ATOM 3686 C CA . LYS A 1 465 ? 26.638 -7.791 -26.402 1.00 70.94 465 LYS A CA 1
ATOM 3687 C C . LYS A 1 465 ? 25.385 -7.367 -27.174 1.00 70.94 465 LYS A C 1
ATOM 3689 O O . LYS A 1 465 ? 24.698 -8.238 -27.714 1.00 70.94 465 LYS A O 1
ATOM 3694 N N . PRO A 1 466 ? 25.058 -6.064 -27.232 1.00 68.50 466 PRO A N 1
ATOM 3695 C CA . PRO A 1 466 ? 23.944 -5.581 -28.039 1.00 68.50 466 PRO A CA 1
ATOM 3696 C C . PRO A 1 466 ? 24.102 -6.002 -29.502 1.00 68.50 466 PRO A C 1
ATOM 3698 O O . PRO A 1 466 ? 25.212 -6.016 -30.034 1.00 68.50 466 PRO A O 1
ATOM 3701 N N . SER A 1 467 ? 22.996 -6.360 -30.152 1.00 63.88 467 SER A N 1
ATOM 3702 C CA . SER A 1 467 ? 22.984 -6.691 -31.587 1.00 63.88 467 SER A CA 1
ATOM 3703 C C . SER A 1 467 ? 23.143 -5.475 -32.489 1.00 63.88 467 SER A C 1
ATOM 3705 O O . SER A 1 467 ? 23.448 -5.610 -33.671 1.00 63.88 467 SER A O 1
ATOM 3707 N N . ILE A 1 468 ? 22.958 -4.289 -31.920 1.00 63.44 468 ILE A N 1
ATOM 3708 C CA . ILE A 1 468 ? 23.245 -3.009 -32.548 1.00 63.44 468 ILE A CA 1
ATOM 3709 C C . ILE A 1 468 ? 24.619 -2.499 -32.092 1.00 63.44 468 ILE A C 1
ATOM 3711 O O . ILE A 1 468 ? 25.013 -2.757 -30.951 1.00 63.44 468 ILE A O 1
ATOM 3715 N N . PRO A 1 469 ? 25.355 -1.771 -32.949 1.00 55.72 469 PRO A N 1
ATOM 3716 C CA . PRO A 1 469 ? 26.618 -1.144 -32.582 1.00 55.72 469 PRO A CA 1
ATOM 3717 C C . PRO A 1 469 ? 26.350 0.012 -31.609 1.00 55.72 469 PRO A C 1
ATOM 3719 O O . PRO A 1 469 ? 26.286 1.174 -31.988 1.00 55.72 469 PRO A O 1
ATOM 3722 N N . LEU A 1 470 ? 26.139 -0.311 -30.337 1.00 59.12 470 LEU A N 1
ATOM 3723 C CA . LEU A 1 470 ? 26.188 0.665 -29.258 1.00 59.12 470 LEU A CA 1
ATOM 3724 C C . LEU A 1 470 ? 27.648 0.836 -28.848 1.00 59.12 470 LEU A C 1
ATOM 3726 O O . LEU A 1 470 ? 28.363 -0.161 -28.692 1.00 59.12 470 LEU A O 1
ATOM 3730 N N . THR A 1 471 ? 28.087 2.080 -28.623 1.00 52.41 471 THR A N 1
ATOM 3731 C CA . THR A 1 471 ? 29.334 2.331 -27.887 1.00 52.41 471 THR A CA 1
ATOM 3732 C C . THR A 1 471 ? 29.295 1.482 -26.618 1.00 52.41 471 THR A C 1
ATOM 3734 O O . THR A 1 471 ? 28.232 1.456 -25.988 1.00 52.41 471 THR A O 1
ATOM 3737 N N . PRO A 1 472 ? 30.367 0.739 -26.269 1.00 47.19 472 PRO A N 1
ATOM 3738 C CA . PRO A 1 472 ? 30.273 -0.367 -25.328 1.00 47.19 472 PRO A CA 1
ATOM 3739 C C . PRO A 1 472 ? 29.519 0.050 -24.068 1.00 47.19 472 PRO A C 1
ATOM 3741 O O . PRO A 1 472 ? 30.005 0.883 -23.303 1.00 47.19 472 PRO A O 1
ATOM 3744 N N . LEU A 1 473 ? 28.339 -0.538 -23.850 1.00 49.44 473 LEU A N 1
ATOM 3745 C CA . LEU A 1 473 ? 27.758 -0.619 -22.516 1.00 49.44 473 LEU A CA 1
ATOM 3746 C C . LEU A 1 473 ? 28.756 -1.477 -21.747 1.00 49.44 473 LEU A C 1
ATOM 3748 O O . LEU A 1 473 ? 28.761 -2.698 -21.900 1.00 49.44 473 LEU A O 1
ATOM 3752 N N . SER A 1 474 ? 29.740 -0.848 -21.104 1.00 43.69 474 SER A N 1
ATOM 3753 C CA . SER A 1 474 ? 30.907 -1.574 -20.618 1.00 43.69 474 SER A CA 1
ATOM 3754 C C . SER A 1 474 ? 30.445 -2.663 -19.650 1.00 43.69 474 SER A C 1
ATOM 3756 O O . SER A 1 474 ? 29.838 -2.344 -18.631 1.00 43.69 474 SER A O 1
ATOM 3758 N N . SER A 1 475 ? 30.703 -3.922 -20.019 1.00 45.16 475 SER A N 1
ATOM 3759 C CA . SER A 1 475 ? 30.639 -5.138 -19.198 1.00 45.16 475 SER A CA 1
ATOM 3760 C C . SER A 1 475 ? 29.636 -5.086 -18.038 1.00 45.16 475 SER A C 1
ATOM 3762 O O . SER A 1 475 ? 30.015 -4.917 -16.878 1.00 45.16 475 SER A O 1
ATOM 3764 N N . ILE A 1 476 ? 28.350 -5.240 -18.351 1.00 48.78 476 ILE A N 1
ATOM 3765 C CA . ILE A 1 476 ? 27.319 -5.467 -17.334 1.00 48.78 476 ILE A CA 1
ATOM 3766 C C . ILE A 1 476 ? 27.560 -6.862 -16.734 1.00 48.78 476 ILE A C 1
ATOM 3768 O O . ILE A 1 476 ? 27.538 -7.858 -17.460 1.00 48.78 476 ILE A O 1
ATOM 3772 N N . ASP A 1 477 ? 27.810 -6.936 -15.424 1.00 49.06 477 ASP A N 1
ATOM 3773 C CA . ASP A 1 477 ? 28.105 -8.193 -14.724 1.00 49.06 477 ASP A CA 1
ATOM 3774 C C . ASP A 1 477 ? 26.888 -9.134 -14.723 1.00 49.06 477 ASP A C 1
ATOM 3776 O O . ASP A 1 477 ? 25.845 -8.859 -14.123 1.00 49.06 477 ASP A O 1
ATOM 3780 N N . TYR A 1 478 ? 27.053 -10.287 -15.373 1.00 49.84 478 TYR A N 1
ATOM 3781 C CA . TYR A 1 478 ? 26.058 -11.350 -15.505 1.00 49.84 478 TYR A CA 1
ATOM 3782 C C . TYR A 1 478 ? 25.531 -11.898 -14.162 1.00 49.84 478 TYR A C 1
ATOM 3784 O O . TYR A 1 478 ? 24.409 -12.407 -14.096 1.00 49.84 478 TYR A O 1
ATOM 3792 N N . ASN A 1 479 ? 26.294 -11.791 -13.072 1.00 47.19 479 ASN A N 1
ATOM 3793 C CA . ASN A 1 479 ? 25.857 -12.293 -11.767 1.00 47.19 479 ASN A CA 1
ATOM 3794 C C . ASN A 1 479 ? 24.785 -11.405 -11.122 1.00 47.19 479 ASN A C 1
ATOM 3796 O O . ASN A 1 479 ? 23.856 -11.932 -10.515 1.00 47.19 479 ASN A O 1
ATOM 3800 N N . VAL A 1 480 ? 24.847 -10.084 -11.329 1.00 50.34 480 VAL A N 1
ATOM 3801 C CA . VAL A 1 480 ? 23.804 -9.135 -10.887 1.00 50.34 480 VAL A CA 1
ATOM 3802 C C . VAL A 1 480 ? 22.494 -9.375 -11.652 1.00 50.34 480 VAL A C 1
ATOM 3804 O O . VAL A 1 480 ? 21.399 -9.180 -11.135 1.00 50.34 480 VAL A O 1
ATOM 3807 N N . LEU A 1 481 ? 22.606 -9.869 -12.883 1.00 53.34 481 LEU A N 1
ATOM 3808 C CA . LEU A 1 481 ? 21.506 -10.100 -13.816 1.00 53.34 481 LEU A CA 1
ATOM 3809 C C . LEU A 1 481 ? 20.668 -11.341 -13.516 1.00 53.34 481 LEU A C 1
ATOM 3811 O O . LEU A 1 481 ? 19.446 -11.299 -13.661 1.00 53.34 481 LEU A O 1
ATOM 3815 N N . LYS A 1 482 ? 21.287 -12.431 -13.046 1.00 54.44 482 LYS A N 1
ATOM 3816 C CA . LYS A 1 482 ? 20.557 -13.656 -12.673 1.00 54.44 482 LYS A CA 1
ATOM 3817 C C . LYS A 1 482 ? 19.479 -13.424 -11.613 1.00 54.44 482 LYS A C 1
ATOM 3819 O O . LYS A 1 482 ? 18.526 -14.191 -11.557 1.00 54.44 482 LYS A O 1
ATOM 3824 N N . GLU A 1 483 ? 19.615 -12.394 -10.781 1.00 48.00 483 GLU A N 1
ATOM 3825 C CA . GLU A 1 483 ? 18.675 -12.127 -9.686 1.00 48.00 483 GLU A CA 1
ATOM 3826 C C . GLU A 1 483 ? 17.391 -11.395 -10.114 1.00 48.00 483 GLU A C 1
ATOM 3828 O O . GLU A 1 483 ? 16.413 -11.396 -9.360 1.00 48.00 483 GLU A O 1
ATOM 3833 N N . ILE A 1 484 ? 17.397 -10.785 -11.305 1.00 50.75 484 ILE A N 1
ATOM 3834 C CA . ILE A 1 484 ? 16.343 -9.905 -11.855 1.00 50.75 484 ILE A CA 1
ATOM 3835 C C . ILE A 1 484 ? 15.836 -10.362 -13.232 1.00 50.75 484 ILE A C 1
ATOM 3837 O O . ILE A 1 484 ? 14.828 -9.851 -13.726 1.00 50.75 484 ILE A O 1
ATOM 3841 N N . MET A 1 485 ? 16.496 -11.351 -13.838 1.00 53.03 485 MET A N 1
ATOM 3842 C CA . MET A 1 485 ? 15.945 -12.146 -14.934 1.00 53.03 485 MET A CA 1
ATOM 3843 C C . MET A 1 485 ? 14.883 -13.111 -14.392 1.00 53.03 485 MET A C 1
ATOM 3845 O O . MET A 1 485 ? 15.090 -13.758 -13.368 1.00 53.03 485 MET A O 1
ATOM 3849 N N . VAL A 1 486 ? 13.746 -13.201 -15.089 1.00 51.91 486 VAL A N 1
ATOM 3850 C CA . VAL A 1 486 ? 12.602 -14.060 -14.722 1.00 51.91 486 VAL A CA 1
ATOM 3851 C C . VAL A 1 486 ? 12.436 -15.201 -15.704 1.00 51.91 486 VAL A C 1
ATOM 3853 O O . VAL A 1 486 ? 12.488 -14.916 -16.921 1.00 51.91 486 VAL A O 1
#

Sequence (486 aa):
MTIVVEKLRCTNCGAPLPQLKQGESFIKCDYCGFINRIYDSTTYMEQLKREISKWISQILPQYTSLSTIADPVARHHLFQGYVKPRLIPISVNAKTTYIETIHKPFIALNPIYSQACKEPKSLFEESIKIESVSELAISDEDKSFISDTHRYLTVSAYICNALIDANEEKYTESAKNIDEALRYLENTEDKTLVARLKIAKSTYTALSELYNKNTQASHSLIGLALSQVNELLNMKEAASKPKYQGALEIERDLINLVKN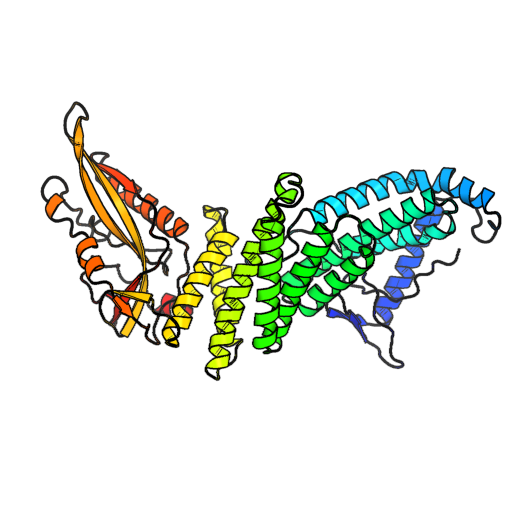IIEISNIYFENGLDPLTPAPIIKKILTYITRSVKDHNRPLKDAVEVITHCKKTILSRFRRARVKVLGEGDTYLPFYVVGVSITYTSGLLFKKGHGSRIDLLISAAFPTLPAISDVFGLYTGRLVNLEKETDKLESISSLLENTREDYLGKNTVLPLISHVIAESMIDKYLEYIGARYHGKIKLSTTQAKEDIIYVGCMLDKGGFKPSIPLTPLSSIDYNVLKEIMV

Radius of gyration: 30.37 Å; chains: 1; bounding box: 70×63×86 Å

pLDDT: mean 84.51, std 14.41, range [43.25, 98.62]

Foldseek 3Di:
DDLPPPFQADPQQRHGFDDDDPPDQWGQRLQQRDIDGPVVSVVVVVVLVVVLVVVVCVQFDVPDDPVPPPDLVSLQCRCVVGNVVVCVVLLVVLQVLLLVLLLAALAAAPPQDADDHDRLSVLSSSLSSLVSSLVSQRDPVSNCSSLSSSLSSLLSSLSNSLRVSVNVVNLSSSLVSLVVSLVSCVPPPPVVSNLSSQLNSLQSVLSVCVVVVNLVSSLVSLVVSLVSLVVSQPPPCCVVPPRHNVNSVLNNLVSLLSNLLSLLLVLCVVVVHHSCVCVVLLNVLLVLLVVVCPVPVCSSVFSSLLSNQLSQQSCLQSVNFWAWEFFAAPAKFKWWKWKKKKWFQDDPVRDTDDIDIAIKIATLQDLDAGSIQPLQCPVVVDGDPCVVCVVVSPGCVVRSVRIDTHGGHLRYFGGRGFQVSSVVSVVVVVVVVCVVVVNRMDMDIDRIDRGIHIFHFYQDPQGTHTSDPGRDSHRDDVVVRVSRRD